Protein AF-A0AAE0Q1T5-F1 (afdb_monomer)

Sequence (448 aa):
MFKLEYLHNFKQIINDENDVDCKRGKMAAKKIMSQLEGNTLSKLKEKHLPCQGKLWHDWCSLNKELYRLEEENIETQMCAKEKQMKEIHEKQCRYGPSDLMRQFISSLNSLHGNERSYFLKWVEILLDRCTSDDLTALYHQYNETWTKVSDLKRNPDKSSRMQDEQTKLEEISRQLNAATFGLEHILREMAQIYESADSVQTHHENVADLPRLAAQLIKAGHPLELMDGDAAHVPLTWVSVVLDELVKILGDQRVFVLSILGLQSSGKSTMLNAMFGLQFALSSGRNITRHHDNELATFVVGLGNLTLINIFGENPAEMQDILQIVVQAFLRMKKVRLDPSCLFVHQNVGHITAGEKNMERRRRLEENLDKMAKLAAKEEDCEANLESEMWEFFDDLVKNMKWNLSEALWMQNTRETFNRKATQKEYDEKLLNLSKELAQELKGKETP

Organism: NCBI:txid175788

Radius of gyration: 24.41 Å; Cα contacts (8 Å, |Δi|>4): 450; chains: 1; bounding box: 64×59×67 Å

InterPro domains:
  IPR027417 P-loop containing nucleoside triphosphate hydrolase [G3DSA:3.40.50.300] (215-290)
  IPR027417 P-loop containing nucleoside triphosphate hydrolase [SSF52540] (221-379)
  IPR030383 Very large inducible GTPASE (VLIG)-type guanine nucleotide-binding (G) domain [PF25683] (64-287)
  IPR030383 Very large inducible GTPASE (VLIG)-type guanine nucleotide-binding (G) domain [PF25683] (291-384)
  IPR030383 Very large inducible GTPASE (VLIG)-type guanine nucleotide-binding (G) domain [PS51717] (252-448)

pLDDT: mean 76.89, std 16.65, range [33.56, 97.31]

Secondary structure (DSSP, 8-state):
---GGGGGG-TT----TT-HHHHHHHHHHHHHHHHHTTS-GGGHHHHH-TTSTHHHHHHHHHHHHTTS--STTHHHHHHHHHHHHHHHHHHHHHH-S-HHHHHHHHHHHH--THHHHHHHHHHHHHHHHHHHHHHHHHHHHHHHHHHHHHHHHT-TT-HHHHHHHHHHHHHHHHHHHHH---HHHHHHHHHHHHHHHHHHT---TTTTTHHHHHHHHHHTTPPPPSSBTTTTB--HHHHHHHHHHHHHHH-S-----EEEEE-TTSSHHHHHHHHH-------------HHHHHHHHHHHHHH-SEEEEEEESS-HHHHHHHHHHHHHHHHHHHHTT---EEEEEEE---TT--SHHHHHHHHHHHHHHHHHHHHHHHHTT--TT-HHHHHHHHHHHHHHEE---SS---------TT-HHHHHHHHHHHHHHHHHHHHHHHHH----

Solvent-accessible surface area (backbone atoms only — not comparable to full-atom values): 25347 Å² total; per-residue (Å²): 133,94,53,79,76,62,49,76,76,40,87,86,63,77,81,55,82,78,37,69,42,39,46,51,8,39,54,57,24,51,55,54,50,63,69,56,62,95,58,59,54,59,50,45,49,69,71,53,35,64,43,41,65,70,60,40,44,54,41,50,50,52,59,58,45,68,79,65,64,59,92,73,61,45,70,62,54,47,55,54,48,53,49,53,44,48,56,44,26,51,54,36,42,71,67,52,77,34,75,56,46,50,52,51,54,50,46,60,72,74,37,58,75,64,20,35,56,32,19,54,53,37,36,42,55,52,30,49,65,72,38,45,70,67,49,52,58,50,51,51,56,41,54,57,40,47,50,53,47,57,59,46,73,76,44,84,92,48,61,70,67,44,54,53,47,47,53,50,42,51,52,48,49,52,51,50,62,34,35,59,63,51,59,67,57,57,53,49,32,54,41,42,55,36,48,18,22,59,76,68,70,52,87,57,89,73,45,86,50,46,37,51,52,52,25,52,39,43,77,74,68,45,88,78,83,71,53,44,78,90,66,75,42,60,60,58,70,46,52,49,50,21,49,54,36,32,34,72,72,74,41,94,67,92,80,83,39,76,30,79,46,58,60,84,82,51,47,64,44,58,50,48,23,69,44,70,71,49,85,59,72,84,63,81,70,79,84,68,62,77,83,50,51,48,60,49,41,28,51,47,41,67,64,10,64,35,22,36,38,43,41,58,50,83,52,67,66,62,53,48,54,52,50,39,38,49,47,44,20,53,57,53,32,47,77,71,73,45,85,62,35,37,35,47,40,46,31,37,52,78,89,89,56,86,64,72,52,46,57,54,50,49,50,52,49,50,57,46,48,57,54,40,43,58,50,38,46,62,73,68,67,62,67,89,88,39,64,68,58,52,48,54,50,45,53,50,50,56,69,50,48,43,76,65,51,93,82,44,37,77,55,78,91,65,98,71,92,77,63,68,68,63,55,48,48,52,49,53,52,49,41,47,49,50,38,49,52,49,54,48,54,63,68,68,58,77,74,132

Nearest PDB structures (foldseek):
  7ocs-assembly2_B  TM=3.486E-01  e=3.199E+00  Acinetobacter baumannii ATCC 19606 = CIP 70.34 = JCM 6841
  6h2d-assembly1_P  TM=2.444E-01  e=3.797E+00  Aeromonas hydrophila subsp. hydrophila AL09-71

Foldseek 3Di:
DDDPVCVVVPPVDDDCCPPPLLVLLLVLLVVLVVVVPPDQLLCCCVQQQVLDDPLVLVLLVLVVVLVVDDPPPNVVSNVVSLVVSLVSLVVSLVVAHGPSLVSVLVLLVVRDDSSNVSNQVSNQVVLCVVLVPVLVVLVVVLVVLVVVLVVVVVPPPPVVVNVVSVVVNVVSLSSNVSNRDGPLSSLVSLLSSLVSCVSNVHDDPPNVCSLLSLLVCVVVQHDDDQADLVNRGGSCVSVVSNVVSNCVVVPPDDDAAEFEDADPQLCRVVLCCLLPVHDDDSDPDNDDDPVCLLVVLLVRQLRHLEYEYRAEDDDVVRLLSSLLSNLLSQVVCVVVPHDHAYEYDYAAYDDDDPDPVLVVVVVVSVVSSVVSNVVSCVVVCPDPPPPPVSVVVVVSNVVRHDYDDSPDDHDDPDPDDDDPPVNVVVRSVVSNVVSVVVVVVVVPPPPD

Structure (mmCIF, N/CA/C/O backbone):
data_AF-A0AAE0Q1T5-F1
#
_entry.id   AF-A0AAE0Q1T5-F1
#
loop_
_atom_site.group_PDB
_atom_site.id
_atom_site.type_symbol
_atom_site.label_atom_id
_atom_site.label_alt_id
_atom_site.label_comp_id
_atom_site.label_asym_id
_atom_site.label_entity_id
_atom_site.label_seq_id
_atom_site.pdbx_PDB_ins_code
_atom_site.Cartn_x
_atom_site.Cartn_y
_atom_site.Cartn_z
_atom_site.occupancy
_atom_site.B_iso_or_equiv
_atom_site.auth_seq_id
_atom_site.auth_comp_id
_atom_site.auth_asym_id
_atom_site.auth_atom_id
_atom_site.pdbx_PDB_model_num
ATOM 1 N N . MET A 1 1 ? 24.386 -8.710 24.863 1.00 44.28 1 MET A N 1
ATOM 2 C CA . MET A 1 1 ? 24.432 -7.932 23.606 1.00 44.28 1 MET A CA 1
ATOM 3 C C . MET A 1 1 ? 24.481 -8.935 22.459 1.00 44.28 1 MET A C 1
ATOM 5 O O . MET A 1 1 ? 25.383 -9.761 22.457 1.00 44.28 1 MET A O 1
ATOM 9 N N . PHE A 1 2 ? 23.476 -8.964 21.582 1.00 47.97 2 PHE A N 1
ATOM 10 C CA . PHE A 1 2 ? 23.488 -9.826 20.394 1.00 47.97 2 PHE A CA 1
ATOM 11 C C . PHE A 1 2 ? 24.476 -9.231 19.384 1.00 47.97 2 PHE A C 1
ATOM 13 O O . PHE A 1 2 ? 24.394 -8.039 19.098 1.00 47.97 2 PHE A O 1
ATOM 20 N N . LYS A 1 3 ? 25.425 -10.032 18.897 1.00 61.38 3 LYS A N 1
ATOM 21 C CA . LYS A 1 3 ? 26.329 -9.668 17.801 1.00 61.38 3 LYS A CA 1
ATOM 22 C C . LYS A 1 3 ? 26.053 -10.615 16.645 1.00 61.38 3 LYS A C 1
ATOM 24 O O . LYS A 1 3 ? 25.940 -11.816 16.877 1.00 61.38 3 LYS A O 1
ATOM 29 N N . LEU A 1 4 ? 25.977 -10.071 15.431 1.00 61.25 4 LEU A N 1
ATOM 30 C CA . LEU A 1 4 ? 25.747 -10.835 14.199 1.00 61.25 4 LEU A CA 1
ATOM 31 C C . LEU A 1 4 ? 26.779 -11.953 14.027 1.00 61.25 4 LEU A C 1
ATOM 33 O O . LEU A 1 4 ? 26.445 -13.045 13.588 1.00 61.25 4 LEU A O 1
ATOM 37 N N . GLU A 1 5 ? 28.007 -11.705 14.480 1.00 68.62 5 GLU A N 1
ATOM 38 C CA . GLU A 1 5 ? 29.071 -12.699 14.543 1.00 68.62 5 GLU A CA 1
ATOM 39 C C . GLU A 1 5 ? 28.622 -13.975 15.257 1.00 68.62 5 GLU A C 1
ATOM 41 O O . GLU A 1 5 ? 28.964 -15.041 14.793 1.00 68.62 5 GLU A O 1
ATOM 46 N N . TYR A 1 6 ? 27.792 -13.943 16.304 1.00 72.88 6 TYR A N 1
ATOM 47 C CA . TYR A 1 6 ? 27.367 -15.170 16.995 1.00 72.88 6 TYR A CA 1
ATOM 48 C C . TYR A 1 6 ? 26.423 -16.063 16.180 1.00 72.88 6 TYR A C 1
ATOM 50 O O . TYR A 1 6 ? 26.192 -17.202 16.586 1.00 72.88 6 TYR A O 1
ATOM 58 N N . LEU A 1 7 ? 25.904 -15.591 15.041 1.00 66.56 7 LEU A N 1
ATOM 59 C CA . LEU A 1 7 ? 25.029 -16.377 14.171 1.00 66.56 7 LEU A CA 1
ATOM 60 C C . LEU A 1 7 ? 25.752 -17.566 13.528 1.00 66.56 7 LEU A C 1
ATOM 62 O O . LEU A 1 7 ? 25.119 -18.598 13.332 1.00 66.56 7 LEU A O 1
ATOM 66 N N . HIS A 1 8 ? 27.075 -17.490 13.310 1.00 66.31 8 HIS A N 1
ATOM 67 C CA . HIS A 1 8 ? 27.844 -18.624 12.764 1.00 66.31 8 HIS A CA 1
ATOM 68 C C . HIS A 1 8 ? 27.834 -19.860 13.680 1.00 66.31 8 HIS A C 1
ATOM 70 O O . HIS A 1 8 ? 28.078 -20.973 13.219 1.00 66.31 8 HIS A O 1
ATOM 76 N N . ASN A 1 9 ? 27.540 -19.683 14.974 1.00 71.62 9 ASN A N 1
ATOM 77 C CA . ASN A 1 9 ? 27.440 -20.785 15.933 1.00 71.62 9 ASN A CA 1
ATOM 78 C C . ASN A 1 9 ? 26.143 -21.591 15.776 1.00 71.62 9 ASN A C 1
ATOM 80 O O . ASN A 1 9 ? 26.052 -22.720 16.261 1.00 71.62 9 ASN A O 1
ATOM 84 N N . PHE A 1 10 ? 25.135 -21.037 15.099 1.00 74.25 10 PHE A N 1
ATOM 85 C CA . PHE A 1 10 ? 23.867 -21.708 14.857 1.00 74.25 10 PHE A CA 1
ATOM 86 C C . PHE A 1 10 ? 23.919 -22.402 13.499 1.00 74.25 10 PHE A C 1
ATOM 88 O O . PHE A 1 10 ? 23.599 -21.809 12.477 1.00 74.25 10 PHE A O 1
ATOM 95 N N . LYS A 1 11 ? 24.267 -23.696 13.490 1.00 67.69 11 LYS A N 1
ATOM 96 C CA . LYS A 1 11 ? 24.357 -24.524 12.266 1.00 67.69 11 LYS A CA 1
ATOM 97 C C . LYS A 1 11 ? 23.068 -24.589 11.428 1.00 67.69 11 LYS A C 1
ATOM 99 O O . LYS A 1 11 ? 23.105 -25.068 10.303 1.00 67.69 11 LYS A O 1
ATOM 104 N N . GLN A 1 12 ? 21.937 -24.160 11.986 1.00 74.38 12 GLN A N 1
ATOM 105 C CA . GLN A 1 12 ? 20.639 -24.079 11.308 1.00 74.38 12 GLN A CA 1
ATOM 106 C C . GLN A 1 12 ? 20.479 -22.790 10.483 1.00 74.38 12 GLN A C 1
ATOM 108 O O . GLN A 1 12 ? 19.561 -22.699 9.676 1.00 74.38 12 GLN A O 1
ATOM 113 N N . ILE A 1 13 ? 21.351 -21.797 10.683 1.00 69.25 13 ILE A N 1
ATOM 114 C CA . ILE A 1 13 ? 21.342 -20.524 9.963 1.00 69.25 13 ILE A CA 1
ATOM 115 C C . ILE A 1 13 ? 22.347 -20.633 8.822 1.00 69.25 13 ILE A C 1
ATOM 117 O O . ILE A 1 13 ? 23.551 -20.757 9.042 1.00 69.25 13 ILE A O 1
ATOM 121 N N . ILE A 1 14 ? 21.834 -20.621 7.597 1.00 71.69 14 ILE A N 1
ATOM 122 C CA . ILE A 1 14 ? 22.621 -20.767 6.373 1.00 71.69 14 ILE A CA 1
ATOM 123 C C . ILE A 1 14 ? 22.798 -19.379 5.756 1.00 71.69 14 ILE A C 1
ATOM 125 O O . ILE A 1 14 ? 21.839 -18.617 5.666 1.00 71.69 14 ILE A O 1
ATOM 129 N N . ASN A 1 15 ? 24.027 -19.047 5.348 1.00 74.56 15 ASN A N 1
ATOM 130 C CA . ASN A 1 15 ? 24.291 -17.838 4.572 1.00 74.56 15 ASN A CA 1
ATOM 131 C C . ASN A 1 15 ? 23.958 -18.105 3.096 1.00 74.56 15 ASN A C 1
ATOM 133 O O . ASN A 1 15 ? 24.539 -19.003 2.483 1.00 74.56 15 ASN A O 1
ATOM 137 N N . ASP A 1 16 ? 23.051 -17.315 2.537 1.00 79.69 16 ASP A N 1
ATOM 138 C CA . ASP A 1 16 ? 22.588 -17.405 1.155 1.00 79.69 16 ASP A CA 1
ATOM 139 C C . ASP A 1 16 ? 23.379 -16.517 0.179 1.00 79.69 16 ASP A C 1
ATOM 141 O O . ASP A 1 16 ? 23.192 -16.620 -1.026 1.00 79.69 16 ASP A O 1
ATOM 145 N N . GLU A 1 17 ? 24.333 -15.696 0.630 1.00 80.00 17 GLU A N 1
ATOM 146 C CA . GLU A 1 17 ? 25.132 -14.828 -0.256 1.00 80.00 17 GLU A CA 1
ATOM 147 C C . GLU A 1 17 ? 25.917 -15.605 -1.324 1.00 80.00 17 GLU A C 1
ATOM 149 O O . GLU A 1 17 ? 26.268 -15.070 -2.382 1.00 80.00 17 GLU A O 1
ATOM 154 N N . ASN A 1 18 ? 26.224 -16.872 -1.034 1.00 83.94 18 ASN A N 1
ATOM 155 C CA . ASN A 1 18 ? 26.922 -17.759 -1.952 1.00 83.94 18 ASN A CA 1
ATOM 156 C C . ASN A 1 18 ? 26.003 -18.586 -2.847 1.00 83.94 18 ASN A C 1
ATOM 158 O O . ASN A 1 18 ? 26.516 -19.174 -3.807 1.00 83.94 18 ASN A O 1
ATOM 162 N N . ASP A 1 19 ? 24.703 -18.594 -2.562 1.00 91.12 19 ASP A N 1
ATOM 163 C CA . ASP A 1 19 ? 23.692 -19.278 -3.351 1.00 91.12 19 ASP A CA 1
ATOM 164 C C . ASP A 1 19 ? 23.656 -18.736 -4.791 1.00 91.12 19 ASP A C 1
ATOM 166 O O . ASP A 1 19 ? 23.884 -17.548 -5.052 1.00 91.12 19 ASP A O 1
ATOM 170 N N . VAL A 1 20 ? 23.444 -19.635 -5.753 1.00 93.62 20 VAL A N 1
ATOM 171 C CA . VAL A 1 20 ? 23.493 -19.291 -7.181 1.00 93.62 20 VAL A CA 1
ATOM 172 C C . VAL A 1 20 ? 22.312 -18.401 -7.558 1.00 93.62 20 VAL A C 1
ATOM 174 O O . VAL A 1 20 ? 22.506 -17.428 -8.295 1.00 93.62 20 VAL A O 1
ATOM 177 N N . ASP A 1 21 ? 21.131 -18.677 -7.010 1.00 94.56 21 ASP A N 1
ATOM 178 C CA . ASP A 1 21 ? 19.921 -17.910 -7.279 1.00 94.56 21 ASP A CA 1
ATOM 179 C C . ASP A 1 21 ? 20.034 -16.521 -6.645 1.00 94.56 21 ASP A C 1
ATOM 181 O O . ASP A 1 21 ? 19.733 -15.512 -7.291 1.00 94.56 21 ASP A O 1
ATOM 185 N N . CYS A 1 22 ? 20.579 -16.443 -5.424 1.00 94.56 22 CYS A N 1
ATOM 186 C CA . CYS A 1 22 ? 20.880 -15.173 -4.757 1.00 94.56 22 CYS A CA 1
ATOM 187 C C . CYS A 1 22 ? 21.856 -14.315 -5.571 1.00 94.56 22 CYS A C 1
ATOM 189 O O . CYS A 1 22 ? 21.616 -13.123 -5.792 1.00 94.56 22 CYS A O 1
ATOM 191 N N . LYS A 1 23 ? 22.935 -14.912 -6.095 1.00 95.06 23 LYS A N 1
ATOM 192 C CA . LYS A 1 23 ? 23.906 -14.214 -6.954 1.00 95.06 23 LYS A CA 1
ATOM 193 C C . LYS A 1 23 ? 23.275 -13.695 -8.244 1.00 95.06 23 LYS A C 1
ATOM 195 O O . LYS A 1 23 ? 23.577 -12.567 -8.644 1.00 95.06 23 LYS A O 1
ATOM 200 N N . ARG A 1 24 ? 22.405 -14.481 -8.886 1.00 95.81 24 ARG A N 1
ATOM 201 C CA . ARG A 1 24 ? 21.674 -14.069 -10.097 1.00 95.81 24 ARG A CA 1
ATOM 202 C C . ARG A 1 24 ? 20.715 -12.919 -9.804 1.00 95.81 24 ARG A C 1
ATOM 204 O O . ARG A 1 24 ? 20.791 -11.892 -10.479 1.00 95.81 24 ARG A O 1
ATOM 211 N N . GLY A 1 25 ? 19.908 -13.037 -8.749 1.00 96.19 25 GLY A N 1
ATOM 212 C CA . GLY A 1 25 ? 19.001 -11.975 -8.314 1.00 96.19 25 GLY A CA 1
ATOM 213 C C . GLY A 1 25 ? 19.744 -10.675 -7.989 1.00 96.19 25 GLY A C 1
ATOM 214 O O . GLY A 1 25 ? 19.388 -9.603 -8.478 1.00 96.19 25 GLY A O 1
ATOM 215 N N . LYS A 1 26 ? 20.864 -10.769 -7.262 1.00 96.38 26 LYS A N 1
ATOM 216 C CA . LYS A 1 26 ? 21.734 -9.626 -6.947 1.00 96.38 26 LYS A CA 1
ATOM 217 C C . LYS A 1 26 ? 22.325 -8.965 -8.189 1.00 96.38 26 LYS A C 1
ATOM 219 O O . LYS A 1 26 ? 22.447 -7.742 -8.235 1.00 96.38 26 LYS A O 1
ATOM 224 N N . MET A 1 27 ? 22.730 -9.751 -9.186 1.00 96.31 27 MET A N 1
ATOM 225 C CA . MET A 1 27 ? 23.284 -9.228 -10.436 1.00 96.31 27 MET A CA 1
ATOM 226 C C . MET A 1 27 ? 22.238 -8.426 -11.215 1.00 96.31 27 MET A C 1
ATOM 228 O O . MET A 1 27 ? 22.538 -7.322 -11.667 1.00 96.31 27 MET A O 1
ATOM 232 N N . ALA A 1 28 ? 21.010 -8.941 -11.315 1.00 97.12 28 ALA A N 1
ATOM 233 C CA . ALA A 1 28 ? 19.899 -8.221 -11.930 1.00 97.12 28 ALA A CA 1
ATOM 234 C C . ALA A 1 28 ? 19.575 -6.924 -11.167 1.00 97.12 28 ALA A C 1
ATOM 236 O O . ALA A 1 28 ? 19.445 -5.867 -11.782 1.00 97.12 28 ALA A O 1
ATOM 237 N N . ALA A 1 29 ? 19.555 -6.966 -9.830 1.00 97.12 29 ALA A N 1
ATOM 238 C CA . ALA A 1 29 ? 19.300 -5.791 -8.996 1.00 97.12 29 ALA A CA 1
ATOM 239 C C . ALA A 1 29 ? 20.373 -4.705 -9.175 1.00 97.12 29 ALA A C 1
ATOM 241 O O . ALA A 1 29 ? 20.054 -3.530 -9.321 1.00 97.12 29 ALA A O 1
ATOM 242 N N . LYS A 1 30 ? 21.655 -5.082 -9.259 1.00 96.19 30 LYS A N 1
ATOM 243 C CA . LYS A 1 30 ? 22.742 -4.135 -9.563 1.00 96.19 30 LYS A CA 1
ATOM 244 C C . LYS A 1 30 ? 22.583 -3.461 -10.924 1.00 96.19 30 LYS A C 1
ATOM 246 O O . LYS A 1 30 ? 22.972 -2.308 -11.071 1.00 96.19 30 LYS A O 1
ATOM 251 N N . LYS A 1 31 ? 22.013 -4.165 -11.903 1.00 95.62 31 LYS A N 1
ATOM 252 C CA . LYS A 1 31 ? 21.721 -3.602 -13.224 1.00 95.62 31 LYS A CA 1
ATOM 253 C C . LYS A 1 31 ? 20.685 -2.477 -13.124 1.00 95.62 31 LYS A C 1
ATOM 255 O O . LYS A 1 31 ? 20.893 -1.423 -13.713 1.00 95.62 31 LYS A O 1
ATOM 260 N N . ILE A 1 32 ? 19.651 -2.665 -12.297 1.00 95.56 32 ILE A N 1
ATOM 261 C CA . 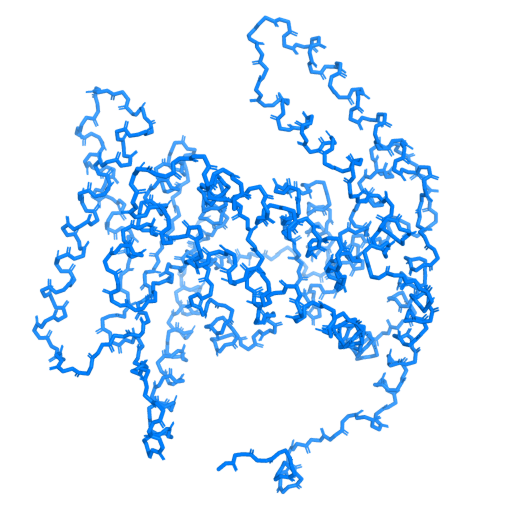ILE A 1 32 ? 18.677 -1.609 -11.977 1.00 95.56 32 ILE A CA 1
ATOM 262 C C . ILE A 1 32 ? 19.382 -0.413 -11.336 1.00 95.56 32 ILE A C 1
ATOM 264 O O . ILE A 1 32 ? 19.187 0.719 -11.772 1.00 95.56 32 ILE A O 1
ATOM 268 N N . MET A 1 33 ? 20.254 -0.657 -10.353 1.00 93.81 33 MET A N 1
ATOM 269 C CA . MET A 1 33 ? 20.980 0.424 -9.676 1.00 93.81 33 MET A CA 1
ATOM 270 C C . MET A 1 33 ? 21.869 1.233 -10.620 1.00 93.81 33 MET A C 1
ATOM 272 O O . MET A 1 33 ? 21.952 2.448 -10.462 1.00 93.81 33 MET A O 1
ATOM 276 N N . SER A 1 34 ? 22.466 0.609 -11.641 1.00 92.81 34 SER A N 1
ATOM 277 C CA . SER A 1 34 ? 23.294 1.335 -12.610 1.00 92.81 34 SER A CA 1
ATOM 278 C C . SER A 1 34 ? 22.501 2.364 -13.428 1.00 92.81 34 SER A C 1
ATOM 280 O O . SER A 1 34 ? 23.094 3.279 -13.986 1.00 92.81 34 SER A O 1
ATOM 282 N N . GLN A 1 35 ? 21.169 2.236 -13.518 1.00 90.38 35 GLN A N 1
ATOM 283 C CA . GLN A 1 35 ? 20.310 3.244 -14.158 1.00 90.38 35 GLN A CA 1
ATOM 284 C C . GLN A 1 35 ? 20.145 4.505 -13.299 1.00 90.38 35 GLN A C 1
ATOM 286 O O . GLN A 1 35 ? 19.857 5.578 -13.828 1.00 90.38 35 GLN A O 1
ATOM 291 N N . LEU A 1 36 ? 20.315 4.374 -11.981 1.00 90.12 36 LEU A N 1
ATOM 292 C CA . LEU A 1 36 ? 20.113 5.443 -11.003 1.00 90.12 36 LEU A CA 1
ATOM 293 C C . LEU A 1 36 ? 21.397 6.243 -10.740 1.00 90.12 36 LEU A C 1
ATOM 295 O O . LEU A 1 36 ? 21.324 7.379 -10.267 1.00 90.12 36 LEU A O 1
ATOM 299 N N . GLU A 1 37 ? 22.564 5.691 -11.081 1.00 85.50 37 GLU A N 1
ATOM 300 C CA . GLU A 1 37 ? 23.869 6.327 -10.885 1.00 85.50 37 GLU A CA 1
ATOM 301 C C . GLU A 1 37 ? 23.956 7.722 -11.535 1.00 85.50 37 GLU A C 1
ATOM 303 O O . GLU A 1 37 ? 23.492 7.955 -12.651 1.00 85.50 37 GLU A O 1
ATOM 308 N N . GLY A 1 38 ? 24.568 8.672 -10.820 1.00 79.44 38 GLY A N 1
ATOM 309 C CA . GLY A 1 38 ? 24.819 10.032 -11.315 1.00 79.44 38 GLY A CA 1
ATOM 310 C C . GLY A 1 38 ? 23.621 10.990 -11.275 1.00 79.44 38 GLY A C 1
ATOM 311 O O . GLY A 1 38 ? 23.752 12.134 -11.709 1.00 79.44 38 GLY A O 1
ATOM 312 N N . ASN A 1 39 ? 22.469 10.569 -10.746 1.00 80.62 39 ASN A N 1
ATOM 313 C CA . ASN A 1 39 ? 21.297 11.428 -10.578 1.00 80.62 39 ASN A CA 1
ATOM 314 C C . ASN A 1 39 ? 21.175 11.940 -9.136 1.00 80.62 39 ASN A C 1
ATOM 316 O O . ASN A 1 39 ? 21.492 11.237 -8.180 1.00 80.62 39 ASN A O 1
ATOM 320 N N . THR A 1 40 ? 20.652 13.154 -8.968 1.00 83.81 40 THR A N 1
ATOM 321 C CA . THR A 1 40 ? 20.218 13.652 -7.654 1.00 83.81 40 THR A CA 1
ATOM 322 C C . THR A 1 40 ? 18.953 12.911 -7.218 1.00 83.81 40 THR A C 1
ATOM 324 O O . THR A 1 40 ? 18.034 12.790 -8.029 1.00 83.81 40 THR A O 1
ATOM 327 N N . LEU A 1 41 ? 18.867 12.479 -5.951 1.00 81.94 41 LEU A N 1
ATOM 328 C CA . LEU A 1 41 ? 17.723 11.705 -5.438 1.00 81.94 41 LEU A CA 1
ATOM 329 C C . LEU A 1 41 ? 16.368 12.355 -5.739 1.00 81.94 41 LEU A C 1
ATOM 331 O O . LEU A 1 41 ? 15.466 11.690 -6.236 1.00 81.94 41 LEU A O 1
ATOM 335 N N . SER A 1 42 ? 16.257 13.672 -5.541 1.00 82.88 42 SER A N 1
ATOM 336 C CA . SER A 1 42 ? 15.021 14.429 -5.782 1.00 82.88 42 SER A CA 1
ATOM 337 C C . SER A 1 42 ? 14.529 14.415 -7.233 1.00 82.88 42 SER A C 1
ATOM 339 O O . SER A 1 42 ? 13.374 14.741 -7.484 1.00 82.88 42 SER A O 1
ATOM 341 N N . LYS A 1 43 ? 15.384 14.040 -8.193 1.00 88.19 43 LYS A N 1
ATOM 342 C CA . LYS A 1 43 ? 15.056 13.968 -9.625 1.00 88.19 43 LYS A CA 1
ATOM 343 C C . LYS A 1 43 ? 14.827 12.540 -10.118 1.00 88.19 43 LYS A C 1
ATOM 345 O O . LYS A 1 43 ? 14.489 12.351 -11.285 1.00 88.19 43 LYS A O 1
ATOM 350 N N . LEU A 1 44 ? 15.022 11.531 -9.264 1.00 89.88 44 LEU A N 1
ATOM 351 C CA . LEU A 1 44 ? 14.902 10.131 -9.667 1.00 89.88 44 LEU A CA 1
ATOM 352 C C . LEU A 1 44 ? 13.480 9.783 -10.106 1.00 89.88 44 LEU A C 1
ATOM 354 O O . LEU A 1 44 ? 13.320 9.209 -11.182 1.00 89.88 44 LEU A O 1
ATOM 358 N N . LYS A 1 45 ? 12.461 10.164 -9.318 1.00 90.75 45 LYS A N 1
ATOM 359 C CA . LYS A 1 45 ? 11.052 9.907 -9.663 1.00 90.75 45 LYS A CA 1
ATOM 360 C C . LYS A 1 45 ? 10.692 10.543 -11.005 1.00 90.75 45 LYS A C 1
ATOM 362 O O . LYS A 1 45 ? 10.268 9.839 -11.908 1.00 90.75 45 LYS A O 1
ATOM 367 N N . GLU A 1 46 ? 10.952 11.841 -11.169 1.00 89.06 46 GLU A N 1
ATOM 368 C CA . GLU A 1 46 ? 10.622 12.578 -12.400 1.00 89.06 46 GLU A CA 1
ATOM 369 C C . GLU A 1 46 ? 11.272 11.974 -13.653 1.00 89.06 46 GLU A C 1
ATOM 371 O O . GLU A 1 46 ? 10.663 11.943 -14.719 1.00 89.06 46 GLU A O 1
ATOM 376 N N . LYS A 1 47 ? 12.514 11.488 -13.534 1.00 91.31 47 LYS A N 1
ATOM 377 C CA . LYS A 1 47 ? 13.261 10.929 -14.664 1.00 91.31 47 LYS A CA 1
ATOM 378 C C . LYS A 1 47 ? 12.885 9.481 -14.979 1.00 91.31 47 LYS A C 1
ATOM 380 O O . LYS A 1 47 ? 12.815 9.116 -16.150 1.00 91.31 47 LYS A O 1
ATOM 385 N N . HIS A 1 48 ? 12.728 8.640 -13.958 1.00 93.44 48 HIS A N 1
ATOM 386 C CA . HIS A 1 48 ? 12.602 7.190 -14.134 1.00 93.44 48 HIS A CA 1
ATOM 387 C C . HIS A 1 48 ? 11.169 6.671 -14.005 1.00 93.44 48 HIS A C 1
ATOM 389 O O . HIS A 1 48 ? 10.904 5.572 -14.493 1.00 93.44 48 HIS A O 1
ATOM 395 N N . LEU A 1 49 ? 10.268 7.444 -13.395 1.00 94.75 49 LEU A N 1
ATOM 396 C CA . LEU A 1 49 ? 8.876 7.089 -13.117 1.00 94.75 49 LEU A CA 1
ATOM 397 C C . LEU A 1 49 ? 7.913 8.191 -13.634 1.00 94.75 49 LEU A C 1
ATOM 399 O O . LEU A 1 49 ? 7.220 8.841 -12.845 1.00 94.75 49 LEU A O 1
ATOM 403 N N . PRO A 1 50 ? 7.924 8.489 -14.950 1.00 93.56 50 PRO A N 1
ATOM 404 C CA . PRO A 1 50 ? 7.226 9.642 -15.522 1.00 93.56 50 PRO A CA 1
ATOM 405 C C . PRO A 1 50 ? 5.693 9.543 -15.511 1.00 93.56 50 PRO A C 1
ATOM 407 O O . PRO A 1 50 ? 5.031 10.565 -15.694 1.00 93.56 50 PRO A O 1
ATOM 410 N N . CYS A 1 51 ? 5.110 8.354 -15.326 1.00 93.19 51 CYS A N 1
ATOM 411 C CA . CYS A 1 51 ? 3.656 8.206 -15.246 1.00 93.19 51 CYS A CA 1
ATOM 412 C C . CYS A 1 51 ? 3.105 8.667 -13.888 1.00 93.19 51 CYS A C 1
ATOM 414 O O . CYS A 1 51 ? 1.915 8.957 -13.783 1.00 93.19 51 CYS A O 1
ATOM 416 N N . GLN A 1 52 ? 3.953 8.772 -12.864 1.00 91.44 52 GLN A N 1
ATOM 417 C CA . GLN A 1 52 ? 3.617 9.326 -11.551 1.00 91.44 52 GLN A CA 1
ATOM 418 C C . GLN A 1 52 ? 3.717 10.864 -11.512 1.00 91.44 52 GLN A C 1
ATOM 420 O O . GLN A 1 52 ? 3.812 11.556 -12.528 1.00 91.44 52 GLN A O 1
ATOM 425 N N . GLY A 1 53 ? 3.667 11.437 -10.306 1.00 89.25 53 GLY A N 1
ATOM 426 C CA . GLY A 1 53 ? 3.825 12.873 -10.098 1.00 89.25 53 GLY A CA 1
ATOM 427 C C . GLY A 1 53 ? 2.630 13.654 -10.636 1.00 89.25 53 GLY A C 1
ATOM 428 O O . GLY A 1 53 ? 1.487 13.233 -10.463 1.00 89.25 53 GLY A O 1
ATOM 429 N N . LYS A 1 54 ? 2.881 14.810 -11.260 1.00 90.50 54 LYS A N 1
ATOM 430 C CA . LYS A 1 54 ? 1.827 15.780 -11.592 1.00 90.50 54 LYS A CA 1
ATOM 431 C C . LYS A 1 54 ? 0.690 15.189 -12.430 1.00 90.50 54 LYS A C 1
ATOM 433 O O . LYS A 1 54 ? -0.463 15.433 -12.106 1.00 90.50 54 LYS A O 1
ATOM 438 N N . LEU A 1 55 ? 1.000 14.400 -13.462 1.00 93.44 55 LEU A N 1
ATOM 439 C CA . LEU A 1 55 ? -0.031 13.796 -14.315 1.00 93.44 55 LEU A CA 1
ATOM 440 C C . LEU A 1 55 ? -0.984 12.927 -13.496 1.00 93.44 55 LEU A C 1
ATOM 442 O O . LEU A 1 55 ? -2.196 13.079 -13.599 1.00 93.44 55 LEU A O 1
ATOM 446 N N . TRP A 1 56 ? -0.434 12.072 -12.637 1.00 94.00 56 TRP A N 1
ATOM 447 C CA . TRP A 1 56 ? -1.240 11.210 -11.788 1.00 94.00 56 TRP A CA 1
ATOM 448 C C . TRP A 1 56 ? -2.044 11.988 -10.739 1.00 94.00 56 TRP A C 1
ATOM 450 O O . TRP A 1 56 ? -3.216 11.693 -10.529 1.00 94.00 56 TRP A O 1
ATOM 460 N N . HIS A 1 57 ? -1.465 13.030 -10.133 1.00 92.38 57 HIS A N 1
ATOM 461 C CA . HIS A 1 57 ? -2.185 13.883 -9.177 1.00 92.38 57 HIS A CA 1
ATOM 462 C C . HIS A 1 57 ? -3.350 14.632 -9.838 1.00 92.38 57 HIS A C 1
ATOM 464 O O . HIS A 1 57 ? -4.452 14.647 -9.288 1.00 92.38 57 HIS A O 1
ATOM 470 N N . ASP A 1 58 ? -3.124 15.210 -11.022 1.00 94.25 58 ASP A N 1
ATOM 471 C CA . ASP A 1 58 ? -4.156 15.899 -11.802 1.00 94.25 58 ASP A CA 1
ATOM 472 C C . ASP A 1 58 ? -5.285 14.915 -12.168 1.00 94.25 58 ASP A C 1
ATOM 474 O O . ASP A 1 58 ? -6.465 15.230 -12.001 1.00 94.25 58 ASP A O 1
ATOM 478 N N . TRP A 1 59 ? -4.937 13.689 -12.581 1.00 95.31 59 TRP A N 1
ATOM 479 C CA . TRP A 1 59 ? -5.912 12.632 -12.864 1.00 95.31 59 TRP A CA 1
ATOM 480 C C . TRP A 1 59 ? -6.724 12.243 -11.624 1.00 95.31 59 TRP A C 1
ATOM 482 O O . TRP A 1 59 ? -7.952 12.203 -11.675 1.00 95.31 59 TRP A O 1
ATOM 492 N N . CYS A 1 60 ? -6.058 12.019 -10.487 1.00 92.31 60 CYS A N 1
ATOM 493 C CA . CYS A 1 60 ? -6.709 11.666 -9.225 1.00 92.31 60 CYS A CA 1
ATOM 494 C C . CYS A 1 60 ? -7.657 12.767 -8.744 1.00 92.31 60 CYS A C 1
ATOM 496 O O . CYS A 1 60 ? -8.721 12.463 -8.203 1.00 92.31 60 CYS A O 1
ATOM 498 N N . SER A 1 61 ? -7.286 14.037 -8.937 1.00 91.25 61 SER A N 1
ATOM 499 C CA . SER A 1 61 ? -8.149 15.178 -8.619 1.00 91.25 61 SER A CA 1
ATOM 500 C C . SER A 1 61 ? -9.415 15.156 -9.469 1.00 91.25 61 SER A C 1
ATOM 502 O O . SER A 1 61 ? -10.516 15.188 -8.922 1.00 91.25 61 SER A O 1
ATOM 504 N N . LEU A 1 62 ? -9.273 15.001 -10.790 1.00 92.00 62 LEU A N 1
ATOM 505 C CA . LEU A 1 62 ? -10.415 14.907 -11.702 1.00 92.00 62 LEU A CA 1
ATOM 506 C C . LEU A 1 62 ? -11.318 13.717 -11.365 1.00 92.00 62 LEU A C 1
ATOM 508 O O . LEU A 1 62 ? -12.538 13.871 -11.323 1.00 92.00 62 LEU A O 1
ATOM 512 N N . ASN A 1 63 ? -10.732 12.560 -11.043 1.00 91.31 63 ASN A N 1
ATOM 513 C CA . ASN A 1 63 ? -11.493 11.391 -10.623 1.00 91.31 63 ASN A CA 1
ATOM 514 C C . ASN A 1 63 ? -12.273 11.652 -9.326 1.00 91.31 63 ASN A C 1
ATOM 516 O O . ASN A 1 63 ? -13.422 11.246 -9.216 1.00 91.31 63 ASN A O 1
ATOM 520 N N . LYS A 1 64 ? -11.690 12.346 -8.338 1.00 87.31 64 LYS A N 1
ATOM 521 C CA . LYS A 1 64 ? -12.402 12.727 -7.101 1.00 87.31 64 LYS A CA 1
ATOM 522 C C . LYS A 1 64 ? -13.558 13.692 -7.385 1.00 87.31 64 LYS A C 1
ATOM 524 O O . LYS A 1 64 ? -14.614 13.580 -6.767 1.00 87.31 64 LYS A O 1
ATOM 529 N N . GLU A 1 65 ? -13.374 14.618 -8.320 1.00 87.94 65 GLU A N 1
ATOM 530 C CA . GLU A 1 65 ? -14.399 15.584 -8.725 1.00 87.94 65 GLU A CA 1
ATOM 531 C C . GLU A 1 65 ? -15.573 14.951 -9.487 1.00 87.94 65 GLU A C 1
ATOM 533 O O . GLU A 1 65 ? -16.680 15.480 -9.407 1.00 87.94 65 GLU A O 1
ATOM 538 N N . LEU A 1 66 ? -15.383 13.810 -10.166 1.00 85.75 66 LEU A N 1
ATOM 539 C CA . LEU A 1 66 ? -16.483 13.060 -10.800 1.00 85.75 66 LEU A CA 1
ATOM 540 C C . LEU A 1 66 ? -17.569 12.626 -9.804 1.00 85.75 66 LEU A C 1
ATOM 542 O O . LEU A 1 66 ? -18.718 12.446 -10.191 1.00 85.75 66 LEU A O 1
ATOM 546 N N . TYR A 1 67 ? -17.227 12.492 -8.522 1.00 79.75 67 TYR A N 1
ATOM 547 C CA . TYR A 1 67 ? -18.167 12.116 -7.462 1.00 79.75 67 TYR A CA 1
ATOM 548 C C . TYR A 1 67 ? -18.718 13.324 -6.688 1.00 79.75 67 TYR A C 1
ATOM 550 O O . TYR A 1 67 ? -19.404 13.153 -5.683 1.00 79.75 67 TYR A O 1
ATOM 558 N N . ARG A 1 68 ? -18.402 14.552 -7.124 1.00 82.00 68 ARG A N 1
ATOM 559 C CA . ARG A 1 68 ? -18.833 15.821 -6.508 1.00 82.00 68 ARG A CA 1
ATOM 560 C C . ARG A 1 68 ? -19.456 16.766 -7.540 1.00 82.00 68 ARG A C 1
ATOM 562 O O . ARG A 1 68 ? -19.225 17.971 -7.496 1.00 82.00 68 ARG A O 1
ATOM 569 N N . LEU A 1 69 ? -20.179 16.206 -8.505 1.00 80.50 69 LEU A N 1
ATOM 570 C CA . LEU A 1 69 ? -20.804 16.972 -9.580 1.00 80.50 69 LEU A CA 1
ATOM 571 C C . LEU A 1 69 ? -21.994 17.777 -9.064 1.00 80.50 69 LEU A C 1
ATOM 573 O O . LEU A 1 69 ? -22.722 17.331 -8.178 1.00 80.50 69 LEU A O 1
ATOM 577 N N . GLU A 1 70 ? -22.189 18.957 -9.644 1.00 76.00 70 GLU A N 1
ATOM 578 C CA . GLU A 1 70 ? -23.370 19.777 -9.381 1.00 76.00 70 GLU A CA 1
ATOM 579 C C . GLU A 1 70 ? -24.612 19.131 -10.018 1.00 76.00 70 GLU A C 1
ATOM 581 O O . GLU A 1 70 ? -24.514 18.486 -11.063 1.00 76.00 70 GLU A O 1
ATOM 586 N N . GLU A 1 71 ? -25.786 19.309 -9.402 1.00 70.56 71 GLU A N 1
ATOM 587 C CA . GLU A 1 71 ? -27.038 18.674 -9.851 1.00 70.56 71 GLU A CA 1
ATOM 588 C C . GLU A 1 71 ? -27.449 19.085 -11.278 1.00 70.56 71 GLU A C 1
ATOM 590 O O . GLU A 1 71 ? -28.118 18.331 -11.987 1.00 70.56 71 GLU A O 1
ATOM 595 N N . GLU A 1 72 ? -27.017 20.261 -11.740 1.00 72.94 72 GLU A N 1
ATOM 596 C CA . GLU A 1 72 ? -27.280 20.744 -13.093 1.00 72.94 72 GLU A CA 1
ATOM 597 C C . GLU A 1 72 ? -26.223 20.245 -14.095 1.00 72.94 72 GLU A C 1
ATOM 599 O O . GLU A 1 72 ? -25.019 20.391 -13.903 1.00 72.94 72 GLU A O 1
ATOM 604 N N . ASN A 1 73 ? -26.665 19.722 -15.244 1.00 78.94 73 ASN A N 1
ATOM 605 C CA . ASN A 1 73 ? -25.797 19.303 -16.358 1.00 78.94 73 ASN A CA 1
ATOM 606 C C . ASN A 1 73 ? -24.798 18.170 -16.040 1.00 78.94 73 ASN A C 1
ATOM 608 O O . ASN A 1 73 ? -23.753 18.089 -16.692 1.00 78.94 73 ASN A O 1
ATOM 612 N N . ILE A 1 74 ? -25.133 17.274 -15.102 1.00 83.25 74 ILE A N 1
ATOM 613 C CA . ILE A 1 74 ? -24.301 16.132 -14.669 1.00 83.25 74 ILE A CA 1
ATOM 614 C C . ILE A 1 74 ? -23.644 15.411 -15.857 1.00 83.25 74 ILE A C 1
ATOM 616 O O . ILE A 1 74 ? -22.426 15.280 -15.896 1.00 83.25 74 ILE A O 1
ATOM 620 N N . GLU A 1 75 ? -24.421 15.015 -16.869 1.00 84.50 75 GLU A N 1
ATOM 621 C CA . GLU A 1 75 ? -23.916 14.260 -18.028 1.00 84.50 75 GLU A CA 1
ATOM 622 C C . GLU A 1 75 ? -22.855 15.034 -18.833 1.00 84.50 75 GLU A C 1
ATOM 624 O O . GLU A 1 75 ? -21.827 14.478 -19.226 1.00 84.50 75 GLU A O 1
ATOM 629 N N . THR A 1 76 ? -23.053 16.342 -19.031 1.00 86.00 76 THR A N 1
ATOM 630 C CA . THR A 1 76 ? -22.084 17.183 -19.756 1.00 86.00 76 THR A CA 1
ATOM 631 C C . THR A 1 76 ? -20.800 17.351 -18.946 1.00 86.00 76 THR A C 1
ATOM 633 O O . THR A 1 76 ? -19.701 17.286 -19.501 1.00 86.00 76 THR A O 1
ATOM 636 N N . GLN A 1 77 ? -20.927 17.541 -17.629 1.00 85.50 77 GLN A N 1
ATOM 637 C CA . GLN A 1 77 ? -19.781 17.657 -16.730 1.00 85.50 77 GLN A CA 1
ATOM 638 C C . GLN A 1 77 ? -18.981 16.349 -16.659 1.00 85.50 77 GLN A C 1
ATOM 640 O O . GLN A 1 77 ? -17.752 16.389 -16.755 1.00 85.50 77 GLN A O 1
ATOM 645 N N . MET A 1 78 ? -19.665 15.203 -16.556 1.00 86.88 78 MET A N 1
ATOM 646 C CA . MET A 1 78 ? -19.051 13.871 -16.595 1.00 86.88 78 MET A CA 1
ATOM 647 C C . MET A 1 78 ? -18.248 13.686 -17.876 1.00 86.88 78 MET A C 1
ATOM 649 O O . MET A 1 78 ? -17.042 13.465 -17.811 1.00 86.88 78 MET A O 1
ATOM 653 N N . CYS A 1 79 ? -18.882 13.881 -19.036 1.00 89.00 79 CYS A N 1
ATOM 654 C CA . CYS A 1 79 ? -18.225 13.694 -20.326 1.00 89.00 79 CYS A CA 1
ATOM 655 C C . CYS A 1 79 ? -16.986 14.595 -20.487 1.00 89.00 79 CYS A C 1
ATOM 657 O O . CYS A 1 79 ? -15.955 14.159 -21.007 1.00 89.00 79 CYS A O 1
ATOM 659 N N . ALA A 1 80 ? -17.051 15.848 -20.020 1.00 90.50 80 ALA A N 1
ATOM 660 C CA . ALA A 1 80 ? -15.917 16.767 -20.069 1.00 90.50 80 ALA A CA 1
ATOM 661 C C . ALA A 1 80 ? -14.750 16.307 -19.176 1.00 90.50 80 ALA A C 1
ATOM 663 O O . ALA A 1 80 ? -13.598 16.330 -19.619 1.00 90.50 80 ALA A O 1
ATOM 664 N N . LYS A 1 81 ? -15.034 15.867 -17.943 1.00 91.38 81 LYS A N 1
ATOM 665 C CA . LYS A 1 81 ? -14.013 15.369 -17.007 1.00 91.38 81 LYS A CA 1
ATOM 666 C C . LYS A 1 81 ? -13.404 14.048 -17.476 1.00 91.38 81 LYS A C 1
ATOM 668 O O . LYS A 1 81 ? -12.182 13.927 -17.488 1.00 91.38 81 LYS A O 1
ATOM 673 N N . GLU A 1 82 ? -14.214 13.108 -17.957 1.00 91.50 82 GLU A N 1
ATOM 674 C CA . GLU A 1 82 ? -13.742 11.846 -18.545 1.00 91.50 82 GLU A CA 1
ATOM 675 C C . GLU A 1 82 ? -12.802 12.091 -19.730 1.00 91.50 82 GLU A C 1
ATOM 677 O O . GLU A 1 82 ? -11.748 11.461 -19.844 1.00 91.50 82 GLU A O 1
ATOM 682 N N . LYS A 1 83 ? -13.129 13.066 -20.588 1.00 93.62 83 LYS A N 1
ATOM 683 C CA . LYS A 1 83 ? -12.251 13.467 -21.690 1.00 93.62 83 LYS A CA 1
A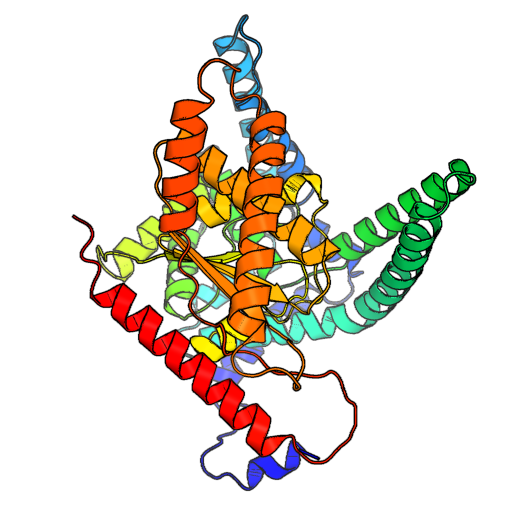TOM 684 C C . LYS 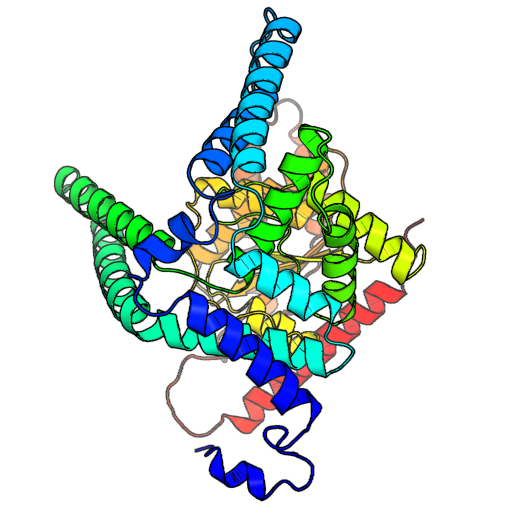A 1 83 ? -10.910 14.009 -21.186 1.00 93.62 83 LYS A C 1
ATOM 686 O O . LYS A 1 83 ? -9.871 13.608 -21.703 1.00 93.62 83 LYS A O 1
ATOM 691 N N . GLN A 1 84 ? -10.910 14.879 -20.175 1.00 95.38 84 GLN A N 1
ATOM 692 C CA . GLN A 1 84 ? -9.672 15.406 -19.583 1.00 95.38 84 GLN A CA 1
ATOM 693 C C . GLN A 1 84 ? -8.824 14.301 -18.942 1.00 95.38 84 GLN A C 1
ATOM 695 O O . GLN A 1 84 ? -7.608 14.267 -19.127 1.00 95.38 84 GLN A O 1
ATOM 700 N N . MET A 1 85 ? -9.458 13.364 -18.235 1.00 94.69 85 MET A N 1
ATOM 701 C CA . MET A 1 85 ? -8.788 12.196 -17.660 1.00 94.69 85 MET A CA 1
ATOM 702 C C . MET A 1 85 ? -8.144 11.332 -18.748 1.00 94.69 85 MET A C 1
ATOM 704 O O . MET A 1 85 ? -6.981 10.943 -18.623 1.00 94.69 85 MET A O 1
ATOM 708 N N . LYS A 1 86 ? -8.849 11.111 -19.863 1.00 94.44 86 LYS A N 1
ATOM 709 C CA . LYS A 1 86 ? -8.304 10.405 -21.025 1.00 94.44 86 LYS A CA 1
ATOM 710 C C . LYS A 1 86 ? -7.114 11.140 -21.648 1.00 94.44 86 LYS A C 1
ATOM 712 O O . LYS A 1 86 ? -6.103 10.511 -21.936 1.00 94.44 86 LYS A O 1
ATOM 717 N N . GLU A 1 87 ? -7.176 12.464 -21.791 1.00 95.88 87 GLU A N 1
ATOM 718 C CA . GLU A 1 87 ? -6.049 13.276 -22.281 1.00 95.88 87 GLU A CA 1
ATOM 719 C C . GLU A 1 87 ? -4.809 13.177 -21.371 1.00 95.88 87 GLU A C 1
ATOM 721 O O . GLU A 1 87 ? -3.672 13.253 -21.848 1.00 95.88 87 GLU A O 1
ATOM 726 N N . ILE A 1 88 ? -4.997 13.011 -20.058 1.00 96.00 88 ILE A N 1
ATOM 727 C CA . ILE A 1 88 ? -3.892 12.764 -19.124 1.00 96.00 88 ILE A CA 1
ATOM 728 C C . ILE A 1 88 ? -3.302 11.366 -19.336 1.00 96.00 88 ILE A C 1
ATOM 730 O O . ILE A 1 88 ? -2.080 11.252 -19.459 1.00 96.00 88 ILE A O 1
ATOM 734 N N . HIS A 1 89 ? -4.130 10.327 -19.456 1.00 94.88 89 HIS A N 1
ATOM 735 C CA . HIS A 1 89 ? -3.643 8.982 -19.772 1.00 94.88 89 HIS A CA 1
ATOM 736 C C . HIS A 1 89 ? -2.942 8.916 -21.132 1.00 94.88 89 HIS A C 1
ATOM 738 O O . HIS A 1 89 ? -1.920 8.249 -21.254 1.00 94.88 89 HIS A O 1
ATOM 744 N N . GLU A 1 90 ? -3.397 9.664 -22.139 1.00 94.50 90 GLU A N 1
ATOM 745 C CA . GLU A 1 90 ? -2.681 9.795 -23.412 1.00 94.50 90 GLU A CA 1
ATOM 746 C C . GLU A 1 90 ? -1.279 10.384 -23.218 1.00 94.50 90 GLU A C 1
ATOM 748 O O . GLU A 1 90 ? -0.329 9.942 -23.865 1.00 94.50 90 GLU A O 1
ATOM 753 N N . LYS A 1 91 ? -1.115 11.365 -22.322 1.00 94.44 91 LYS A N 1
ATOM 754 C CA . LYS A 1 91 ? 0.207 11.916 -21.981 1.00 94.44 91 LYS A CA 1
ATOM 755 C C . LYS A 1 91 ? 1.068 10.891 -21.242 1.00 94.44 91 LYS A C 1
ATOM 757 O O . LYS A 1 91 ? 2.229 10.749 -21.610 1.00 94.44 91 LYS A O 1
ATOM 762 N N . GLN A 1 92 ? 0.520 10.170 -20.259 1.00 93.12 92 GLN A N 1
ATOM 763 C CA . GLN A 1 92 ? 1.235 9.096 -19.550 1.00 93.12 92 GLN A CA 1
ATOM 764 C C . GLN A 1 92 ? 1.683 7.994 -20.526 1.00 93.12 92 GLN A C 1
ATOM 766 O O . GLN A 1 92 ? 2.863 7.654 -20.589 1.00 93.12 92 GLN A O 1
ATOM 771 N N . CYS A 1 93 ? 0.773 7.514 -21.374 1.00 90.81 93 CYS A N 1
ATOM 772 C CA . CYS A 1 93 ? 1.030 6.462 -22.354 1.00 90.81 93 CYS A CA 1
ATOM 773 C C . CYS A 1 93 ? 2.113 6.862 -23.375 1.00 90.81 93 CYS A C 1
ATOM 775 O O . CYS A 1 93 ? 2.934 6.029 -23.757 1.00 90.81 93 CYS A O 1
ATOM 777 N N . ARG A 1 94 ? 2.199 8.147 -23.758 1.00 90.62 94 ARG A N 1
ATOM 778 C CA . ARG A 1 94 ? 3.273 8.654 -24.638 1.00 90.62 94 ARG A CA 1
ATOM 779 C C . ARG A 1 94 ? 4.674 8.537 -24.037 1.00 90.62 94 ARG A C 1
ATOM 781 O O . ARG A 1 94 ? 5.623 8.428 -24.810 1.00 90.62 94 ARG A O 1
ATOM 788 N N . TYR A 1 95 ? 4.826 8.571 -22.711 1.00 88.00 95 TYR A N 1
ATOM 789 C CA . TYR A 1 95 ? 6.127 8.305 -22.087 1.00 88.00 95 TYR A CA 1
ATOM 790 C C . TYR A 1 95 ? 6.516 6.834 -22.233 1.00 88.00 95 TYR A C 1
ATOM 792 O O . TYR A 1 95 ? 7.667 6.521 -22.546 1.00 88.00 95 TYR A O 1
ATOM 800 N N . GLY A 1 96 ? 5.545 5.939 -22.036 1.00 83.31 96 GLY A N 1
ATOM 801 C CA . GLY A 1 96 ? 5.768 4.501 -21.990 1.00 83.31 96 GLY A CA 1
ATOM 802 C C . GLY A 1 96 ? 6.756 4.081 -20.887 1.00 83.31 96 GLY A C 1
ATOM 803 O O . GLY A 1 96 ? 7.180 4.890 -20.059 1.00 83.31 96 GLY A O 1
ATOM 804 N N . PRO A 1 97 ? 7.159 2.798 -20.859 1.00 89.50 97 PRO A N 1
ATOM 805 C CA . PRO A 1 97 ? 8.113 2.315 -19.869 1.00 89.50 97 PRO A CA 1
ATOM 806 C C . PRO A 1 97 ? 9.499 2.948 -20.071 1.00 89.50 97 PRO A C 1
ATOM 808 O O . PRO A 1 97 ? 10.098 2.811 -21.147 1.00 89.50 97 PRO A O 1
ATOM 811 N N . SER A 1 98 ? 10.030 3.580 -19.020 1.00 92.75 98 SER A N 1
ATOM 812 C CA . SER A 1 98 ? 11.417 4.064 -18.962 1.00 92.75 98 SER A CA 1
ATOM 813 C C . SER A 1 98 ? 12.428 2.912 -19.060 1.00 92.75 98 SER A C 1
ATOM 815 O O . SER A 1 98 ? 12.073 1.747 -18.871 1.00 92.75 98 SER A O 1
ATOM 817 N N . ASP A 1 99 ? 13.709 3.206 -19.303 1.00 92.88 99 ASP A N 1
ATOM 818 C CA . ASP A 1 99 ? 14.762 2.174 -19.353 1.00 92.88 99 ASP A CA 1
ATOM 819 C C . ASP A 1 99 ? 14.851 1.361 -18.053 1.00 92.88 99 ASP A C 1
ATOM 821 O O . ASP A 1 99 ? 15.021 0.138 -18.083 1.00 92.88 99 ASP A O 1
ATOM 825 N N . LEU A 1 100 ? 14.651 2.029 -16.911 1.00 95.00 100 LEU A N 1
ATOM 826 C CA . LEU A 1 100 ? 14.569 1.381 -15.604 1.00 95.00 100 LEU A CA 1
ATOM 827 C C . LEU A 1 100 ? 13.390 0.405 -15.553 1.00 95.00 100 LEU A C 1
ATOM 829 O O . LEU A 1 100 ? 13.577 -0.753 -15.181 1.00 95.00 100 LEU A O 1
ATOM 833 N N . MET A 1 101 ? 12.199 0.839 -15.977 1.00 95.06 101 MET A N 1
ATOM 834 C CA . MET A 1 101 ? 11.005 -0.009 -15.978 1.00 95.06 101 MET A CA 1
ATOM 835 C C . MET A 1 101 ? 11.131 -1.184 -16.945 1.00 95.06 101 MET A C 1
ATOM 837 O O . MET A 1 101 ? 10.815 -2.312 -16.574 1.00 95.06 101 MET A O 1
ATOM 841 N N . ARG A 1 102 ? 11.663 -0.970 -18.155 1.00 93.69 102 ARG A N 1
ATOM 842 C CA . ARG A 1 102 ? 11.916 -2.048 -19.128 1.00 93.69 102 ARG A CA 1
ATOM 843 C C . ARG A 1 102 ? 12.841 -3.106 -18.546 1.00 93.69 102 ARG A C 1
ATOM 845 O O . ARG A 1 102 ? 12.571 -4.300 -18.668 1.00 93.69 102 ARG A O 1
ATOM 852 N N . GLN A 1 103 ? 13.914 -2.683 -17.884 1.00 94.62 103 GLN A N 1
ATOM 853 C CA . GLN A 1 103 ? 14.858 -3.602 -17.263 1.00 94.62 103 GLN A CA 1
ATOM 854 C C . GLN A 1 103 ? 14.264 -4.323 -16.050 1.00 94.62 103 GLN A C 1
ATOM 856 O O . GLN A 1 103 ? 14.512 -5.518 -15.875 1.00 94.62 103 GLN A O 1
ATOM 861 N N . PHE A 1 104 ? 13.460 -3.630 -15.243 1.00 95.81 104 PHE A N 1
ATOM 862 C CA . PHE A 1 104 ? 12.755 -4.223 -14.112 1.00 95.81 104 PHE A CA 1
ATOM 863 C C . PHE A 1 104 ? 11.768 -5.302 -14.579 1.00 95.81 104 PHE A C 1
ATOM 865 O O . PHE A 1 104 ? 11.875 -6.453 -14.157 1.00 95.81 104 PHE A O 1
ATOM 872 N N . ILE A 1 105 ? 10.892 -4.974 -15.535 1.00 94.12 105 ILE A N 1
ATOM 873 C CA . ILE A 1 105 ? 9.911 -5.899 -16.127 1.00 94.12 105 ILE A CA 1
ATOM 874 C C . ILE A 1 105 ? 10.615 -7.085 -16.801 1.00 94.12 105 ILE A C 1
ATOM 876 O O . ILE A 1 105 ? 10.228 -8.237 -16.605 1.00 94.12 105 ILE A O 1
ATOM 880 N N . SER A 1 106 ? 11.691 -6.831 -17.553 1.00 93.88 106 SER A N 1
ATOM 881 C CA . SER A 1 106 ? 12.491 -7.893 -18.169 1.00 93.88 106 SER A CA 1
ATOM 882 C C . SER A 1 106 ? 13.088 -8.837 -17.124 1.00 93.88 106 SER A C 1
ATOM 884 O O . SER A 1 106 ? 13.060 -10.046 -17.339 1.00 93.88 106 SER A O 1
ATOM 886 N N . SER A 1 107 ? 13.587 -8.308 -16.001 1.00 95.38 107 SER A N 1
ATOM 887 C CA . SER A 1 107 ? 14.160 -9.115 -14.918 1.00 95.38 107 SER A CA 1
ATOM 888 C C . SER A 1 107 ? 13.089 -9.963 -14.227 1.00 95.38 107 SER A C 1
ATOM 890 O O . SER A 1 107 ? 13.322 -11.137 -13.952 1.00 95.38 107 SER A O 1
ATOM 892 N N . LEU A 1 108 ? 11.891 -9.412 -14.000 1.00 93.94 108 LEU A N 1
ATOM 893 C CA . LEU A 1 108 ? 10.764 -10.165 -13.439 1.00 93.94 108 LEU A CA 1
ATOM 894 C C . LEU A 1 108 ? 10.320 -11.324 -14.338 1.00 93.94 108 LEU A C 1
ATOM 896 O O . LEU A 1 108 ? 10.030 -12.412 -13.835 1.00 93.94 108 LEU A O 1
ATOM 900 N N . ASN A 1 109 ? 10.293 -11.102 -15.653 1.00 92.38 109 ASN A N 1
ATOM 901 C CA . ASN A 1 109 ? 9.937 -12.130 -16.627 1.00 92.38 109 ASN A CA 1
ATOM 902 C C . ASN A 1 109 ? 11.004 -13.228 -16.739 1.00 92.38 109 ASN A C 1
ATOM 904 O O . ASN A 1 109 ? 10.651 -14.401 -16.845 1.00 92.38 109 ASN A O 1
ATOM 908 N N . SER A 1 110 ? 12.292 -12.865 -16.709 1.00 93.31 110 SER A N 1
ATOM 909 C CA . SER A 1 110 ? 13.393 -13.812 -16.926 1.00 93.31 110 SER A CA 1
ATOM 910 C C . SER A 1 110 ? 13.779 -14.627 -15.692 1.00 93.31 110 SER A C 1
ATOM 912 O O . SER A 1 110 ? 14.300 -15.727 -15.833 1.00 93.31 110 SER A O 1
ATOM 914 N N . LEU A 1 111 ? 13.606 -14.067 -14.492 1.00 93.94 111 LEU A N 1
ATOM 915 C CA . LEU A 1 111 ? 13.979 -14.724 -13.239 1.00 93.94 111 LEU A CA 1
ATOM 916 C C . LEU A 1 111 ? 12.814 -15.556 -12.710 1.00 93.94 111 LEU A C 1
ATOM 918 O O . LEU A 1 111 ? 11.657 -15.128 -12.777 1.00 93.94 111 LEU A O 1
ATOM 922 N N . HIS A 1 112 ? 13.114 -16.714 -12.123 1.00 90.31 112 HIS A N 1
ATOM 923 C CA . HIS A 1 112 ? 12.103 -17.654 -11.634 1.00 90.31 112 HIS A CA 1
ATOM 924 C C . HIS A 1 112 ? 12.383 -18.109 -10.197 1.00 90.31 112 HIS A C 1
ATOM 926 O O . HIS A 1 112 ? 13.522 -18.104 -9.740 1.00 90.31 112 HIS A O 1
ATOM 932 N N . GLY A 1 113 ? 11.329 -18.511 -9.479 1.00 89.62 113 GLY A N 1
ATOM 933 C CA . GLY A 1 113 ? 11.442 -19.027 -8.111 1.00 89.62 113 GLY A CA 1
ATOM 934 C C . GLY A 1 113 ? 12.234 -18.094 -7.188 1.00 89.62 113 GLY A C 1
ATOM 935 O O . GLY A 1 113 ? 11.969 -16.890 -7.137 1.00 89.62 113 GLY A O 1
ATOM 936 N N . ASN A 1 114 ? 13.231 -18.654 -6.501 1.00 90.44 114 ASN A N 1
ATOM 937 C CA . ASN A 1 114 ? 14.063 -17.932 -5.539 1.00 90.44 114 ASN A CA 1
ATOM 938 C C . ASN A 1 114 ? 14.874 -16.797 -6.177 1.00 90.44 114 ASN A C 1
ATOM 940 O O . ASN A 1 114 ? 15.066 -15.768 -5.535 1.00 90.44 114 ASN A O 1
ATOM 944 N N . GLU A 1 115 ? 15.303 -16.921 -7.440 1.00 94.38 115 GLU A N 1
ATOM 945 C CA . GLU A 1 115 ? 16.071 -15.870 -8.126 1.00 94.38 115 GLU A CA 1
ATOM 946 C C . GLU A 1 115 ? 15.305 -14.543 -8.155 1.00 94.38 115 GLU A C 1
ATOM 948 O O . GLU A 1 115 ? 15.880 -13.471 -7.952 1.00 94.38 115 GLU A O 1
ATOM 953 N N . ARG A 1 116 ? 13.988 -14.620 -8.387 1.00 94.00 116 ARG A N 1
ATOM 954 C CA . ARG A 1 116 ? 13.095 -13.460 -8.442 1.00 94.00 116 ARG A CA 1
ATOM 955 C C . ARG A 1 116 ? 12.880 -12.851 -7.060 1.00 94.00 116 ARG A C 1
ATOM 957 O O . ARG A 1 116 ? 12.941 -11.630 -6.925 1.00 94.00 116 ARG A O 1
ATOM 964 N N . SER A 1 117 ? 12.671 -13.684 -6.042 1.00 90.69 117 SER A N 1
ATOM 965 C CA . SER A 1 117 ? 12.556 -13.228 -4.652 1.00 90.69 117 SER A CA 1
ATOM 966 C C . SER A 1 117 ? 13.840 -12.533 -4.193 1.00 90.69 117 SER A C 1
ATOM 968 O O . SER A 1 117 ? 13.785 -11.436 -3.637 1.00 90.69 117 SER A O 1
ATOM 970 N N . TYR A 1 118 ? 15.005 -13.108 -4.510 1.00 93.56 118 TYR A N 1
ATOM 971 C CA . TYR A 1 118 ? 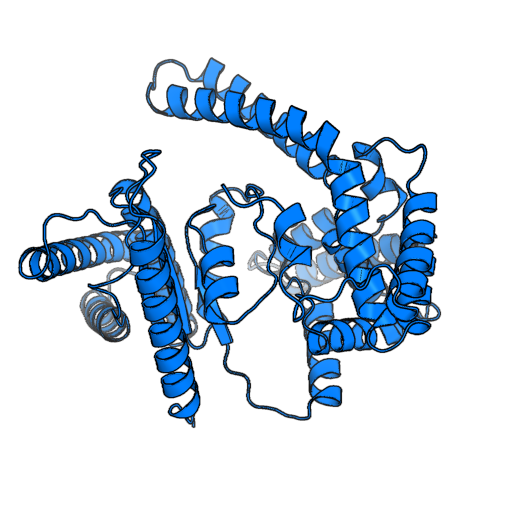16.298 -12.484 -4.245 1.00 93.56 118 TYR A CA 1
ATOM 972 C C . TYR A 1 118 ? 16.488 -11.185 -5.021 1.00 93.56 118 TYR A C 1
ATOM 974 O O . TYR A 1 118 ? 16.978 -10.215 -4.451 1.00 93.56 118 TYR A O 1
ATOM 982 N N . PHE A 1 119 ? 16.095 -11.131 -6.294 1.00 95.94 119 PHE A N 1
ATOM 983 C CA . PHE A 1 119 ? 16.145 -9.903 -7.085 1.00 95.94 119 PHE A CA 1
ATOM 984 C C . PHE A 1 119 ? 15.367 -8.768 -6.423 1.00 95.94 119 PHE A C 1
ATOM 986 O O . PHE A 1 119 ? 15.942 -7.709 -6.179 1.00 95.94 119 PHE A O 1
ATOM 993 N N . LEU A 1 120 ? 14.101 -9.000 -6.072 1.00 93.81 120 LEU A N 1
ATOM 994 C CA . LEU A 1 120 ? 13.266 -7.994 -5.417 1.00 93.81 120 LEU A CA 1
ATOM 995 C C . LEU A 1 120 ? 13.847 -7.571 -4.071 1.00 93.81 120 LEU A C 1
ATOM 997 O O . LEU A 1 120 ? 13.913 -6.374 -3.788 1.00 93.81 120 LEU A O 1
ATOM 1001 N N . LYS A 1 121 ? 14.350 -8.529 -3.282 1.00 91.19 121 LYS A N 1
ATOM 1002 C CA . LYS A 1 121 ? 14.953 -8.210 -1.989 1.00 91.19 121 LYS A CA 1
ATOM 1003 C C . LYS A 1 121 ? 16.233 -7.391 -2.127 1.00 91.19 121 LYS A C 1
ATOM 1005 O O . LYS A 1 121 ? 16.457 -6.458 -1.361 1.00 91.19 121 LYS A O 1
ATOM 1010 N N . TRP A 1 122 ? 17.069 -7.700 -3.116 1.00 94.69 122 TRP A N 1
ATOM 1011 C CA . TRP A 1 122 ? 18.264 -6.912 -3.401 1.00 94.69 122 TRP A CA 1
ATOM 1012 C C . TRP A 1 122 ? 17.929 -5.527 -3.952 1.00 94.69 122 TRP A C 1
ATOM 1014 O O . TRP A 1 122 ? 18.631 -4.586 -3.599 1.00 94.69 122 TRP A O 1
ATOM 1024 N N . VAL A 1 123 ? 16.882 -5.373 -4.772 1.00 94.44 123 VAL A N 1
ATOM 1025 C CA . VAL A 1 123 ? 16.413 -4.048 -5.215 1.00 94.44 123 VAL A CA 1
ATOM 1026 C C . VAL A 1 123 ? 16.007 -3.206 -4.007 1.00 94.44 123 VAL A C 1
ATOM 1028 O O . VAL A 1 123 ? 16.520 -2.104 -3.861 1.00 94.44 123 VAL A O 1
ATOM 1031 N N . GLU A 1 124 ? 15.181 -3.741 -3.105 1.00 90.69 124 GLU A N 1
ATOM 1032 C CA . GLU A 1 124 ? 14.778 -3.068 -1.858 1.00 90.69 124 GLU A CA 1
ATOM 1033 C C . GLU A 1 124 ? 16.002 -2.626 -1.032 1.00 90.69 124 GLU A C 1
ATOM 1035 O O . GLU A 1 124 ? 16.186 -1.439 -0.779 1.00 90.69 124 GLU A O 1
ATOM 1040 N N . ILE A 1 125 ? 16.914 -3.557 -0.717 1.00 89.69 125 ILE A N 1
ATOM 1041 C CA . ILE A 1 125 ? 18.124 -3.275 0.079 1.00 89.69 125 ILE A CA 1
ATOM 1042 C C . ILE A 1 125 ? 19.011 -2.205 -0.576 1.00 89.69 125 ILE A C 1
ATOM 1044 O O . ILE A 1 125 ? 19.583 -1.355 0.110 1.00 89.69 125 ILE A O 1
ATOM 1048 N N . LEU A 1 126 ? 19.202 -2.275 -1.896 1.00 92.19 126 LEU A N 1
ATOM 1049 C CA . LEU A 1 126 ? 20.085 -1.354 -2.609 1.00 92.19 126 LEU A CA 1
ATOM 1050 C C . LEU A 1 126 ? 19.466 0.042 -2.748 1.00 92.19 126 LEU A C 1
ATOM 1052 O O . LEU A 1 126 ? 20.201 1.023 -2.634 1.00 92.19 126 LEU A O 1
ATOM 1056 N N . LEU A 1 127 ? 18.149 0.137 -2.946 1.00 90.50 127 LEU A N 1
ATOM 1057 C CA . LEU A 1 127 ? 17.418 1.405 -2.967 1.00 90.50 127 LEU A CA 1
ATOM 1058 C C . LEU A 1 127 ? 17.436 2.089 -1.596 1.00 90.50 127 LEU A C 1
ATOM 1060 O O . LEU A 1 127 ? 17.769 3.274 -1.507 1.00 90.50 127 LEU A O 1
ATOM 1064 N N . ASP A 1 128 ? 17.183 1.337 -0.523 1.00 85.56 128 ASP A N 1
ATOM 1065 C CA . ASP A 1 128 ? 17.249 1.857 0.846 1.00 85.56 128 ASP A CA 1
ATOM 1066 C C . ASP A 1 128 ? 18.649 2.388 1.159 1.00 85.56 128 ASP A C 1
ATOM 1068 O O . ASP A 1 128 ? 18.814 3.502 1.656 1.00 85.56 128 ASP A O 1
ATOM 1072 N N . ARG A 1 129 ? 19.692 1.634 0.790 1.00 86.50 129 ARG A N 1
ATOM 1073 C CA . ARG A 1 129 ? 21.080 2.079 0.962 1.00 86.50 129 ARG A CA 1
ATOM 1074 C C . ARG A 1 129 ? 21.399 3.335 0.151 1.00 86.50 129 ARG A C 1
ATOM 1076 O O . ARG A 1 129 ? 22.161 4.170 0.623 1.00 86.50 129 ARG A O 1
ATOM 1083 N N . CYS A 1 130 ? 20.851 3.453 -1.056 1.00 83.00 130 CYS A N 1
ATOM 1084 C CA . CYS A 1 130 ? 21.070 4.601 -1.933 1.00 83.00 130 CYS A CA 1
ATOM 1085 C C . CYS A 1 130 ? 20.406 5.882 -1.407 1.00 83.00 130 CYS A C 1
ATOM 1087 O O . CYS A 1 130 ? 20.904 6.971 -1.672 1.00 83.00 130 CYS A O 1
ATOM 1089 N N . THR A 1 131 ? 19.293 5.760 -0.682 1.00 80.88 131 THR A N 1
ATOM 1090 C CA . THR A 1 131 ? 18.492 6.905 -0.218 1.00 80.88 131 THR A CA 1
ATOM 1091 C C . THR A 1 131 ? 18.706 7.255 1.261 1.00 80.88 131 THR A C 1
ATOM 1093 O O . THR A 1 131 ? 18.398 8.371 1.674 1.00 80.88 131 THR A O 1
ATOM 1096 N N . SER A 1 132 ? 19.269 6.343 2.064 1.00 77.94 132 SER A N 1
ATOM 1097 C CA . SER A 1 132 ? 19.386 6.468 3.527 1.00 77.94 132 SER A CA 1
ATOM 1098 C C . SER A 1 132 ? 20.103 7.731 4.019 1.00 77.94 132 SER A C 1
ATOM 1100 O O . SER A 1 132 ? 19.611 8.380 4.947 1.00 77.94 132 SER A O 1
ATOM 1102 N N . ASP A 1 133 ? 21.261 8.081 3.453 1.00 73.50 133 ASP A N 1
ATOM 1103 C CA . ASP A 1 133 ? 22.098 9.164 3.997 1.00 73.50 133 ASP A CA 1
ATOM 1104 C C . ASP A 1 133 ? 21.406 10.532 3.860 1.00 73.50 133 ASP A C 1
ATOM 1106 O O . ASP A 1 133 ? 21.265 11.268 4.842 1.00 73.50 133 ASP A O 1
ATOM 1110 N N . ASP A 1 134 ? 20.872 10.827 2.674 1.00 73.25 134 ASP A N 1
ATOM 1111 C CA . ASP A 1 134 ? 20.159 12.076 2.388 1.00 73.25 134 ASP A CA 1
ATOM 1112 C C . ASP A 1 134 ? 18.813 12.157 3.129 1.00 73.25 134 ASP A C 1
ATOM 1114 O O . ASP A 1 134 ? 18.453 13.205 3.676 1.00 73.25 134 ASP A O 1
ATOM 1118 N N . LEU A 1 135 ? 18.077 11.040 3.213 1.00 80.25 135 LEU A N 1
ATOM 1119 C CA . LEU A 1 135 ? 16.810 10.987 3.944 1.00 80.25 135 LEU A CA 1
ATOM 1120 C C . LEU A 1 135 ? 17.007 11.210 5.444 1.00 80.25 135 LEU A C 1
ATOM 1122 O O . LEU A 1 135 ? 16.183 11.872 6.071 1.00 80.25 135 LEU A O 1
ATOM 1126 N N . THR A 1 136 ? 18.098 10.713 6.032 1.00 81.12 136 THR A N 1
ATOM 1127 C CA . THR A 1 136 ? 18.369 10.876 7.470 1.00 81.12 136 THR A CA 1
ATOM 1128 C C . THR A 1 136 ? 18.484 12.352 7.856 1.00 81.12 136 THR A C 1
ATOM 1130 O O . THR A 1 136 ? 17.891 12.783 8.850 1.00 81.12 136 THR A O 1
ATOM 1133 N N . ALA A 1 137 ? 19.194 13.149 7.051 1.00 82.62 137 ALA A N 1
ATOM 1134 C CA . ALA A 1 137 ? 19.327 14.585 7.279 1.00 82.62 137 ALA A CA 1
ATOM 1135 C C . ALA A 1 137 ? 17.978 15.315 7.158 1.00 82.62 137 ALA A C 1
ATOM 1137 O O . ALA A 1 137 ? 17.644 16.147 8.006 1.00 82.62 137 ALA A O 1
ATOM 1138 N N . LEU A 1 138 ? 17.176 14.972 6.144 1.00 80.88 138 LEU A N 1
ATOM 1139 C CA . LEU A 1 138 ? 15.849 15.556 5.939 1.00 80.88 138 LEU A CA 1
ATOM 1140 C C . LEU A 1 138 ? 14.865 15.178 7.058 1.00 80.88 138 LEU A C 1
ATOM 1142 O O . LEU A 1 138 ? 14.150 16.045 7.558 1.00 80.88 138 LEU A O 1
ATOM 1146 N N . TYR A 1 139 ? 14.863 13.922 7.518 1.00 79.75 139 TYR A N 1
ATOM 1147 C CA . TYR A 1 139 ? 14.028 13.487 8.643 1.00 79.75 139 TYR A CA 1
ATOM 1148 C C . TYR A 1 139 ? 14.379 14.212 9.942 1.00 79.75 139 TYR A C 1
ATOM 1150 O O . TYR A 1 139 ? 13.484 14.556 10.714 1.00 79.75 139 TYR A O 1
ATOM 1158 N N . HIS A 1 140 ? 15.665 14.476 10.188 1.00 82.75 140 HIS A N 1
ATOM 1159 C CA . HIS A 1 140 ? 16.079 15.258 11.349 1.00 82.75 140 HIS A CA 1
ATOM 1160 C C . HIS A 1 140 ? 15.491 16.674 11.299 1.00 82.75 140 HIS A C 1
ATOM 1162 O O . HIS A 1 140 ? 14.848 17.111 12.253 1.00 82.75 140 HIS A O 1
ATOM 1168 N N . GLN A 1 141 ? 15.630 17.360 10.159 1.00 83.88 141 GLN A N 1
ATOM 1169 C CA . GLN A 1 141 ? 15.064 18.699 9.961 1.00 83.88 141 GLN A CA 1
ATOM 1170 C C . GLN A 1 141 ? 13.536 18.708 10.078 1.00 83.88 141 GLN A C 1
ATOM 1172 O O . GLN A 1 141 ? 12.959 19.633 10.660 1.00 83.88 141 GLN A O 1
ATOM 1177 N N . TYR A 1 142 ? 12.879 17.671 9.554 1.00 82.69 142 TYR A N 1
ATOM 1178 C CA . TYR A 1 142 ? 11.437 17.497 9.662 1.00 82.69 142 TYR A CA 1
ATOM 1179 C C . TYR A 1 142 ? 11.000 17.380 11.124 1.00 82.69 142 TYR A C 1
ATOM 1181 O O . TYR A 1 142 ? 10.155 18.150 11.572 1.00 82.69 142 TYR A O 1
ATOM 1189 N N . ASN A 1 143 ? 11.610 16.472 11.890 1.00 79.25 143 ASN A N 1
ATOM 1190 C CA . ASN A 1 143 ? 11.249 16.221 13.286 1.00 79.25 143 ASN A CA 1
ATOM 1191 C C . ASN A 1 143 ? 11.479 17.450 14.177 1.00 79.25 143 ASN A C 1
ATOM 1193 O O . ASN A 1 143 ? 10.645 17.766 15.031 1.00 79.25 143 ASN A O 1
ATOM 1197 N N . GLU A 1 144 ? 12.574 18.183 13.962 1.00 84.12 144 GLU A N 1
ATOM 1198 C CA . GLU A 1 144 ? 12.828 19.445 14.664 1.00 84.12 144 GLU A CA 1
ATOM 1199 C C . GLU A 1 144 ? 11.759 20.497 14.353 1.00 84.12 144 GLU A C 1
ATOM 1201 O O . GLU A 1 144 ? 11.263 21.172 15.258 1.00 84.12 144 GLU A O 1
ATOM 1206 N N . THR A 1 145 ? 11.388 20.639 13.078 1.00 82.38 145 THR A N 1
ATOM 1207 C CA . THR A 1 145 ? 10.380 21.615 12.639 1.00 82.38 145 THR A CA 1
ATOM 1208 C C . THR A 1 145 ? 8.987 21.224 13.137 1.00 82.38 145 THR A C 1
ATOM 1210 O O . THR A 1 145 ? 8.261 22.065 13.663 1.00 82.38 145 THR A O 1
ATOM 1213 N N . TRP A 1 146 ? 8.639 19.936 13.090 1.00 81.06 146 TRP A N 1
ATOM 1214 C CA . TRP A 1 146 ? 7.394 19.400 13.640 1.00 81.06 146 TRP A CA 1
ATOM 1215 C C . TRP A 1 146 ? 7.257 19.683 15.136 1.00 81.06 146 TRP A C 1
ATOM 1217 O O . TRP A 1 146 ? 6.202 20.125 15.592 1.00 81.06 146 TRP A O 1
ATOM 1227 N N . THR A 1 147 ? 8.337 19.485 15.898 1.00 79.62 147 THR A N 1
ATOM 1228 C CA . THR A 1 147 ? 8.356 19.768 17.341 1.00 79.62 147 THR A CA 1
ATOM 1229 C C . THR A 1 147 ? 8.033 21.241 17.605 1.00 79.62 147 THR A C 1
ATOM 1231 O O . THR A 1 147 ? 7.156 21.543 18.412 1.00 79.62 147 THR A O 1
ATOM 1234 N N . LYS A 1 148 ? 8.637 22.160 16.837 1.00 83.56 148 LYS A N 1
ATOM 1235 C CA . LYS A 1 148 ? 8.341 23.601 16.923 1.00 83.56 148 LYS A CA 1
ATOM 1236 C C . LYS A 1 148 ? 6.880 23.915 16.602 1.00 83.56 148 LYS A C 1
ATOM 1238 O O . LYS A 1 148 ? 6.253 24.671 17.340 1.00 83.56 148 LYS A O 1
ATOM 1243 N N . VAL A 1 149 ? 6.323 23.332 15.538 1.00 80.81 149 VAL A N 1
ATOM 1244 C CA . VAL A 1 149 ? 4.908 23.514 15.166 1.00 80.81 149 VAL A CA 1
ATOM 1245 C C . VAL A 1 149 ? 3.982 23.000 16.273 1.00 80.81 149 VAL A C 1
ATOM 1247 O O . VAL A 1 149 ? 3.025 23.680 16.643 1.00 80.81 149 VAL A O 1
ATOM 1250 N N . SER A 1 150 ? 4.274 21.830 16.843 1.00 73.94 150 SER A N 1
ATOM 1251 C CA . SER A 1 150 ? 3.500 21.249 17.944 1.00 73.94 150 SER A CA 1
ATOM 1252 C C . SER A 1 150 ? 3.538 22.120 19.207 1.00 73.94 150 SER A C 1
ATOM 1254 O O . SER A 1 150 ? 2.503 22.327 19.842 1.00 73.94 150 SER A O 1
ATOM 1256 N N . ASP A 1 151 ? 4.700 22.677 19.555 1.00 79.19 151 ASP A N 1
ATOM 1257 C CA . ASP A 1 151 ? 4.849 23.578 20.704 1.00 79.19 151 ASP A CA 1
ATOM 1258 C C . ASP A 1 151 ? 4.118 24.911 20.494 1.00 79.19 151 ASP A C 1
ATOM 1260 O O . ASP A 1 151 ? 3.502 25.446 21.420 1.00 79.19 151 ASP A O 1
ATOM 1264 N N . LEU A 1 152 ? 4.130 25.438 19.266 1.00 77.38 152 LEU A N 1
ATOM 1265 C CA . LEU A 1 152 ? 3.412 26.662 18.905 1.00 77.38 152 LEU A CA 1
ATOM 1266 C C . LEU A 1 152 ? 1.889 26.467 18.903 1.00 77.38 152 LEU A C 1
ATOM 1268 O O . LEU A 1 152 ? 1.176 27.374 19.323 1.00 77.38 152 LEU A O 1
ATOM 1272 N N . LYS A 1 153 ? 1.375 25.283 18.533 1.00 70.81 153 LYS A N 1
ATOM 1273 C CA . LYS A 1 153 ? -0.066 24.956 18.623 1.00 70.81 153 LYS A CA 1
ATOM 1274 C C . LYS A 1 153 ? -0.618 25.025 20.050 1.00 70.81 153 LYS A C 1
ATOM 1276 O O . LYS A 1 153 ? -1.820 25.192 20.227 1.00 70.81 153 LYS A O 1
ATOM 1281 N N . ARG A 1 154 ? 0.243 24.928 21.067 1.00 70.12 154 ARG A N 1
ATOM 1282 C CA . ARG A 1 154 ? -0.139 25.054 22.482 1.00 70.12 154 ARG A CA 1
ATOM 1283 C C . ARG A 1 154 ? -0.218 26.511 22.968 1.00 70.12 154 ARG A C 1
ATOM 1285 O O . ARG A 1 154 ? -0.659 26.723 24.091 1.00 70.12 154 ARG A O 1
ATOM 1292 N N . ASN A 1 155 ? 0.182 27.502 22.158 1.00 66.62 155 ASN A N 1
ATOM 1293 C CA . ASN A 1 155 ? 0.200 28.928 22.517 1.00 66.62 155 ASN A CA 1
ATOM 1294 C C . ASN A 1 155 ? -0.476 29.812 21.438 1.00 66.62 155 ASN A C 1
ATOM 1296 O O . ASN A 1 155 ? 0.150 30.104 20.416 1.00 66.62 155 ASN A O 1
ATOM 1300 N N . PRO A 1 156 ? -1.712 30.304 21.667 1.00 58.56 156 PRO A N 1
ATOM 1301 C CA . PRO A 1 156 ? -2.504 31.038 20.666 1.00 58.56 156 PRO A CA 1
ATOM 1302 C C . PRO A 1 156 ? -1.927 32.385 20.181 1.00 58.56 156 PRO A C 1
ATOM 1304 O O . PRO A 1 156 ? -2.257 32.824 19.083 1.00 58.56 156 PRO A O 1
ATOM 1307 N N . ASP A 1 157 ? -1.040 33.034 20.944 1.00 62.06 157 ASP A N 1
ATOM 1308 C CA . ASP A 1 157 ? -0.587 34.419 20.691 1.00 62.06 157 ASP A CA 1
ATOM 1309 C C . ASP A 1 157 ? 0.452 34.595 19.555 1.00 62.06 157 ASP A C 1
ATOM 1311 O O . ASP A 1 157 ? 0.968 35.693 19.343 1.00 62.06 157 ASP A O 1
ATOM 1315 N N . LYS A 1 158 ? 0.813 33.540 18.806 1.00 63.97 158 LYS A N 1
ATOM 1316 C CA . LYS A 1 158 ? 1.899 33.579 17.793 1.00 63.97 158 LYS A CA 1
ATOM 1317 C C . LYS A 1 158 ? 1.486 33.042 16.416 1.00 63.97 158 LYS A C 1
ATOM 1319 O O . LYS A 1 158 ? 2.199 32.238 15.819 1.00 63.97 158 LYS A O 1
ATOM 1324 N N . SER A 1 159 ? 0.346 33.507 15.903 1.00 63.78 159 SER A N 1
ATOM 1325 C CA . SER A 1 159 ? -0.256 33.034 14.642 1.00 63.78 159 SER A CA 1
ATOM 1326 C C . SER A 1 159 ? 0.640 33.192 13.394 1.00 63.78 159 SER A C 1
ATOM 1328 O O . SER A 1 159 ? 0.753 32.245 12.620 1.00 63.78 159 SER A O 1
ATOM 1330 N N . SER A 1 160 ? 1.353 34.313 13.217 1.00 69.06 160 SER A N 1
ATOM 1331 C CA . SER A 1 160 ? 2.216 34.525 12.033 1.00 69.06 160 SER A CA 1
ATOM 1332 C C . SER A 1 160 ? 3.430 33.589 12.001 1.00 69.06 160 SER A C 1
ATOM 1334 O O . SER A 1 160 ? 3.673 32.905 11.014 1.00 69.06 160 SER A O 1
ATOM 1336 N N . ARG A 1 161 ? 4.140 33.459 13.128 1.00 74.62 161 ARG A N 1
ATOM 1337 C CA . ARG A 1 161 ? 5.284 32.540 13.267 1.00 74.62 161 ARG A CA 1
ATOM 1338 C C . ARG A 1 161 ? 4.880 31.066 13.121 1.00 74.62 161 ARG A C 1
ATOM 1340 O O . ARG A 1 161 ? 5.706 30.243 12.742 1.00 74.62 161 ARG A O 1
ATOM 1347 N N . MET A 1 162 ? 3.628 30.727 13.434 1.00 76.44 162 MET A N 1
ATOM 1348 C CA . MET A 1 162 ? 3.075 29.389 13.216 1.00 76.44 162 MET A CA 1
ATOM 1349 C C . MET A 1 162 ? 2.906 29.089 11.723 1.00 76.44 162 MET A C 1
ATOM 1351 O O . MET A 1 162 ? 3.276 28.000 11.294 1.00 76.44 162 MET A O 1
ATOM 1355 N N . GLN A 1 163 ? 2.388 30.039 10.937 1.00 79.62 163 GLN A N 1
ATOM 1356 C CA . GLN A 1 163 ? 2.237 29.877 9.485 1.00 79.62 163 GLN A CA 1
ATOM 1357 C C . GLN A 1 163 ? 3.593 29.718 8.784 1.00 79.62 163 GLN A C 1
ATOM 1359 O O . GLN A 1 163 ? 3.724 28.863 7.908 1.00 79.62 163 GLN A O 1
ATOM 1364 N N . ASP A 1 164 ? 4.618 30.460 9.214 1.00 83.25 164 ASP A N 1
ATOM 1365 C CA . ASP A 1 164 ? 5.975 30.341 8.662 1.00 83.25 164 ASP A CA 1
ATOM 1366 C C . ASP A 1 164 ? 6.582 28.947 8.906 1.00 83.25 164 ASP A C 1
ATOM 1368 O O . ASP A 1 164 ? 7.089 28.304 7.984 1.00 83.25 164 ASP A O 1
ATOM 1372 N N . GLU A 1 165 ? 6.513 28.443 10.145 1.00 81.62 165 GLU A N 1
ATOM 1373 C CA . GLU A 1 165 ? 7.035 27.109 10.489 1.00 81.62 165 GLU A CA 1
ATOM 1374 C C . GLU A 1 165 ? 6.205 25.987 9.842 1.00 81.62 165 GLU A C 1
ATOM 1376 O O . GLU A 1 165 ? 6.762 24.962 9.452 1.00 81.62 165 GLU A O 1
ATOM 1381 N N . GLN A 1 166 ? 4.894 26.186 9.667 1.00 81.56 166 GLN A N 1
ATOM 1382 C CA . GLN A 1 166 ? 4.018 25.260 8.942 1.00 81.56 166 GLN A CA 1
ATOM 1383 C C . GLN A 1 166 ? 4.387 25.192 7.450 1.00 81.56 166 GLN A C 1
ATOM 1385 O O . GLN A 1 166 ? 4.561 24.100 6.915 1.00 81.56 166 GLN A O 1
ATOM 1390 N N . THR A 1 167 ? 4.611 26.339 6.803 1.00 85.88 167 THR A N 1
ATOM 1391 C CA . THR A 1 167 ? 5.063 26.404 5.401 1.00 85.88 167 THR A CA 1
ATOM 1392 C C . THR A 1 167 ? 6.429 25.736 5.234 1.00 85.88 167 THR A C 1
ATOM 1394 O O . THR A 1 167 ? 6.667 24.982 4.291 1.00 85.88 167 THR A O 1
ATOM 1397 N N . LYS A 1 168 ? 7.346 25.964 6.183 1.00 87.56 168 LYS A N 1
ATOM 1398 C CA . LYS A 1 168 ? 8.660 25.314 6.187 1.00 87.56 168 LYS A CA 1
ATOM 1399 C C . LYS A 1 168 ? 8.551 23.796 6.336 1.00 87.56 168 LYS A C 1
ATOM 1401 O O . LYS A 1 168 ? 9.268 23.060 5.662 1.00 87.56 168 LYS A O 1
ATOM 1406 N N . LEU A 1 169 ? 7.670 23.329 7.216 1.00 82.69 169 LEU A N 1
ATOM 1407 C CA . LEU A 1 169 ? 7.402 21.908 7.404 1.00 82.69 169 LEU A CA 1
ATOM 1408 C C . LEU A 1 169 ? 6.856 21.264 6.120 1.00 82.69 169 LEU A C 1
ATOM 1410 O O . LEU A 1 169 ? 7.288 20.171 5.757 1.00 82.69 169 LEU A O 1
ATOM 1414 N N . GLU A 1 170 ? 5.943 21.944 5.425 1.00 82.94 170 GLU A N 1
ATOM 1415 C CA . GLU A 1 170 ? 5.391 21.507 4.136 1.00 82.94 170 GLU A CA 1
ATOM 1416 C C . GLU A 1 170 ? 6.468 21.429 3.048 1.00 82.94 170 GLU A C 1
ATOM 1418 O O . GLU A 1 170 ? 6.520 20.449 2.305 1.00 82.94 170 GLU A O 1
ATOM 1423 N N . GLU A 1 171 ? 7.391 22.391 3.006 1.00 85.69 171 GLU A N 1
ATOM 1424 C CA . GLU A 1 171 ? 8.521 22.359 2.075 1.00 85.69 171 GLU A CA 1
ATOM 1425 C C . GLU A 1 171 ? 9.478 21.191 2.357 1.00 85.69 171 GLU A C 1
ATOM 1427 O O . GLU A 1 171 ? 9.864 20.476 1.431 1.00 85.69 171 GLU A O 1
ATOM 1432 N N . ILE A 1 172 ? 9.821 20.935 3.625 1.00 82.12 172 ILE A N 1
ATOM 1433 C CA . ILE A 1 172 ? 10.640 19.768 3.999 1.00 82.12 172 ILE A CA 1
ATOM 1434 C C . ILE A 1 172 ? 9.906 18.470 3.638 1.00 82.12 172 ILE A C 1
ATOM 1436 O O . ILE A 1 172 ? 10.521 17.539 3.121 1.00 82.12 172 ILE A O 1
ATOM 1440 N N . SER A 1 173 ? 8.589 18.410 3.860 1.00 81.75 173 SER A N 1
ATOM 1441 C CA . SER A 1 173 ? 7.752 17.270 3.468 1.00 81.75 173 SER A CA 1
ATOM 1442 C C . SER A 1 173 ? 7.804 17.025 1.955 1.00 81.75 173 SER A C 1
ATOM 1444 O O . SER A 1 173 ? 8.003 15.896 1.508 1.00 81.75 173 SER A O 1
ATOM 1446 N N . ARG A 1 174 ? 7.725 18.090 1.147 1.00 82.38 174 ARG A N 1
ATOM 1447 C CA . ARG A 1 174 ? 7.848 18.016 -0.316 1.00 82.38 174 ARG A CA 1
ATOM 1448 C C . ARG A 1 174 ? 9.222 17.506 -0.752 1.00 82.38 174 ARG A C 1
ATOM 1450 O O . ARG A 1 174 ? 9.307 16.670 -1.649 1.00 82.38 174 ARG A O 1
ATOM 1457 N N . GLN A 1 175 ? 10.288 17.968 -0.101 1.00 83.88 175 GLN A N 1
ATOM 1458 C CA . GLN A 1 175 ? 11.653 17.505 -0.367 1.00 83.88 175 GLN A CA 1
ATOM 1459 C C . GLN A 1 175 ? 11.853 16.035 0.017 1.00 83.88 175 GLN A C 1
ATOM 1461 O O . GLN A 1 175 ? 12.444 15.288 -0.760 1.00 83.88 175 GLN A O 1
ATOM 1466 N N . LEU A 1 176 ? 11.319 15.604 1.165 1.00 82.56 176 LEU A N 1
ATOM 1467 C CA . LEU A 1 176 ? 11.295 14.196 1.569 1.00 82.56 176 LEU A CA 1
ATOM 1468 C C . LEU A 1 176 ? 10.580 13.346 0.517 1.00 82.56 176 LEU A C 1
ATOM 1470 O O . LEU A 1 176 ? 11.162 12.391 0.007 1.00 82.56 176 LEU A O 1
ATOM 1474 N N . ASN A 1 177 ? 9.365 13.727 0.122 1.00 82.06 177 ASN A N 1
ATOM 1475 C CA . ASN A 1 177 ? 8.592 12.990 -0.877 1.00 82.06 177 ASN A CA 1
ATOM 1476 C C . ASN A 1 177 ? 9.324 12.897 -2.223 1.00 82.06 177 ASN A C 1
ATOM 1478 O O . ASN A 1 177 ? 9.321 11.832 -2.839 1.00 82.06 177 ASN A O 1
ATOM 1482 N N . ALA A 1 178 ? 9.999 13.964 -2.657 1.00 83.38 178 ALA A N 1
ATOM 1483 C CA . ALA A 1 178 ? 10.805 13.952 -3.876 1.00 83.38 178 ALA A CA 1
ATOM 1484 C C . ALA A 1 178 ? 12.053 13.055 -3.763 1.00 83.38 178 ALA A C 1
ATOM 1486 O O . ALA A 1 178 ? 12.423 12.404 -4.736 1.00 83.38 178 ALA A O 1
ATOM 1487 N N . ALA A 1 179 ? 12.702 13.019 -2.595 1.00 84.38 179 ALA A N 1
ATOM 1488 C CA . ALA A 1 179 ? 13.926 12.249 -2.363 1.00 84.38 179 ALA A CA 1
ATOM 1489 C C . ALA A 1 179 ? 13.679 10.760 -2.062 1.00 84.38 179 ALA A C 1
ATOM 1491 O O . ALA A 1 179 ? 14.575 9.940 -2.259 1.00 84.38 179 ALA A O 1
ATOM 1492 N N . THR A 1 180 ? 12.489 10.394 -1.577 1.00 84.44 180 THR A N 1
ATOM 1493 C CA . THR A 1 180 ? 12.134 8.985 -1.349 1.00 84.44 180 THR A CA 1
ATOM 1494 C C . THR A 1 180 ? 12.086 8.220 -2.667 1.00 84.44 180 THR A C 1
ATOM 1496 O O . THR A 1 180 ? 11.451 8.649 -3.620 1.00 84.44 180 THR A O 1
ATOM 1499 N N . PHE A 1 181 ? 12.746 7.068 -2.747 1.00 88.12 181 PHE A N 1
ATOM 1500 C CA . PHE A 1 181 ? 12.704 6.228 -3.942 1.00 88.12 181 PHE A CA 1
ATOM 1501 C C . PHE A 1 181 ? 12.891 4.766 -3.536 1.00 88.12 181 PHE A C 1
ATOM 1503 O O . PHE A 1 181 ? 14.005 4.302 -3.314 1.00 88.12 181 PHE A O 1
ATOM 1510 N N . GLY A 1 182 ? 11.771 4.067 -3.396 1.00 89.81 182 GLY A N 1
ATOM 1511 C CA . GLY A 1 182 ? 11.693 2.663 -2.987 1.00 89.81 182 GLY A CA 1
ATOM 1512 C C . GLY A 1 182 ? 11.017 1.771 -4.030 1.00 89.81 182 GLY A C 1
ATOM 1513 O O . GLY A 1 182 ? 10.480 2.258 -5.031 1.00 89.81 182 GLY A O 1
ATOM 1514 N N . LEU A 1 183 ? 11.030 0.460 -3.781 1.00 90.56 183 LEU A N 1
ATOM 1515 C CA . LEU A 1 183 ? 10.422 -0.551 -4.652 1.00 90.56 183 LEU A CA 1
ATOM 1516 C C . LEU A 1 183 ? 8.927 -0.286 -4.893 1.00 90.56 183 LEU A C 1
ATOM 1518 O O . LEU A 1 183 ? 8.436 -0.506 -5.996 1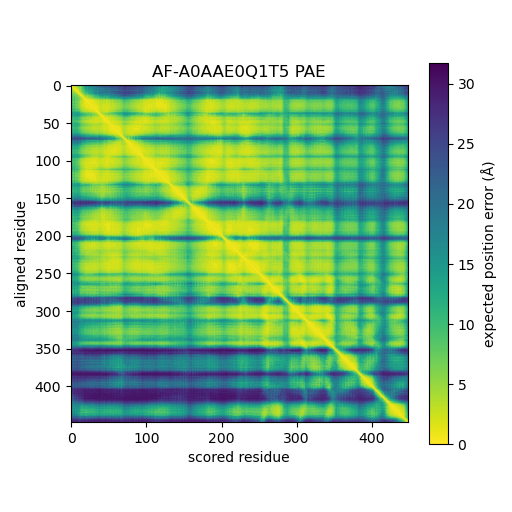.00 90.56 183 LEU A O 1
ATOM 1522 N N . GLU A 1 184 ? 8.217 0.247 -3.901 1.00 89.00 184 GLU A N 1
ATOM 1523 C CA . GLU A 1 184 ? 6.813 0.636 -4.011 1.00 89.00 184 GLU A CA 1
ATOM 1524 C C . GLU A 1 184 ? 6.577 1.655 -5.131 1.00 89.00 184 GLU A C 1
ATOM 1526 O O . GLU A 1 184 ? 5.617 1.521 -5.879 1.00 89.00 184 GLU A O 1
ATOM 1531 N N . HIS A 1 185 ? 7.494 2.602 -5.351 1.00 92.19 185 HIS A N 1
ATOM 1532 C CA . HIS A 1 185 ? 7.349 3.592 -6.419 1.00 92.19 185 HIS A CA 1
ATOM 1533 C C . HIS A 1 185 ? 7.557 2.961 -7.802 1.00 92.19 185 HIS A C 1
ATOM 1535 O O . HIS A 1 185 ? 6.899 3.347 -8.763 1.00 92.19 185 HIS A O 1
ATOM 1541 N N . ILE A 1 186 ? 8.433 1.957 -7.912 1.00 94.81 186 ILE A N 1
ATOM 1542 C CA . ILE A 1 186 ? 8.603 1.173 -9.147 1.00 94.81 186 ILE A CA 1
ATOM 1543 C C . ILE A 1 186 ? 7.322 0.376 -9.441 1.00 94.81 186 ILE A C 1
ATOM 1545 O O . ILE A 1 186 ? 6.865 0.327 -10.582 1.00 94.81 186 ILE A O 1
ATOM 1549 N N . LEU A 1 187 ? 6.707 -0.217 -8.414 1.00 94.31 187 LEU A N 1
ATOM 1550 C CA . LEU A 1 187 ? 5.449 -0.953 -8.554 1.00 94.31 187 LEU A CA 1
ATOM 1551 C C . LEU A 1 187 ? 4.258 -0.028 -8.865 1.00 94.31 187 LEU A C 1
ATOM 1553 O O . LEU A 1 187 ? 3.414 -0.400 -9.677 1.00 94.31 187 LEU A O 1
ATOM 1557 N N . ARG A 1 188 ? 4.215 1.191 -8.308 1.00 94.81 188 ARG A N 1
ATOM 1558 C CA . ARG A 1 188 ? 3.240 2.229 -8.695 1.00 94.81 188 ARG A CA 1
ATOM 1559 C C . ARG A 1 188 ? 3.387 2.611 -10.164 1.00 94.81 188 ARG A C 1
ATOM 1561 O O . ARG A 1 188 ? 2.390 2.680 -10.870 1.00 94.81 188 ARG A O 1
ATOM 1568 N N . GLU A 1 189 ? 4.612 2.796 -10.655 1.00 95.62 189 GLU A N 1
ATOM 1569 C CA . GLU A 1 189 ? 4.845 3.105 -12.074 1.00 95.62 189 GLU A CA 1
ATOM 1570 C C . GLU A 1 189 ? 4.335 1.987 -12.980 1.00 95.62 189 GLU A C 1
ATOM 1572 O O . GLU A 1 189 ? 3.708 2.247 -14.001 1.00 95.62 189 GLU A O 1
ATOM 1577 N N . MET A 1 190 ? 4.566 0.735 -12.582 1.00 94.75 190 MET A N 1
ATOM 1578 C CA . MET A 1 190 ? 4.051 -0.434 -13.289 1.00 94.75 190 MET A CA 1
ATOM 1579 C C . MET A 1 190 ? 2.518 -0.401 -13.403 1.00 94.75 190 MET A C 1
ATOM 1581 O O . MET A 1 190 ? 1.994 -0.667 -14.484 1.00 94.75 190 MET A O 1
ATOM 1585 N N . ALA A 1 191 ? 1.819 -0.028 -12.326 1.00 95.00 191 ALA A N 1
ATOM 1586 C CA . ALA A 1 191 ? 0.367 0.145 -12.325 1.00 95.00 191 ALA A CA 1
ATOM 1587 C C . ALA A 1 191 ? -0.081 1.263 -13.279 1.00 95.00 191 ALA A C 1
ATOM 1589 O O . ALA A 1 191 ? -0.961 1.056 -14.108 1.00 95.00 191 ALA A O 1
ATOM 1590 N N . GLN A 1 192 ? 0.572 2.426 -13.221 1.00 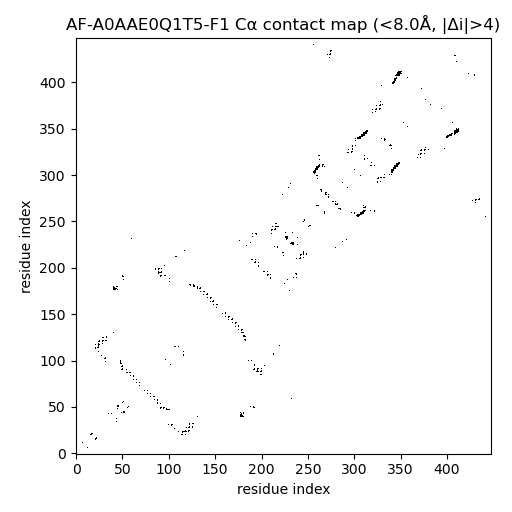94.62 192 GLN A N 1
ATOM 1591 C CA . GLN A 1 192 ? 0.226 3.588 -14.048 1.00 94.62 192 GLN A CA 1
ATOM 1592 C C . GLN A 1 192 ? 0.490 3.368 -15.544 1.00 94.62 192 GLN A C 1
ATOM 1594 O O . GLN A 1 192 ? -0.289 3.808 -16.394 1.00 94.62 192 GLN A O 1
ATOM 1599 N N . ILE A 1 193 ? 1.559 2.644 -15.886 1.00 94.50 193 ILE A N 1
ATOM 1600 C CA . ILE A 1 193 ? 1.824 2.204 -17.263 1.00 94.50 193 ILE A CA 1
ATOM 1601 C C . ILE A 1 193 ? 0.674 1.326 -17.766 1.00 94.50 193 ILE A C 1
ATOM 1603 O O . ILE A 1 193 ? 0.240 1.489 -18.904 1.00 94.50 193 ILE A O 1
ATOM 1607 N N . TYR A 1 194 ? 0.181 0.408 -16.931 1.00 94.56 194 TYR A N 1
ATOM 1608 C CA . TYR A 1 194 ? -0.938 -0.451 -17.296 1.00 94.56 194 TYR A CA 1
ATOM 1609 C C . TYR A 1 194 ? -2.240 0.342 -17.458 1.00 94.56 194 TYR A C 1
ATOM 1611 O O . TYR A 1 194 ? -2.845 0.273 -18.523 1.00 94.56 194 TYR A O 1
ATOM 1619 N N . GLU A 1 195 ? -2.651 1.126 -16.454 1.00 94.00 195 GLU A N 1
ATOM 1620 C CA . GLU A 1 195 ? -3.933 1.849 -16.498 1.00 94.00 195 GLU A CA 1
ATOM 1621 C C . GLU A 1 195 ? -3.997 2.849 -17.655 1.00 94.00 195 GLU A C 1
ATOM 1623 O O . GLU A 1 195 ? -5.015 2.945 -18.340 1.00 94.00 195 GLU A O 1
ATOM 1628 N N . SER A 1 196 ? -2.898 3.558 -17.927 1.00 94.12 196 SER A N 1
ATOM 1629 C CA . SER A 1 196 ? -2.853 4.486 -19.059 1.00 94.12 196 SER A CA 1
ATOM 1630 C C . SER A 1 196 ? -2.922 3.777 -20.412 1.00 94.12 196 SER A C 1
ATOM 1632 O O . SER A 1 196 ? -3.588 4.273 -21.322 1.00 94.12 196 SER A O 1
ATOM 1634 N N . ALA A 1 197 ? -2.285 2.613 -20.556 1.00 92.62 197 ALA A N 1
ATOM 1635 C CA . ALA A 1 197 ? -2.369 1.823 -21.780 1.00 92.62 197 ALA A CA 1
ATOM 1636 C C . ALA A 1 197 ? -3.768 1.221 -21.984 1.00 92.62 197 ALA A C 1
ATOM 1638 O O . ALA A 1 197 ? -4.286 1.252 -23.100 1.00 92.62 197 ALA A O 1
ATOM 1639 N N . ASP A 1 198 ? -4.393 0.727 -20.914 1.00 91.81 198 ASP A N 1
ATOM 1640 C CA . ASP A 1 198 ? -5.749 0.175 -20.942 1.00 91.81 198 ASP A CA 1
ATOM 1641 C C . ASP A 1 198 ? -6.786 1.253 -21.304 1.00 91.81 198 ASP A C 1
ATOM 1643 O O . ASP A 1 198 ? -7.558 1.090 -22.250 1.00 91.81 198 ASP A O 1
ATOM 1647 N N . SER A 1 199 ? -6.714 2.422 -20.656 1.00 90.50 199 SER A N 1
ATOM 1648 C CA . SER A 1 199 ? -7.613 3.557 -20.910 1.00 90.50 199 SER A CA 1
ATOM 1649 C C . SER A 1 199 ? -7.558 4.064 -22.360 1.00 90.50 199 SER A C 1
ATOM 1651 O O . SER A 1 199 ? -8.584 4.396 -22.964 1.00 90.50 199 SER A O 1
ATOM 1653 N N . VAL A 1 200 ? -6.357 4.119 -22.946 1.00 89.12 200 VAL A N 1
ATOM 1654 C CA . VAL A 1 200 ? -6.145 4.587 -24.329 1.00 89.12 200 VAL A CA 1
ATOM 1655 C C . VAL A 1 200 ? -6.253 3.434 -25.342 1.00 89.12 200 VAL A C 1
ATOM 1657 O O . VAL A 1 200 ? -6.227 3.675 -26.547 1.00 89.12 200 VAL A O 1
ATOM 1660 N N . GLN A 1 201 ? -6.439 2.193 -24.876 1.00 84.81 201 GLN A N 1
ATOM 1661 C CA . GLN A 1 201 ? -6.493 0.974 -25.691 1.00 84.81 201 GLN A CA 1
ATOM 1662 C C . GLN A 1 201 ? -5.244 0.790 -26.568 1.00 84.81 201 GLN A C 1
ATOM 1664 O O . GLN A 1 201 ? -5.324 0.420 -27.741 1.00 84.81 201 GLN A O 1
ATOM 1669 N N . THR A 1 202 ? -4.065 1.074 -26.011 1.00 77.81 202 THR A N 1
ATOM 1670 C CA . THR A 1 202 ? -2.785 0.910 -26.706 1.00 77.81 202 THR A CA 1
ATOM 1671 C C . THR A 1 202 ? -2.131 -0.423 -26.365 1.00 77.81 202 THR A C 1
ATOM 1673 O O . THR A 1 202 ? -2.171 -0.919 -25.241 1.00 77.81 202 THR A O 1
ATOM 1676 N N . HIS A 1 203 ? -1.474 -1.019 -27.360 1.00 66.25 203 HIS A N 1
ATOM 1677 C CA . HIS A 1 203 ? -0.747 -2.275 -27.198 1.00 66.25 203 HIS A CA 1
ATOM 1678 C C . HIS A 1 203 ? 0.757 -2.011 -27.210 1.00 66.25 203 HIS A C 1
ATOM 1680 O O . HIS A 1 203 ? 1.424 -2.137 -28.236 1.00 66.25 203 HIS A O 1
ATOM 1686 N N . HIS A 1 204 ? 1.302 -1.625 -26.058 1.00 67.25 204 HIS A N 1
ATOM 1687 C CA . HIS A 1 204 ? 2.745 -1.684 -25.848 1.00 67.25 204 HIS A CA 1
ATOM 1688 C C . HIS A 1 204 ? 3.164 -3.125 -25.533 1.00 67.25 204 HIS A C 1
ATOM 1690 O O . HIS A 1 204 ? 2.518 -3.809 -24.734 1.00 67.25 204 HIS A O 1
ATOM 1696 N N . GLU A 1 205 ? 4.262 -3.586 -26.138 1.00 66.38 205 GLU A N 1
ATOM 1697 C CA . GLU A 1 205 ? 4.827 -4.906 -25.843 1.00 66.38 205 GLU A CA 1
ATOM 1698 C C . GLU A 1 205 ? 5.058 -5.072 -24.331 1.00 66.38 205 GLU A C 1
ATOM 1700 O O . GLU A 1 205 ? 5.654 -4.211 -23.680 1.00 66.38 205 GLU A O 1
ATOM 1705 N N . ASN A 1 206 ? 4.612 -6.209 -23.789 1.00 69.56 206 ASN A N 1
ATOM 1706 C CA . ASN A 1 206 ? 4.743 -6.623 -22.385 1.00 69.56 206 ASN A CA 1
ATOM 1707 C C . ASN A 1 206 ? 3.897 -5.856 -21.346 1.00 69.56 206 ASN A C 1
ATOM 1709 O O . ASN A 1 206 ? 3.984 -6.188 -20.165 1.00 69.56 206 ASN A O 1
ATOM 1713 N N . VAL A 1 207 ? 3.057 -4.883 -21.734 1.00 84.25 207 VAL A N 1
ATOM 1714 C CA . VAL A 1 207 ? 2.167 -4.193 -20.771 1.00 84.25 207 VAL A CA 1
ATOM 1715 C C . VAL A 1 207 ? 0.992 -5.079 -20.339 1.00 84.25 207 VAL A C 1
ATOM 1717 O O . VAL A 1 207 ? 0.636 -5.100 -19.164 1.00 84.25 207 VAL A O 1
ATOM 1720 N N . ALA A 1 208 ? 0.450 -5.891 -21.251 1.00 85.62 208 ALA A N 1
ATOM 1721 C CA . ALA A 1 208 ? -0.650 -6.814 -20.950 1.00 85.62 208 ALA A CA 1
ATOM 1722 C C . ALA A 1 208 ? -0.290 -7.884 -19.896 1.00 85.62 208 ALA A C 1
ATOM 1724 O O . ALA A 1 208 ? -1.169 -8.408 -19.221 1.00 85.62 208 ALA A O 1
ATOM 1725 N N . ASP A 1 209 ? 1.000 -8.191 -19.730 1.00 90.25 209 ASP A N 1
ATOM 1726 C CA . ASP A 1 209 ? 1.499 -9.174 -18.762 1.00 90.25 209 ASP A CA 1
ATOM 1727 C C . ASP A 1 209 ? 1.728 -8.599 -17.352 1.00 90.25 209 ASP A C 1
ATOM 1729 O O . ASP A 1 209 ? 1.979 -9.362 -16.413 1.00 90.25 209 ASP A O 1
ATOM 1733 N N . LEU A 1 210 ? 1.665 -7.274 -17.169 1.00 94.56 210 LEU A N 1
ATOM 1734 C CA . LEU A 1 210 ? 1.971 -6.635 -15.883 1.00 94.56 210 LEU A CA 1
ATOM 1735 C C . LEU A 1 210 ? 1.041 -7.080 -14.744 1.00 94.56 210 LEU A C 1
ATOM 1737 O O . LEU A 1 210 ? 1.571 -7.394 -13.671 1.00 94.56 210 LEU A O 1
ATOM 1741 N N . PRO A 1 211 ? -0.290 -7.197 -14.938 1.00 96.12 211 PRO A N 1
ATOM 1742 C CA . PRO A 1 211 ? -1.170 -7.692 -13.882 1.00 96.12 211 PRO A CA 1
ATOM 1743 C C . PRO A 1 211 ? -0.801 -9.112 -13.436 1.00 96.12 211 PRO A C 1
ATOM 1745 O O . PRO A 1 211 ? -0.711 -9.395 -12.240 1.00 96.12 211 PRO A O 1
ATOM 1748 N N . ARG A 1 212 ? -0.469 -9.989 -14.396 1.00 95.56 212 ARG A N 1
ATOM 1749 C CA . ARG A 1 212 ? -0.035 -11.367 -14.127 1.00 95.56 212 ARG A CA 1
ATOM 1750 C C . ARG A 1 212 ? 1.263 -11.394 -13.325 1.00 95.56 212 ARG A C 1
ATOM 1752 O O . ARG A 1 212 ? 1.406 -12.207 -12.412 1.00 95.56 212 ARG A O 1
ATOM 1759 N N . LEU A 1 213 ? 2.222 -10.526 -13.652 1.00 94.44 213 LEU A N 1
ATOM 1760 C CA . LEU A 1 213 ? 3.465 -10.402 -12.888 1.00 94.44 213 LEU A CA 1
ATOM 1761 C C . LEU A 1 213 ? 3.193 -9.953 -11.452 1.00 94.44 213 LEU A C 1
ATOM 1763 O O . LEU A 1 213 ? 3.684 -10.600 -10.530 1.00 94.44 213 LEU A O 1
ATOM 1767 N N . ALA A 1 214 ? 2.379 -8.916 -11.249 1.00 95.75 214 ALA A N 1
ATOM 1768 C CA . ALA A 1 214 ? 2.008 -8.445 -9.916 1.00 95.75 214 ALA A CA 1
ATOM 1769 C C . ALA A 1 214 ? 1.308 -9.539 -9.091 1.00 95.75 214 ALA A C 1
ATOM 1771 O O . ALA A 1 214 ? 1.686 -9.774 -7.944 1.00 95.75 214 ALA A O 1
ATOM 1772 N N . ALA A 1 215 ? 0.380 -10.292 -9.688 1.00 95.75 215 ALA A N 1
ATOM 1773 C CA . ALA A 1 215 ? -0.273 -11.423 -9.030 1.00 95.75 215 ALA A CA 1
ATOM 1774 C C . ALA A 1 215 ? 0.724 -12.531 -8.629 1.00 95.75 215 ALA A C 1
ATOM 1776 O O . ALA A 1 215 ? 0.625 -13.112 -7.545 1.00 95.75 215 ALA A O 1
ATOM 1777 N N . GLN A 1 216 ? 1.747 -12.794 -9.453 1.00 93.06 216 GLN A N 1
ATOM 1778 C CA . GLN A 1 216 ? 2.838 -13.705 -9.084 1.00 93.06 216 GLN A CA 1
ATOM 1779 C C . GLN A 1 216 ? 3.675 -13.181 -7.909 1.00 93.06 216 GLN A C 1
ATOM 1781 O O . GLN A 1 216 ? 4.133 -13.989 -7.100 1.00 93.06 216 GLN A O 1
ATOM 1786 N N . LEU A 1 217 ? 3.872 -11.863 -7.798 1.00 92.25 217 LEU A N 1
ATOM 1787 C CA . LEU A 1 217 ? 4.564 -11.262 -6.655 1.00 92.25 217 LEU A CA 1
ATOM 1788 C C . LEU A 1 217 ? 3.761 -11.441 -5.365 1.00 92.25 217 LEU A C 1
ATOM 1790 O O . LEU A 1 217 ? 4.332 -11.860 -4.358 1.00 92.25 217 LEU A O 1
ATOM 1794 N N . ILE A 1 218 ? 2.443 -11.229 -5.417 1.00 92.31 218 ILE A N 1
ATOM 1795 C CA . ILE A 1 218 ? 1.540 -11.462 -4.278 1.00 92.31 218 ILE A CA 1
ATOM 1796 C C . ILE A 1 218 ? 1.606 -12.922 -3.834 1.00 92.31 218 ILE A C 1
ATOM 1798 O O . ILE A 1 218 ? 1.807 -13.202 -2.654 1.00 92.31 218 ILE A O 1
ATOM 1802 N N . LYS A 1 219 ? 1.526 -13.872 -4.777 1.00 90.25 219 LYS A N 1
ATOM 1803 C CA . LYS A 1 219 ? 1.671 -15.306 -4.475 1.00 90.25 219 LYS A CA 1
ATOM 1804 C C . LYS A 1 219 ? 3.019 -15.643 -3.830 1.00 90.25 219 LYS A C 1
ATOM 1806 O O . LYS A 1 219 ? 3.089 -16.556 -3.013 1.00 90.25 219 LYS A O 1
ATOM 1811 N N . ALA A 1 220 ? 4.082 -14.930 -4.196 1.00 87.06 220 ALA A N 1
ATOM 1812 C CA . ALA A 1 220 ? 5.408 -15.086 -3.604 1.00 87.06 220 ALA A CA 1
ATOM 1813 C C . ALA A 1 220 ? 5.566 -14.371 -2.244 1.00 87.06 220 ALA A C 1
ATOM 1815 O O . ALA A 1 220 ? 6.638 -14.444 -1.647 1.00 87.06 220 ALA A O 1
ATOM 1816 N N . GLY A 1 221 ? 4.518 -13.711 -1.739 1.00 85.94 221 GLY A N 1
ATOM 1817 C CA . GLY A 1 221 ? 4.505 -13.044 -0.437 1.00 85.94 221 GLY A CA 1
ATOM 1818 C C . GLY A 1 221 ? 4.959 -11.583 -0.463 1.00 85.94 221 GLY A C 1
ATOM 1819 O O . GLY A 1 221 ? 5.184 -11.005 0.599 1.00 85.94 221 GLY A O 1
ATOM 1820 N N . HIS A 1 222 ? 5.097 -10.970 -1.642 1.00 85.94 222 HIS A N 1
ATOM 1821 C CA . HIS A 1 222 ? 5.399 -9.544 -1.742 1.00 85.94 222 HIS A CA 1
ATOM 1822 C C . HIS A 1 222 ? 4.122 -8.706 -1.557 1.00 85.94 222 HIS A C 1
ATOM 1824 O O . HIS A 1 222 ? 3.111 -8.998 -2.202 1.00 85.94 222 HIS A O 1
ATOM 1830 N N . PRO A 1 223 ? 4.148 -7.654 -0.717 1.00 87.44 223 PRO A N 1
ATOM 1831 C CA . PRO A 1 223 ? 2.997 -6.776 -0.537 1.00 87.44 223 PRO A CA 1
ATOM 1832 C C . PRO A 1 223 ? 2.595 -6.066 -1.838 1.00 87.44 223 PRO A C 1
ATOM 1834 O O . PRO A 1 223 ? 3.453 -5.538 -2.545 1.00 87.44 223 PRO A O 1
ATOM 1837 N N . LEU A 1 224 ? 1.289 -6.005 -2.110 1.00 90.12 224 LEU A N 1
ATOM 1838 C CA . LEU A 1 224 ? 0.703 -5.094 -3.094 1.00 90.12 224 LEU A CA 1
ATOM 1839 C C . LEU A 1 224 ? 0.147 -3.875 -2.357 1.00 90.12 224 LEU A C 1
ATOM 1841 O O . LEU A 1 224 ? -0.651 -4.010 -1.430 1.00 90.12 224 LEU A O 1
ATOM 1845 N N . GLU A 1 225 ? 0.553 -2.686 -2.780 1.00 89.75 225 GLU A N 1
ATOM 1846 C CA . GLU A 1 225 ? -0.032 -1.446 -2.289 1.00 89.75 225 GLU A CA 1
ATOM 1847 C C . GLU A 1 225 ? -1.397 -1.211 -2.953 1.00 89.75 225 GLU A C 1
ATOM 1849 O O . GLU A 1 225 ? -1.488 -1.119 -4.175 1.00 89.75 225 GLU A O 1
ATOM 1854 N N . LEU A 1 226 ? -2.459 -1.136 -2.145 1.00 91.31 226 LEU A N 1
ATOM 1855 C CA . LEU A 1 226 ? -3.828 -0.931 -2.638 1.00 91.31 226 LEU A CA 1
ATOM 1856 C C . LEU A 1 226 ? -4.177 0.545 -2.855 1.00 91.31 226 LEU A C 1
ATOM 1858 O O . LEU A 1 226 ? -5.061 0.848 -3.645 1.00 91.31 226 LEU A O 1
ATOM 1862 N N . MET A 1 227 ? -3.510 1.463 -2.155 1.00 88.12 227 MET A N 1
ATOM 1863 C CA . MET A 1 227 ? -3.727 2.902 -2.292 1.00 88.12 227 MET A CA 1
ATOM 1864 C C . MET A 1 227 ? -2.388 3.606 -2.448 1.00 88.12 227 MET A C 1
ATOM 1866 O O . MET A 1 227 ? -1.501 3.419 -1.620 1.00 88.12 227 MET A O 1
ATOM 1870 N N . ASP A 1 228 ? -2.271 4.462 -3.457 1.00 87.12 228 ASP A N 1
ATOM 1871 C CA . ASP A 1 228 ? -1.119 5.337 -3.615 1.00 87.12 228 ASP A CA 1
ATOM 1872 C C . ASP A 1 228 ? -1.086 6.366 -2.478 1.00 87.12 228 ASP A C 1
ATOM 1874 O O . ASP A 1 228 ? -1.919 7.276 -2.413 1.00 87.12 228 ASP A O 1
ATOM 1878 N N . GLY A 1 229 ? -0.115 6.215 -1.576 1.00 77.75 229 GLY A N 1
ATOM 1879 C CA . GLY A 1 229 ? 0.089 7.128 -0.454 1.00 77.75 229 GLY A CA 1
ATOM 1880 C C . GLY A 1 229 ? 0.499 8.553 -0.847 1.00 77.75 229 GLY A C 1
ATOM 1881 O O . GLY A 1 229 ? 0.295 9.458 -0.042 1.00 77.75 229 GLY A O 1
ATOM 1882 N N . ASP A 1 230 ? 1.037 8.777 -2.052 1.00 78.44 230 ASP A N 1
ATOM 1883 C CA . ASP A 1 230 ? 1.439 10.116 -2.514 1.00 78.44 230 ASP A CA 1
ATOM 1884 C C . ASP A 1 230 ? 0.217 10.883 -3.057 1.00 78.44 230 ASP A C 1
ATOM 1886 O O . ASP A 1 230 ? 0.077 12.078 -2.805 1.00 78.44 230 ASP A O 1
ATOM 1890 N N . ALA A 1 231 ? -0.699 10.190 -3.747 1.00 82.69 231 ALA A N 1
ATOM 1891 C CA . ALA A 1 231 ? -1.893 10.785 -4.365 1.00 82.69 231 ALA A CA 1
ATOM 1892 C C . ALA A 1 231 ? -3.188 10.643 -3.532 1.00 82.69 231 ALA A C 1
ATOM 1894 O O . ALA A 1 231 ? -4.223 11.235 -3.870 1.00 82.69 231 ALA A O 1
ATOM 1895 N N . ALA A 1 232 ? -3.156 9.847 -2.455 1.00 81.75 232 ALA A N 1
ATOM 1896 C CA . ALA A 1 232 ? -4.327 9.445 -1.672 1.00 81.75 232 ALA A CA 1
ATOM 1897 C C . ALA A 1 232 ? -5.461 8.925 -2.576 1.00 81.75 232 ALA A C 1
ATOM 1899 O O . ALA A 1 232 ? -6.579 9.457 -2.569 1.00 81.75 232 ALA A O 1
ATOM 1900 N N . HIS A 1 233 ? -5.134 7.952 -3.432 1.00 86.94 233 HIS A N 1
ATOM 1901 C CA . HIS A 1 233 ? -6.042 7.408 -4.439 1.00 86.94 233 HIS A CA 1
ATOM 1902 C C . HIS A 1 233 ? -5.844 5.898 -4.644 1.00 86.94 233 HIS A C 1
ATOM 1904 O O . HIS A 1 233 ? -4.723 5.396 -4.571 1.00 86.94 233 HIS A O 1
ATOM 1910 N N . VAL A 1 234 ? -6.939 5.175 -4.894 1.00 89.56 234 VAL A N 1
ATOM 1911 C CA . VAL A 1 234 ? -6.954 3.724 -5.133 1.00 89.56 234 VAL A CA 1
ATOM 1912 C C . VAL A 1 234 ? -7.070 3.480 -6.641 1.00 89.56 234 VAL A C 1
ATOM 1914 O O . VAL A 1 234 ? -8.137 3.756 -7.190 1.00 89.56 234 VAL A O 1
ATOM 1917 N N . PRO A 1 235 ? -6.027 2.957 -7.313 1.00 92.25 235 PRO A N 1
ATOM 1918 C CA . PRO A 1 235 ? -6.076 2.625 -8.737 1.00 92.25 235 PRO A CA 1
ATOM 1919 C C . PRO A 1 235 ? -6.934 1.364 -8.948 1.00 92.25 235 PRO A C 1
ATOM 1921 O O . PRO A 1 235 ? -6.438 0.235 -8.965 1.00 92.25 235 PRO A O 1
ATOM 1924 N N . LEU A 1 236 ? -8.260 1.543 -8.988 1.00 91.94 236 LEU A N 1
ATOM 1925 C CA . LEU A 1 236 ? -9.230 0.440 -8.985 1.00 91.94 236 LEU A CA 1
ATOM 1926 C C . LEU A 1 236 ? -9.100 -0.457 -10.214 1.00 91.94 236 LEU A C 1
ATOM 1928 O O . LEU A 1 236 ? -9.258 -1.670 -10.075 1.00 91.94 236 LEU A O 1
ATOM 1932 N N . THR A 1 237 ? -8.792 0.105 -11.386 1.00 93.44 237 THR A N 1
ATOM 1933 C CA . THR A 1 237 ? -8.590 -0.675 -12.613 1.00 93.44 237 THR A CA 1
ATOM 1934 C C . THR A 1 237 ? -7.431 -1.644 -12.418 1.00 93.44 237 THR A C 1
ATOM 1936 O O . THR A 1 237 ? -7.611 -2.850 -12.572 1.00 93.44 237 THR A O 1
ATOM 1939 N N . TRP A 1 238 ? -6.275 -1.145 -11.976 1.00 96.19 238 TRP A N 1
ATOM 1940 C CA . TRP A 1 238 ? -5.092 -1.945 -11.676 1.00 96.19 238 TRP A CA 1
ATOM 1941 C C . TRP A 1 238 ? -5.349 -3.004 -10.604 1.00 96.19 238 TRP A C 1
ATOM 1943 O O . TRP A 1 238 ? -5.046 -4.179 -10.808 1.00 96.19 238 TRP A O 1
ATOM 1953 N N . VAL A 1 239 ? -5.915 -2.611 -9.459 1.00 95.88 239 VAL A N 1
ATOM 1954 C CA . VAL A 1 239 ? -6.174 -3.544 -8.353 1.00 95.88 239 VAL A CA 1
ATOM 1955 C C . VAL A 1 239 ? -7.112 -4.662 -8.807 1.00 95.88 239 VAL A C 1
ATOM 1957 O O . VAL A 1 239 ? -6.831 -5.828 -8.532 1.00 95.88 239 VAL A O 1
ATOM 1960 N N . SER A 1 240 ? -8.172 -4.332 -9.549 1.00 95.75 240 SER A N 1
ATOM 1961 C CA . SER A 1 240 ? -9.147 -5.317 -10.032 1.00 95.75 240 SER A CA 1
ATOM 1962 C C . SER A 1 240 ? -8.495 -6.343 -10.955 1.00 95.75 240 SER A C 1
ATOM 1964 O O . SER A 1 240 ? -8.593 -7.540 -10.698 1.00 95.75 240 SER A O 1
ATOM 1966 N N . VAL A 1 241 ? -7.732 -5.902 -11.962 1.00 96.81 241 VAL A N 1
ATOM 1967 C CA . VAL A 1 241 ? -7.107 -6.840 -12.911 1.00 96.81 241 VAL A CA 1
ATOM 1968 C C . VAL A 1 241 ? -6.013 -7.697 -12.271 1.00 96.81 241 VAL A C 1
ATOM 1970 O O . VAL A 1 241 ? -5.804 -8.840 -12.676 1.00 96.81 241 VAL A O 1
ATOM 1973 N N . VAL A 1 242 ? -5.312 -7.185 -11.253 1.00 97.31 242 VAL A N 1
ATOM 1974 C CA . VAL A 1 242 ? -4.328 -7.974 -10.498 1.00 97.31 242 VAL A CA 1
ATOM 1975 C C . VAL A 1 242 ? -5.023 -9.042 -9.658 1.00 97.31 242 VAL A C 1
ATOM 1977 O O . VAL A 1 242 ? -4.539 -10.174 -9.595 1.00 97.31 242 VAL A O 1
ATOM 1980 N N . LEU A 1 243 ? -6.153 -8.710 -9.027 1.00 95.38 243 LEU A N 1
ATOM 1981 C CA . LEU A 1 243 ? -6.954 -9.681 -8.284 1.00 95.38 243 LEU A CA 1
ATOM 1982 C C . LEU A 1 243 ? -7.571 -10.732 -9.216 1.00 95.38 243 LEU A C 1
ATOM 1984 O O . LEU A 1 243 ? -7.522 -11.913 -8.880 1.00 95.38 243 LEU A O 1
ATOM 1988 N N . ASP A 1 244 ? -8.033 -10.352 -10.407 1.00 95.75 244 ASP A N 1
ATOM 1989 C CA . ASP A 1 244 ? -8.517 -11.299 -11.421 1.00 95.75 244 ASP A CA 1
ATOM 1990 C C . ASP A 1 244 ? -7.420 -12.287 -11.848 1.00 95.75 244 ASP A C 1
ATOM 1992 O O . ASP A 1 244 ? -7.650 -13.495 -11.949 1.00 95.75 244 ASP A O 1
ATOM 1996 N N . GLU A 1 245 ? -6.192 -11.807 -12.065 1.00 96.81 245 GLU A N 1
ATOM 1997 C CA . GLU A 1 245 ? -5.040 -12.677 -12.330 1.00 96.81 245 GLU A CA 1
ATOM 1998 C C . GLU A 1 245 ? -4.698 -13.566 -11.129 1.00 96.81 245 GLU A C 1
ATOM 2000 O O . GLU A 1 245 ? -4.347 -14.738 -11.294 1.00 96.81 245 GLU A O 1
ATOM 2005 N N . LEU A 1 246 ? -4.836 -13.055 -9.906 1.00 95.06 246 LEU A N 1
ATOM 2006 C CA . LEU A 1 246 ? -4.613 -13.842 -8.699 1.00 95.06 246 LEU A CA 1
ATOM 2007 C C . LEU A 1 246 ? -5.648 -14.967 -8.555 1.00 95.06 246 LEU A C 1
ATOM 2009 O O . LEU A 1 246 ? -5.263 -16.091 -8.227 1.00 95.06 246 LEU A O 1
ATOM 2013 N N . VAL A 1 247 ? -6.920 -14.704 -8.874 1.00 95.56 247 VAL A N 1
ATOM 2014 C CA . VAL A 1 247 ? -7.990 -15.714 -8.934 1.00 95.56 247 VAL A CA 1
ATOM 2015 C C . VAL A 1 247 ? -7.650 -16.795 -9.961 1.00 95.56 247 VAL A C 1
ATOM 2017 O O . VAL A 1 247 ? -7.757 -17.984 -9.662 1.00 95.56 247 VAL A O 1
ATOM 2020 N N . LYS A 1 248 ? -7.133 -16.431 -11.142 1.00 95.88 248 LYS A N 1
ATOM 2021 C CA . LYS A 1 248 ? -6.668 -17.422 -12.135 1.00 95.88 248 LYS A CA 1
ATOM 2022 C C . LYS A 1 248 ? -5.520 -18.290 -11.604 1.00 95.88 248 LYS A C 1
ATOM 2024 O O . LYS A 1 248 ? -5.439 -19.471 -11.938 1.00 95.88 248 LYS A O 1
ATOM 2029 N N . ILE A 1 249 ? -4.625 -17.725 -10.789 1.00 94.38 249 ILE A N 1
ATOM 2030 C CA . ILE A 1 249 ? -3.437 -18.414 -10.258 1.00 94.38 249 ILE A CA 1
ATOM 2031 C C . ILE A 1 249 ? -3.754 -19.310 -9.048 1.00 94.38 249 ILE A C 1
ATOM 2033 O O . ILE A 1 249 ? -3.145 -20.376 -8.909 1.00 94.38 249 ILE A O 1
ATOM 2037 N N . LEU A 1 250 ? -4.622 -18.864 -8.138 1.00 93.06 250 LEU A N 1
ATOM 2038 C CA . LEU A 1 250 ? -4.960 -19.565 -6.889 1.00 93.06 250 LEU A CA 1
ATOM 2039 C C . LEU A 1 250 ? -6.228 -20.429 -7.010 1.00 93.06 250 LEU A C 1
ATOM 2041 O O . LEU A 1 250 ? -6.490 -21.270 -6.145 1.00 93.06 250 LEU A O 1
ATOM 2045 N N . GLY A 1 251 ? -6.994 -20.240 -8.083 1.00 91.50 251 GLY A N 1
ATOM 2046 C CA . GLY A 1 251 ? -8.378 -20.685 -8.182 1.00 91.50 251 GLY A CA 1
ATOM 2047 C C . GLY A 1 251 ? -9.323 -19.713 -7.475 1.00 91.50 251 GLY A C 1
ATOM 2048 O O . GLY A 1 251 ? -8.891 -18.827 -6.736 1.00 91.50 251 GLY A O 1
ATOM 2049 N N . ASP A 1 252 ? -10.620 -19.898 -7.696 1.00 87.75 252 ASP A N 1
ATOM 2050 C CA . ASP A 1 252 ? -11.671 -19.139 -7.020 1.00 87.75 252 ASP A CA 1
ATOM 2051 C C . ASP A 1 252 ? -11.728 -19.530 -5.533 1.00 87.75 252 ASP A C 1
ATOM 2053 O O . ASP A 1 252 ? -12.352 -20.518 -5.139 1.00 87.75 252 ASP A O 1
ATOM 2057 N N . GLN A 1 253 ? -10.950 -18.814 -4.719 1.00 87.19 253 GLN A N 1
ATOM 2058 C CA . GLN A 1 253 ? -10.806 -19.048 -3.287 1.00 87.19 253 GLN A CA 1
ATOM 2059 C C . GLN A 1 253 ? -11.597 -18.008 -2.501 1.00 87.19 253 GLN A C 1
ATOM 2061 O O . GLN A 1 253 ? -11.535 -16.812 -2.780 1.00 87.19 253 GLN A O 1
ATOM 2066 N N . ARG A 1 254 ? -12.247 -18.449 -1.421 1.00 84.62 254 ARG A N 1
ATOM 2067 C CA . ARG A 1 254 ? -12.795 -17.522 -0.427 1.00 84.62 254 ARG A CA 1
ATOM 2068 C C . ARG A 1 254 ? -11.652 -16.893 0.364 1.00 84.62 254 ARG A C 1
ATOM 2070 O O . ARG A 1 254 ? -10.831 -17.603 0.945 1.00 84.62 254 ARG A O 1
ATOM 2077 N N . VAL A 1 255 ? -11.622 -15.565 0.404 1.00 85.31 255 VAL A N 1
ATOM 2078 C CA . VAL A 1 255 ? -10.617 -14.788 1.134 1.00 85.31 255 VAL A CA 1
ATOM 2079 C C . VAL A 1 255 ? -11.244 -14.213 2.397 1.00 85.31 255 VAL A C 1
ATOM 2081 O O . VAL A 1 255 ? -12.349 -13.681 2.360 1.00 85.31 255 VAL A O 1
ATOM 2084 N N . PHE A 1 256 ? -10.515 -14.299 3.508 1.00 85.19 256 PHE A N 1
ATOM 2085 C CA . PHE A 1 256 ? -10.812 -13.536 4.712 1.00 85.19 256 PHE A CA 1
ATOM 2086 C C . PHE A 1 256 ? -9.855 -12.346 4.797 1.00 85.19 256 PHE A C 1
ATOM 2088 O O . PHE A 1 256 ? -8.636 -12.527 4.823 1.00 85.19 256 PHE A O 1
ATOM 2095 N N . VAL A 1 257 ? -10.396 -11.135 4.880 1.00 88.19 257 VAL A N 1
ATOM 2096 C CA . VAL A 1 257 ? -9.633 -9.892 4.982 1.00 88.19 257 VAL A CA 1
ATOM 2097 C C . VAL A 1 257 ? -9.503 -9.490 6.449 1.00 88.19 257 VAL A C 1
ATOM 2099 O O . VAL A 1 257 ? -10.457 -9.040 7.084 1.00 88.19 257 VAL A O 1
ATOM 2102 N N . LEU A 1 258 ? -8.293 -9.643 6.984 1.00 88.00 258 LEU A N 1
ATOM 2103 C CA . LEU A 1 258 ? -7.893 -9.082 8.272 1.00 88.00 258 LEU A CA 1
ATOM 2104 C C . LEU A 1 258 ? -7.200 -7.739 8.030 1.00 88.00 258 LEU A C 1
ATOM 2106 O O . LEU A 1 258 ? -6.136 -7.697 7.412 1.00 88.00 258 LEU A O 1
ATOM 2110 N N . SER A 1 259 ? -7.775 -6.655 8.535 1.00 90.50 259 SER A N 1
ATOM 2111 C CA . SER A 1 259 ? -7.194 -5.317 8.432 1.00 90.50 259 SER A CA 1
ATOM 2112 C C . SER A 1 259 ? -6.675 -4.830 9.787 1.00 90.50 259 SER A C 1
ATOM 2114 O O . SER A 1 259 ? -7.028 -5.362 10.839 1.00 90.50 259 SER A O 1
ATOM 2116 N N . ILE A 1 260 ? -5.785 -3.834 9.778 1.00 88.81 260 ILE A N 1
ATOM 2117 C CA . ILE A 1 260 ? -5.267 -3.197 10.992 1.00 88.81 260 ILE A CA 1
ATOM 2118 C C . ILE A 1 260 ? -5.344 -1.679 10.855 1.00 88.81 260 ILE A C 1
ATOM 2120 O O . ILE A 1 260 ? -4.880 -1.104 9.872 1.00 88.81 260 ILE A O 1
ATOM 2124 N N . LEU A 1 261 ? -5.881 -1.027 11.876 1.00 88.12 261 LEU A N 1
ATOM 2125 C CA . LEU A 1 261 ? -5.954 0.420 12.000 1.00 88.12 261 LEU A CA 1
ATOM 2126 C C . LEU A 1 261 ? -5.250 0.845 13.288 1.00 88.12 261 LEU A C 1
ATOM 2128 O O . LEU A 1 261 ? -5.253 0.126 14.278 1.00 88.12 261 LEU A O 1
ATOM 2132 N N . GLY A 1 262 ? -4.596 1.998 13.282 1.00 86.12 262 GLY A N 1
ATOM 2133 C CA . GLY A 1 262 ? -3.827 2.463 14.431 1.00 86.12 262 GLY A CA 1
ATOM 2134 C C . GLY A 1 262 ? -3.083 3.741 14.115 1.00 86.12 262 GLY A C 1
ATOM 2135 O O . GLY A 1 262 ? -2.673 3.937 12.966 1.00 86.12 262 GLY A O 1
ATOM 2136 N N . LEU A 1 263 ? -2.824 4.560 15.134 1.00 79.31 263 LEU A N 1
ATOM 2137 C CA . LEU A 1 263 ? -2.029 5.778 14.975 1.00 79.31 263 LEU A CA 1
ATOM 2138 C C . LEU A 1 263 ? -0.661 5.478 14.349 1.00 79.31 263 LEU A C 1
ATOM 2140 O O . LEU A 1 263 ? -0.149 4.347 14.382 1.00 79.31 263 LEU A O 1
ATOM 2144 N N . GLN A 1 264 ? -0.066 6.484 13.722 1.00 73.44 264 GLN A N 1
ATOM 2145 C CA . GLN A 1 264 ? 1.253 6.362 13.116 1.00 73.44 264 GLN A CA 1
ATOM 2146 C C . GLN A 1 264 ? 2.288 5.900 14.148 1.00 73.44 264 GLN A C 1
ATOM 2148 O O . GLN A 1 264 ? 2.250 6.293 15.309 1.00 73.44 264 GLN A O 1
ATOM 2153 N N . SER A 1 265 ? 3.191 5.013 13.726 1.00 69.06 265 SER A N 1
ATOM 2154 C CA . SER A 1 265 ? 4.253 4.463 14.583 1.00 69.06 265 SER A CA 1
ATOM 2155 C C . SER A 1 265 ? 3.780 3.703 15.838 1.00 69.06 265 SER A C 1
ATOM 2157 O O . SER A 1 265 ? 4.590 3.408 16.707 1.00 69.06 265 SER A O 1
ATOM 2159 N N . SER A 1 266 ? 2.509 3.289 15.910 1.00 71.88 266 SER A N 1
ATOM 2160 C CA . SER A 1 266 ? 1.960 2.487 17.023 1.00 71.88 266 SER A CA 1
ATOM 2161 C C . SER A 1 266 ? 2.373 1.003 17.026 1.00 71.88 266 SER A C 1
ATOM 2163 O O . SER A 1 266 ? 1.860 0.229 17.824 1.00 71.88 266 SER A O 1
ATOM 2165 N N . GLY A 1 267 ? 3.273 0.572 16.132 1.00 75.25 267 GLY A N 1
ATOM 2166 C CA . GLY A 1 267 ? 3.744 -0.821 16.076 1.00 75.25 267 GLY A CA 1
ATOM 2167 C C . GLY A 1 267 ? 2.886 -1.783 15.240 1.00 75.25 267 GLY A C 1
ATOM 2168 O O . GLY A 1 267 ? 3.054 -2.993 15.356 1.00 75.25 267 GLY A O 1
ATOM 2169 N N . LYS A 1 268 ? 2.007 -1.275 14.363 1.00 83.69 268 LYS A N 1
ATOM 2170 C CA . LYS A 1 268 ? 1.140 -2.082 13.475 1.00 83.69 268 LYS A CA 1
ATOM 2171 C C . LYS A 1 268 ? 1.899 -3.153 12.678 1.00 83.69 268 LYS A C 1
ATOM 2173 O O . LYS A 1 268 ? 1.604 -4.338 12.805 1.00 83.69 268 LYS A O 1
ATOM 2178 N N . SER A 1 269 ? 2.903 -2.743 11.896 1.00 79.69 269 SER A N 1
ATOM 2179 C CA . SER A 1 269 ? 3.724 -3.659 11.090 1.00 79.69 269 SER A CA 1
ATOM 2180 C C . SER A 1 269 ? 4.483 -4.653 11.967 1.00 79.69 269 SER A C 1
ATOM 2182 O O . SER A 1 269 ? 4.553 -5.829 11.634 1.00 79.69 269 SER A O 1
ATOM 2184 N N . THR A 1 270 ? 4.991 -4.210 13.123 1.00 79.94 270 THR A N 1
ATOM 2185 C CA . THR A 1 270 ? 5.656 -5.086 14.100 1.00 79.94 270 THR A CA 1
ATOM 2186 C C . THR A 1 270 ? 4.719 -6.190 14.582 1.00 79.94 270 THR A C 1
ATOM 2188 O O . THR A 1 270 ? 5.113 -7.353 14.605 1.00 79.94 270 THR A O 1
ATOM 2191 N N . MET A 1 271 ? 3.473 -5.841 14.914 1.00 79.19 271 MET A N 1
ATOM 2192 C CA . MET A 1 271 ? 2.469 -6.802 15.361 1.00 79.19 271 MET A CA 1
ATOM 2193 C C . MET A 1 271 ? 2.116 -7.802 14.256 1.00 79.19 271 MET A C 1
ATOM 2195 O O . MET A 1 271 ? 2.161 -9.004 14.496 1.00 79.19 271 MET A O 1
ATOM 2199 N N . LEU A 1 272 ? 1.839 -7.336 13.035 1.00 83.12 272 LEU A N 1
ATOM 2200 C CA . LEU A 1 272 ? 1.519 -8.225 11.913 1.00 83.12 272 LEU A CA 1
ATOM 2201 C C . LEU A 1 272 ? 2.689 -9.143 11.529 1.00 83.12 272 LEU A C 1
ATOM 2203 O O . LEU A 1 272 ? 2.484 -10.337 11.302 1.00 83.12 272 LEU A O 1
ATOM 2207 N N . ASN A 1 273 ? 3.916 -8.617 11.509 1.00 81.31 273 ASN A N 1
ATOM 2208 C CA . ASN A 1 273 ? 5.115 -9.406 11.234 1.00 81.31 273 ASN A CA 1
ATOM 2209 C C . ASN A 1 273 ? 5.313 -10.499 12.295 1.00 81.31 273 ASN A C 1
ATOM 2211 O O . ASN A 1 273 ? 5.634 -11.632 11.950 1.00 81.31 273 ASN A O 1
ATOM 2215 N N . ALA A 1 274 ? 5.072 -10.193 13.573 1.00 78.06 274 ALA A N 1
ATOM 2216 C CA . ALA A 1 274 ? 5.179 -11.166 14.658 1.00 78.06 274 ALA A CA 1
ATOM 2217 C C . ALA A 1 274 ? 4.045 -12.209 14.647 1.00 78.06 274 ALA A C 1
ATOM 2219 O O . ALA A 1 274 ? 4.301 -13.391 14.864 1.00 78.06 274 ALA A O 1
ATOM 2220 N N . MET A 1 275 ? 2.802 -11.798 14.374 1.00 75.88 275 MET A N 1
ATOM 2221 C CA . MET A 1 275 ? 1.636 -12.692 14.393 1.00 75.88 275 MET A CA 1
ATOM 2222 C C . MET A 1 275 ? 1.596 -13.662 13.213 1.00 75.88 275 MET A C 1
ATOM 2224 O O . MET A 1 275 ? 1.144 -14.796 13.373 1.00 75.88 275 MET A O 1
ATOM 2228 N N . PHE A 1 276 ? 2.042 -13.213 12.038 1.00 81.44 276 PHE A N 1
ATOM 2229 C CA . PHE A 1 276 ? 1.848 -13.932 10.777 1.00 81.44 276 PHE A CA 1
ATOM 2230 C C . PHE A 1 276 ? 3.149 -14.201 10.007 1.00 81.44 276 PHE A C 1
ATOM 2232 O O . PHE A 1 276 ? 3.101 -14.774 8.923 1.00 81.44 276 PHE A O 1
ATOM 2239 N N . GLY A 1 277 ? 4.314 -13.810 10.537 1.00 78.38 277 GLY A N 1
ATOM 2240 C CA . GLY A 1 277 ? 5.603 -14.007 9.860 1.00 78.38 277 GLY A CA 1
ATOM 2241 C C . GLY A 1 277 ? 5.772 -13.154 8.599 1.00 78.38 277 GLY A C 1
ATOM 2242 O O . GLY A 1 277 ? 6.506 -13.533 7.688 1.00 78.38 277 GLY A O 1
ATOM 2243 N N . LEU A 1 278 ? 5.062 -12.027 8.528 1.00 80.31 278 LEU A N 1
ATOM 2244 C CA . LEU A 1 278 ? 5.082 -11.116 7.385 1.00 80.31 278 LEU A CA 1
ATOM 2245 C C . LEU A 1 278 ? 6.365 -10.273 7.366 1.00 80.31 278 LEU A C 1
ATOM 2247 O O . LEU A 1 278 ? 7.112 -10.204 8.345 1.00 80.31 278 LEU A O 1
ATOM 2251 N N . GLN A 1 279 ? 6.620 -9.628 6.228 1.00 73.06 279 GLN A N 1
ATOM 2252 C CA . GLN A 1 279 ? 7.797 -8.785 6.001 1.00 73.06 279 GLN A CA 1
ATOM 2253 C C . GLN A 1 279 ? 7.401 -7.344 5.664 1.00 73.06 279 GLN A C 1
ATOM 2255 O O . GLN A 1 279 ? 7.983 -6.721 4.779 1.00 73.06 279 GLN A O 1
ATOM 2260 N N . PHE A 1 280 ? 6.396 -6.796 6.353 1.00 76.06 280 PHE A N 1
ATOM 2261 C CA . PHE A 1 280 ? 6.062 -5.386 6.183 1.00 76.06 280 PHE A CA 1
ATOM 2262 C C . PHE A 1 280 ? 7.222 -4.509 6.642 1.00 76.06 280 PHE A C 1
ATOM 2264 O O . PHE A 1 280 ? 7.807 -4.742 7.706 1.00 76.06 280 PHE A O 1
ATOM 2271 N N . ALA A 1 281 ? 7.511 -3.467 5.864 1.00 66.31 281 ALA A N 1
ATOM 2272 C CA . ALA A 1 281 ? 8.494 -2.469 6.241 1.00 66.31 281 ALA A CA 1
ATOM 2273 C C . ALA A 1 281 ? 8.120 -1.840 7.594 1.00 66.31 281 ALA A C 1
ATOM 2275 O O . ALA A 1 281 ? 6.978 -1.431 7.837 1.00 66.31 281 ALA A O 1
ATOM 2276 N N . LEU A 1 282 ? 9.108 -1.746 8.485 1.00 55.06 282 LEU A N 1
ATOM 2277 C CA . LEU A 1 282 ? 9.016 -0.974 9.722 1.00 55.06 282 LEU A CA 1
ATOM 2278 C C . LEU A 1 282 ? 9.267 0.496 9.368 1.00 55.06 282 LEU A C 1
ATOM 2280 O O . LEU A 1 282 ? 10.325 1.047 9.651 1.00 55.06 282 LEU A O 1
ATOM 2284 N N . SER A 1 283 ? 8.337 1.110 8.642 1.00 47.88 283 SER A N 1
ATOM 2285 C CA . SER A 1 283 ? 8.514 2.476 8.157 1.00 47.88 283 SER A CA 1
ATOM 2286 C C . SER A 1 283 ? 8.512 3.483 9.310 1.00 47.88 283 SER A C 1
ATOM 2288 O O . SER A 1 283 ? 7.554 3.538 10.088 1.00 47.88 283 SER A O 1
ATOM 2290 N N . SER A 1 284 ? 9.525 4.348 9.342 1.00 41.38 284 SER A N 1
ATOM 2291 C CA . SER A 1 284 ? 9.430 5.708 9.881 1.00 41.38 284 SER A CA 1
ATOM 2292 C C . SER A 1 284 ? 8.316 6.417 9.109 1.00 41.38 284 SER A C 1
ATOM 2294 O O . SER A 1 284 ? 8.420 6.567 7.893 1.00 41.38 284 SER A O 1
ATOM 2296 N N . GLY A 1 285 ? 7.196 6.712 9.770 1.00 41.41 285 GLY A N 1
ATOM 2297 C CA . GLY A 1 285 ? 5.949 7.027 9.076 1.00 41.41 285 GLY A CA 1
ATOM 2298 C C . GLY A 1 285 ? 6.058 8.198 8.093 1.00 41.41 285 GLY A C 1
ATOM 2299 O O . GLY A 1 285 ? 6.604 9.253 8.416 1.00 41.41 285 GLY A O 1
ATOM 2300 N N . ARG A 1 286 ? 5.519 7.987 6.892 1.00 47.16 286 ARG A N 1
ATOM 2301 C CA . ARG A 1 286 ? 5.258 9.041 5.913 1.00 47.16 286 ARG A CA 1
ATOM 2302 C C . ARG A 1 286 ? 3.952 9.710 6.325 1.00 47.16 286 ARG A C 1
ATOM 2304 O O . ARG A 1 286 ? 2.962 9.018 6.557 1.00 47.16 286 ARG A O 1
ATOM 2311 N N . ASN A 1 287 ? 3.973 11.029 6.488 1.00 46.94 287 ASN A N 1
ATOM 2312 C CA . ASN A 1 287 ? 2.807 11.766 6.960 1.00 46.94 287 ASN A CA 1
ATOM 2313 C C . ASN A 1 287 ? 1.824 11.958 5.812 1.00 46.94 287 ASN A C 1
ATOM 2315 O O . ASN A 1 287 ? 2.048 12.778 4.924 1.00 46.94 287 ASN A O 1
ATOM 2319 N N . ILE A 1 288 ? 0.722 11.222 5.872 1.00 43.69 288 ILE A N 1
ATOM 2320 C CA . ILE A 1 288 ? -0.508 11.596 5.191 1.00 43.69 288 ILE A CA 1
ATOM 2321 C C . ILE A 1 288 ? -1.198 12.613 6.115 1.00 43.69 288 ILE A C 1
ATOM 2323 O O . ILE A 1 288 ? -1.188 12.477 7.338 1.00 43.69 288 ILE A O 1
ATOM 2327 N N . THR A 1 289 ? -1.689 13.717 5.560 1.00 44.62 289 THR A N 1
ATOM 2328 C CA . THR A 1 289 ? -2.346 14.779 6.329 1.00 44.62 289 THR A CA 1
ATOM 2329 C C . THR A 1 289 ? -3.611 14.253 7.019 1.00 44.62 289 THR A C 1
ATOM 2331 O O . THR A 1 289 ? -4.351 13.457 6.445 1.00 44.62 289 THR A O 1
ATOM 2334 N N . ARG A 1 290 ? -3.907 14.762 8.228 1.00 44.34 290 ARG A N 1
ATOM 2335 C CA . ARG A 1 290 ? -5.055 14.355 9.075 1.00 44.34 290 ARG A CA 1
ATOM 2336 C C . ARG A 1 290 ? -6.411 14.299 8.360 1.00 44.34 290 ARG A C 1
ATOM 2338 O O . ARG A 1 290 ? -7.302 13.585 8.801 1.00 44.34 290 ARG A O 1
ATOM 2345 N N . HIS A 1 291 ? -6.589 15.050 7.272 1.00 44.31 291 HIS A N 1
ATOM 2346 C CA . HIS A 1 291 ? -7.832 15.044 6.500 1.00 44.31 291 HIS A CA 1
ATOM 2347 C C . HIS A 1 291 ? -8.105 13.714 5.781 1.00 44.31 291 HIS A C 1
ATOM 2349 O O . HIS A 1 291 ? -9.271 13.380 5.589 1.00 44.31 291 HIS A O 1
ATOM 2355 N N . HIS A 1 292 ? -7.077 12.933 5.439 1.00 61.31 292 HIS A N 1
ATOM 2356 C CA . HIS A 1 292 ? -7.262 11.630 4.795 1.00 61.31 292 HIS A CA 1
ATOM 2357 C C . HIS A 1 292 ? -7.389 10.470 5.787 1.00 61.31 292 HIS A C 1
ATOM 2359 O O . HIS A 1 292 ? -7.831 9.397 5.387 1.00 61.31 292 HIS A O 1
ATOM 2365 N N . ASP A 1 293 ? -7.059 10.658 7.070 1.00 70.75 293 ASP A N 1
ATOM 2366 C CA . ASP A 1 293 ? -7.081 9.572 8.061 1.00 70.75 293 ASP A CA 1
ATOM 2367 C C . ASP A 1 293 ? -8.487 8.972 8.228 1.00 70.75 293 ASP A C 1
ATOM 2369 O O . ASP A 1 293 ? -8.632 7.755 8.333 1.00 70.75 293 ASP A O 1
ATOM 2373 N N . ASN A 1 294 ? -9.535 9.801 8.163 1.00 74.38 294 ASN A N 1
ATOM 2374 C CA . ASN A 1 294 ? -10.924 9.338 8.258 1.00 74.38 294 ASN A CA 1
ATOM 2375 C C . ASN A 1 294 ? -11.374 8.568 7.010 1.00 74.38 294 ASN A C 1
ATOM 2377 O O . ASN A 1 294 ? -12.065 7.556 7.125 1.00 74.38 294 ASN A O 1
ATOM 2381 N N . GLU A 1 295 ? -10.997 9.032 5.815 1.00 78.25 295 GLU A N 1
ATOM 2382 C CA . GLU A 1 295 ? -11.286 8.339 4.549 1.00 78.25 295 GLU A CA 1
ATOM 2383 C C . GLU A 1 295 ? -10.562 6.988 4.506 1.00 78.25 295 GLU A C 1
ATOM 2385 O O . GLU A 1 295 ? -11.170 5.962 4.207 1.00 78.25 295 GLU A O 1
ATOM 2390 N N . LEU A 1 296 ? -9.290 6.975 4.909 1.00 83.06 296 LEU A N 1
ATOM 2391 C CA . LEU A 1 296 ? -8.466 5.778 5.028 1.00 83.06 296 LEU A CA 1
ATOM 2392 C C . LEU A 1 296 ? -9.021 4.787 6.044 1.00 83.06 296 LEU A C 1
ATOM 2394 O O . LEU A 1 296 ? -9.119 3.601 5.746 1.00 83.06 296 LEU A O 1
ATOM 2398 N N . ALA A 1 297 ? -9.413 5.248 7.229 1.00 87.44 297 ALA A N 1
ATOM 2399 C CA . ALA A 1 297 ? -10.025 4.388 8.231 1.00 87.44 297 ALA A CA 1
ATOM 2400 C C . ALA A 1 297 ? -11.340 3.791 7.728 1.00 87.44 297 ALA A C 1
ATOM 2402 O O . ALA A 1 297 ? -11.560 2.594 7.881 1.00 87.44 297 ALA A O 1
ATOM 2403 N N . THR A 1 298 ? -12.170 4.602 7.066 1.00 86.94 298 THR A N 1
ATOM 2404 C CA . THR A 1 298 ? -13.409 4.149 6.418 1.00 86.94 298 THR A CA 1
ATOM 2405 C C . THR A 1 298 ? -13.101 3.049 5.395 1.00 86.94 298 THR A C 1
ATOM 2407 O O . THR A 1 298 ? -13.700 1.980 5.442 1.00 86.94 298 THR A O 1
ATOM 2410 N N . PHE A 1 299 ? -12.108 3.256 4.529 1.00 87.44 299 PHE A N 1
ATOM 2411 C CA . PHE A 1 299 ? -11.676 2.272 3.535 1.00 87.44 299 PHE A CA 1
ATOM 2412 C C . PHE A 1 299 ? -11.154 0.968 4.168 1.00 87.44 299 PHE A C 1
ATOM 2414 O O . PHE A 1 299 ? -11.595 -0.120 3.807 1.00 87.44 299 PHE A O 1
ATOM 2421 N N . VAL A 1 300 ? -10.257 1.063 5.153 1.00 89.75 300 VAL A N 1
ATOM 2422 C CA . VAL A 1 300 ? -9.634 -0.091 5.829 1.00 89.75 300 VAL A CA 1
ATOM 2423 C C . VAL A 1 300 ? -10.652 -0.906 6.632 1.00 89.75 300 VAL A C 1
ATOM 2425 O O . VAL A 1 300 ? -10.587 -2.137 6.631 1.00 89.75 300 VAL A O 1
ATOM 2428 N N . VAL A 1 301 ? -11.590 -0.233 7.305 1.00 87.88 301 VAL A N 1
ATOM 2429 C CA . VAL A 1 301 ? -12.691 -0.884 8.028 1.00 87.88 301 VAL A CA 1
ATOM 2430 C C . VAL A 1 301 ? -13.652 -1.551 7.045 1.00 87.88 301 VAL A C 1
ATOM 2432 O O . VAL A 1 301 ? -14.052 -2.686 7.275 1.00 87.88 301 VAL A O 1
ATOM 2435 N N . GLY A 1 302 ? -13.984 -0.888 5.934 1.00 87.12 302 GLY A N 1
ATOM 2436 C CA . GLY A 1 302 ? -14.911 -1.425 4.937 1.00 87.12 302 GLY A CA 1
ATOM 2437 C C . GLY A 1 302 ? -14.396 -2.631 4.162 1.00 87.12 302 GLY A C 1
ATOM 2438 O O . GLY A 1 302 ? -15.184 -3.498 3.795 1.00 87.12 302 GLY A O 1
ATOM 2439 N N . LEU A 1 303 ? -13.083 -2.722 3.944 1.00 87.38 303 LEU A N 1
ATOM 2440 C CA . LEU A 1 303 ? -12.467 -3.900 3.330 1.00 87.38 303 LEU A CA 1
ATOM 2441 C C . LEU A 1 303 ? -12.351 -5.090 4.292 1.00 87.38 303 LEU A C 1
ATOM 2443 O O . LEU A 1 303 ? -12.282 -6.231 3.841 1.00 87.38 303 LEU A O 1
ATOM 2447 N N . GLY A 1 304 ? -12.261 -4.841 5.600 1.00 86.62 304 GLY A N 1
ATOM 2448 C CA . GLY A 1 304 ? -11.969 -5.868 6.593 1.00 86.62 304 GLY A CA 1
ATOM 2449 C C . GLY A 1 304 ? -13.194 -6.690 6.984 1.00 86.62 304 GLY A C 1
ATOM 2450 O O . GLY A 1 304 ? -14.166 -6.156 7.510 1.00 86.62 304 GLY A O 1
ATOM 2451 N N . ASN A 1 305 ? -13.106 -8.018 6.874 1.00 83.75 305 ASN A N 1
ATOM 2452 C CA . ASN A 1 305 ? -14.028 -8.900 7.596 1.00 83.75 305 ASN A CA 1
ATOM 2453 C C . ASN A 1 305 ? -13.834 -8.765 9.117 1.00 83.75 305 ASN A C 1
ATOM 2455 O O . ASN A 1 305 ? -14.785 -8.889 9.889 1.00 83.75 305 ASN A O 1
ATOM 2459 N N . LEU A 1 306 ? -12.593 -8.510 9.545 1.00 84.00 306 LEU A N 1
ATOM 2460 C CA . LEU A 1 306 ? -12.237 -8.119 10.904 1.00 84.00 306 LEU A CA 1
ATOM 2461 C C . LEU A 1 306 ? -11.142 -7.049 10.862 1.00 84.00 306 LEU A C 1
ATOM 2463 O O . LEU A 1 306 ? -10.106 -7.248 10.230 1.00 84.00 306 LEU A O 1
ATOM 2467 N N . THR A 1 307 ? -11.347 -5.952 11.589 1.00 86.50 307 THR A N 1
ATOM 2468 C CA . THR A 1 307 ? -10.369 -4.866 11.736 1.00 86.50 307 THR A CA 1
ATOM 2469 C C . THR A 1 307 ? -9.743 -4.884 13.129 1.00 86.50 307 THR A C 1
ATOM 2471 O O . THR A 1 307 ? -10.437 -4.755 14.135 1.00 86.50 307 THR A O 1
ATOM 2474 N N . LEU A 1 308 ? -8.422 -4.998 13.218 1.00 85.88 308 LEU A N 1
ATOM 2475 C CA . LEU A 1 308 ? -7.672 -4.839 14.463 1.00 85.88 308 LEU A CA 1
ATOM 2476 C C . LEU A 1 308 ? -7.445 -3.350 14.745 1.00 85.88 308 LEU A C 1
ATOM 2478 O O . LEU A 1 308 ? -6.776 -2.677 13.963 1.00 85.88 308 LEU A O 1
ATOM 2482 N N . ILE A 1 309 ? -7.951 -2.832 15.863 1.00 83.38 309 ILE A N 1
ATOM 2483 C CA . ILE A 1 309 ? -7.717 -1.449 16.291 1.00 83.38 309 ILE A CA 1
ATOM 2484 C C . ILE A 1 309 ? -6.549 -1.419 17.271 1.00 83.38 309 ILE A C 1
ATOM 2486 O O . ILE A 1 309 ? -6.684 -1.772 18.439 1.00 83.38 309 ILE A O 1
ATOM 2490 N N . ASN A 1 310 ? -5.386 -1.005 16.783 1.00 82.38 310 ASN A N 1
ATOM 2491 C CA . ASN A 1 310 ? -4.146 -0.950 17.535 1.00 82.38 310 ASN A CA 1
ATOM 2492 C C . ASN A 1 310 ? -3.993 0.383 18.278 1.00 82.38 310 ASN A C 1
ATOM 2494 O O . ASN A 1 310 ? -3.712 1.422 17.673 1.00 82.38 310 ASN A O 1
ATOM 2498 N N . ILE A 1 311 ? -4.118 0.326 19.600 1.00 76.62 311 ILE A N 1
ATOM 2499 C CA . ILE A 1 311 ? -3.930 1.443 20.526 1.00 76.62 311 ILE A CA 1
ATOM 2500 C C . ILE A 1 311 ? -2.588 1.254 21.230 1.00 76.62 311 ILE A C 1
ATOM 2502 O O . ILE A 1 311 ? -2.354 0.199 21.809 1.00 76.62 311 ILE A O 1
ATOM 2506 N N . PHE A 1 312 ? -1.709 2.256 21.217 1.00 73.88 312 PHE A N 1
ATOM 2507 C CA . PHE A 1 312 ? -0.400 2.176 21.871 1.00 73.88 312 PHE A CA 1
ATOM 2508 C C . PHE A 1 312 ? -0.311 3.131 23.065 1.00 73.88 312 PHE A C 1
ATOM 2510 O O . PHE A 1 312 ? -0.591 4.318 22.942 1.00 73.88 312 PHE A O 1
ATOM 2517 N N . GLY A 1 313 ? 0.139 2.625 24.211 1.00 69.25 313 GLY A N 1
ATOM 2518 C CA . GLY A 1 313 ? 0.331 3.401 25.433 1.00 69.25 313 GLY A CA 1
ATOM 2519 C C . GLY A 1 313 ? -0.970 3.744 26.160 1.00 69.25 313 GLY A C 1
ATOM 2520 O O . GLY A 1 313 ? -2.057 3.323 25.784 1.00 69.25 313 GLY A O 1
ATOM 2521 N N . GLU A 1 314 ? -0.866 4.532 27.232 1.00 65.00 314 GLU A N 1
ATOM 2522 C CA . GLU A 1 314 ? -2.011 4.963 28.056 1.00 65.00 314 GLU A CA 1
ATOM 2523 C C . GLU A 1 314 ? -2.384 6.444 27.828 1.00 65.00 314 GLU A C 1
ATOM 2525 O O . GLU A 1 314 ? -3.040 7.045 28.676 1.00 65.00 314 GLU A O 1
ATOM 2530 N N . ASN A 1 315 ? -1.968 7.061 26.713 1.00 68.44 315 ASN A N 1
ATOM 2531 C CA . ASN A 1 315 ? -2.242 8.476 26.440 1.00 68.44 315 ASN A CA 1
ATOM 2532 C C . ASN A 1 315 ? -3.734 8.697 26.099 1.00 68.44 315 ASN A C 1
ATOM 2534 O O . ASN A 1 315 ? -4.180 8.253 25.038 1.00 68.44 315 ASN A O 1
ATOM 2538 N N . PRO A 1 316 ? -4.514 9.407 26.942 1.00 66.50 316 PRO A N 1
ATOM 2539 C CA . PRO A 1 316 ? -5.945 9.596 26.709 1.00 66.50 316 PRO A CA 1
ATOM 2540 C C . PRO A 1 316 ? -6.269 10.354 25.422 1.00 66.50 316 PRO A C 1
ATOM 2542 O O . PRO A 1 316 ? -7.290 10.066 24.812 1.00 66.50 316 PRO A O 1
ATOM 2545 N N . ALA A 1 317 ? -5.410 11.286 24.998 1.00 70.00 317 ALA A N 1
ATOM 2546 C CA . ALA A 1 317 ? -5.630 12.052 23.773 1.00 70.00 317 ALA A CA 1
ATOM 2547 C C . ALA A 1 317 ? -5.487 11.167 22.525 1.00 70.00 317 ALA A C 1
ATOM 2549 O O . ALA A 1 317 ? -6.339 11.191 21.649 1.00 70.00 317 ALA A O 1
ATOM 2550 N N . GLU A 1 318 ? -4.460 10.317 22.483 1.00 72.25 318 GLU A N 1
ATOM 2551 C CA . GLU A 1 318 ? -4.248 9.372 21.378 1.00 72.25 318 GLU A CA 1
ATOM 2552 C C . GLU A 1 318 ? -5.348 8.309 21.310 1.00 72.25 318 GLU A C 1
ATOM 2554 O O . GLU A 1 318 ? -5.824 7.975 20.226 1.00 72.25 318 GLU A O 1
ATOM 2559 N N . MET A 1 319 ? -5.778 7.804 22.472 1.00 69.94 319 MET A N 1
ATOM 2560 C CA . MET A 1 319 ? -6.940 6.921 22.565 1.00 69.94 319 MET A CA 1
ATOM 2561 C C . MET A 1 319 ? -8.199 7.621 22.056 1.00 69.94 319 MET A C 1
ATOM 2563 O O . MET A 1 319 ? -8.960 7.031 21.305 1.00 69.94 319 MET A O 1
ATOM 2567 N N . GLN A 1 320 ? -8.415 8.882 22.417 1.00 71.44 320 GLN A N 1
ATOM 2568 C CA . GLN A 1 320 ? -9.566 9.631 21.934 1.00 71.44 320 GLN A CA 1
ATOM 2569 C C . GLN A 1 320 ? -9.549 9.818 20.414 1.00 71.44 320 GLN A C 1
ATOM 2571 O O . GLN A 1 320 ? -10.558 9.549 19.763 1.00 71.44 320 GLN A O 1
ATOM 2576 N N . ASP A 1 321 ? -8.404 10.203 19.853 1.00 77.00 321 ASP A N 1
ATOM 2577 C CA . ASP A 1 321 ? -8.250 10.428 18.416 1.00 77.00 321 ASP A CA 1
ATOM 2578 C C . ASP A 1 321 ? -8.569 9.152 17.614 1.00 77.00 321 ASP A C 1
ATOM 2580 O O . ASP A 1 321 ? -9.386 9.179 16.695 1.00 77.00 321 ASP A O 1
ATOM 2584 N N . ILE A 1 322 ? -7.983 8.004 17.981 1.00 78.56 322 ILE A N 1
ATOM 2585 C CA . ILE A 1 322 ? -8.232 6.746 17.257 1.00 78.56 322 ILE A CA 1
ATOM 2586 C C . ILE A 1 322 ? -9.675 6.262 17.407 1.00 78.56 322 ILE A C 1
ATOM 2588 O O . ILE A 1 322 ? -10.254 5.755 16.447 1.00 78.56 322 ILE A O 1
ATOM 2592 N N . LEU A 1 323 ? -10.271 6.425 18.589 1.00 74.19 323 LEU A N 1
ATOM 2593 C CA . LEU A 1 323 ? -11.652 6.025 18.823 1.00 74.19 323 LEU A CA 1
ATOM 2594 C C . LEU A 1 323 ? -12.629 6.849 17.982 1.00 74.19 323 LEU A C 1
ATOM 2596 O O . LEU A 1 323 ? -13.542 6.273 17.395 1.00 74.19 323 LEU A O 1
ATOM 2600 N N . GLN A 1 324 ? -12.419 8.164 17.868 1.00 76.06 324 GLN A N 1
ATOM 2601 C CA . GLN A 1 324 ? -13.248 9.023 17.018 1.00 76.06 324 GLN A CA 1
ATOM 2602 C C . GLN A 1 324 ? -13.174 8.589 15.547 1.00 76.06 324 GLN A C 1
ATOM 2604 O O . GLN A 1 324 ? -14.213 8.415 14.910 1.00 76.06 324 GLN A O 1
ATOM 2609 N N . ILE A 1 325 ? -11.962 8.326 15.044 1.00 81.94 325 ILE A N 1
ATOM 2610 C CA . ILE A 1 325 ? -11.726 7.836 13.677 1.00 81.94 325 ILE A CA 1
ATOM 2611 C C . ILE A 1 325 ? -12.469 6.512 13.430 1.00 81.94 325 ILE A C 1
ATOM 2613 O O . ILE A 1 325 ? -13.139 6.347 12.409 1.00 81.94 325 ILE A O 1
ATOM 2617 N N . VAL A 1 326 ? -12.372 5.563 14.369 1.00 78.75 326 VAL A N 1
ATOM 2618 C CA . VAL A 1 326 ? -13.027 4.251 14.262 1.00 78.75 326 VAL A CA 1
ATOM 2619 C C . VAL A 1 326 ? -14.540 4.398 14.254 1.00 78.75 326 VAL A C 1
ATOM 2621 O O . VAL A 1 326 ? -15.190 3.882 13.350 1.00 78.75 326 VAL A O 1
ATOM 2624 N N . VAL A 1 327 ? -15.117 5.123 15.214 1.00 75.88 327 VAL A N 1
ATOM 2625 C CA . VAL A 1 327 ? -16.577 5.257 15.283 1.00 75.88 327 VAL A CA 1
ATOM 2626 C C . VAL A 1 327 ? -17.126 5.919 14.019 1.00 75.88 327 VAL A C 1
ATOM 2628 O O . VAL A 1 327 ? -18.121 5.450 13.467 1.00 75.88 327 VAL A O 1
ATOM 2631 N N . GLN A 1 328 ? -16.448 6.946 13.506 1.00 78.69 328 GLN A N 1
ATOM 2632 C CA . GLN A 1 328 ? -16.832 7.593 12.256 1.00 78.69 328 GLN A CA 1
ATOM 2633 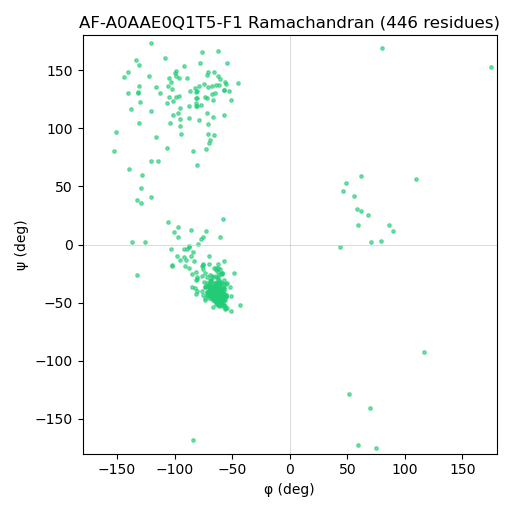C C . GLN A 1 328 ? -16.784 6.630 11.059 1.00 78.69 328 GLN A C 1
ATOM 2635 O O . GLN A 1 328 ? -17.728 6.583 10.268 1.00 78.69 328 GLN A O 1
ATOM 2640 N N . ALA A 1 329 ? -15.726 5.822 10.939 1.00 84.25 329 ALA A N 1
ATOM 2641 C CA . ALA A 1 329 ? -15.613 4.810 9.889 1.00 84.25 329 ALA A CA 1
ATOM 2642 C C . ALA A 1 329 ? -16.766 3.791 9.948 1.00 84.25 329 ALA A C 1
ATOM 2644 O O . ALA A 1 329 ? -17.380 3.489 8.927 1.00 84.25 329 ALA A O 1
ATOM 2645 N N . PHE A 1 330 ? -17.109 3.305 11.141 1.00 78.19 330 PHE A N 1
ATOM 2646 C CA . PHE A 1 330 ? -18.190 2.336 11.335 1.00 78.19 330 PHE A CA 1
ATOM 2647 C C . PHE A 1 330 ? -19.585 2.912 11.062 1.00 78.19 330 PHE A C 1
ATOM 2649 O O . PHE A 1 330 ? -20.403 2.257 10.413 1.00 78.19 330 PHE A O 1
ATOM 2656 N N . LEU A 1 331 ? -19.848 4.152 11.491 1.00 76.00 331 LEU A N 1
ATOM 2657 C CA . LEU A 1 331 ? -21.080 4.874 11.154 1.00 76.00 331 LEU A CA 1
ATOM 2658 C C . LEU A 1 331 ? -21.268 4.947 9.631 1.00 76.00 331 LEU A C 1
ATOM 2660 O O . LEU A 1 331 ? -22.342 4.643 9.110 1.00 76.00 331 LEU A O 1
ATOM 2664 N N . ARG A 1 332 ? -20.198 5.279 8.900 1.00 81.44 332 ARG A N 1
ATOM 2665 C CA . ARG A 1 332 ? -20.205 5.325 7.431 1.00 81.44 332 ARG A CA 1
ATOM 2666 C C . ARG A 1 332 ? -20.425 3.953 6.795 1.00 81.44 332 ARG A C 1
ATOM 2668 O O . ARG A 1 332 ? -21.182 3.864 5.832 1.00 81.44 332 ARG A O 1
ATOM 2675 N N . MET A 1 333 ? -19.831 2.887 7.336 1.00 82.25 333 MET A N 1
ATOM 2676 C CA . MET A 1 333 ? -20.034 1.523 6.821 1.00 82.25 333 MET A CA 1
ATOM 2677 C C . MET A 1 333 ? -21.489 1.080 6.877 1.00 82.25 333 MET A C 1
ATOM 2679 O O . MET A 1 333 ? -21.998 0.451 5.951 1.00 82.25 333 MET A O 1
ATOM 2683 N N . LYS A 1 334 ? -22.204 1.477 7.921 1.00 73.19 334 LYS A N 1
ATOM 2684 C CA . LYS A 1 334 ? -23.605 1.102 8.055 1.00 73.19 334 LYS A CA 1
ATOM 2685 C C . LYS A 1 334 ? -24.543 1.969 7.217 1.00 73.19 334 LYS A C 1
ATOM 2687 O O . LYS A 1 334 ? -25.534 1.434 6.722 1.00 73.19 334 LYS A O 1
ATOM 2692 N N . LYS A 1 335 ? -24.194 3.236 6.927 1.00 76.06 335 LYS A N 1
ATOM 2693 C CA . LYS A 1 335 ? -24.868 4.029 5.869 1.00 76.06 335 LYS A CA 1
ATOM 2694 C C . LYS A 1 335 ? -24.854 3.279 4.522 1.00 76.06 335 LYS A C 1
ATOM 2696 O O . LYS A 1 335 ? -25.830 3.345 3.780 1.00 76.06 335 LYS A O 1
ATOM 2701 N N . VAL A 1 336 ? -23.798 2.504 4.242 1.00 81.38 336 VAL A N 1
ATOM 2702 C CA . VAL A 1 336 ? -23.679 1.644 3.045 1.00 81.38 336 VAL A CA 1
ATOM 2703 C C . VAL A 1 336 ? -24.060 0.172 3.282 1.00 81.38 336 VAL A C 1
ATOM 2705 O O . VAL A 1 336 ? -23.795 -0.675 2.434 1.00 81.38 336 VAL A O 1
ATOM 2708 N N . ARG A 1 337 ? -24.738 -0.136 4.399 1.00 80.62 337 ARG A N 1
ATOM 2709 C CA . ARG A 1 337 ? -25.259 -1.471 4.764 1.00 80.62 337 ARG A CA 1
ATOM 2710 C C . ARG A 1 337 ? -24.196 -2.575 4.864 1.00 80.62 337 ARG A C 1
ATOM 2712 O O . ARG A 1 337 ? -24.499 -3.743 4.629 1.00 80.62 337 ARG A O 1
ATOM 2719 N N . LEU A 1 338 ? -22.972 -2.215 5.242 1.00 80.00 338 LEU A N 1
ATOM 2720 C CA . LEU A 1 338 ? -21.918 -3.160 5.608 1.00 80.00 338 LEU A CA 1
ATOM 2721 C C . LEU A 1 338 ? -21.822 -3.284 7.129 1.00 80.00 338 LEU A C 1
ATOM 2723 O O . LEU A 1 338 ? -22.000 -2.303 7.852 1.00 80.00 338 LEU A O 1
ATOM 2727 N N . ASP A 1 339 ? -21.514 -4.491 7.602 1.00 73.81 339 ASP A N 1
ATOM 2728 C CA . ASP A 1 339 ? -21.379 -4.807 9.026 1.00 73.81 339 ASP A CA 1
ATOM 2729 C C . ASP A 1 339 ? -19.970 -5.336 9.349 1.00 73.81 339 ASP A C 1
ATOM 2731 O O . ASP A 1 339 ? -19.765 -6.540 9.527 1.00 73.81 339 ASP A O 1
ATOM 2735 N N . PRO A 1 340 ? -18.951 -4.459 9.334 1.00 74.81 340 PRO A N 1
ATOM 2736 C CA . PRO A 1 340 ? -17.589 -4.852 9.670 1.00 74.81 340 PRO A CA 1
ATOM 2737 C C . PRO A 1 340 ? -17.496 -5.255 11.147 1.00 74.81 340 PRO A C 1
ATOM 2739 O O . PRO A 1 340 ? -18.173 -4.703 12.009 1.00 74.81 340 PRO A O 1
ATOM 2742 N N . SER A 1 341 ? -16.608 -6.194 11.467 1.00 78.12 341 SER A N 1
ATOM 2743 C CA . SER A 1 341 ? -16.233 -6.488 12.856 1.00 78.12 341 SER A CA 1
ATOM 2744 C C . SER A 1 341 ? -14.923 -5.783 13.206 1.00 78.12 341 SER A C 1
ATOM 2746 O O . SER A 1 341 ? -14.039 -5.664 12.356 1.00 78.12 341 SER A O 1
ATOM 2748 N N . CYS A 1 342 ? -14.721 -5.394 14.467 1.00 77.62 342 CYS A N 1
ATOM 2749 C CA . CYS A 1 342 ? -13.389 -5.020 14.949 1.00 77.62 342 CYS A CA 1
ATOM 2750 C C . CYS A 1 342 ? -13.022 -5.640 16.291 1.00 77.62 342 CYS A C 1
ATOM 2752 O O . CYS A 1 342 ? -13.875 -6.026 17.090 1.00 77.62 342 CYS A O 1
ATOM 2754 N N . LEU A 1 343 ? -11.714 -5.690 16.522 1.00 76.62 343 LEU A N 1
ATOM 2755 C CA . LEU A 1 343 ? -11.090 -6.149 17.747 1.00 76.62 343 LEU A CA 1
ATOM 2756 C C . LEU A 1 343 ? -10.060 -5.116 18.212 1.00 76.62 343 LEU A C 1
ATOM 2758 O O . LEU A 1 343 ? -9.123 -4.796 17.483 1.00 76.62 343 LEU A O 1
ATOM 2762 N N . PHE A 1 344 ? -10.216 -4.610 19.432 1.00 75.12 344 PHE A N 1
ATOM 2763 C CA . PHE A 1 344 ? -9.271 -3.662 20.023 1.00 75.12 344 PHE A CA 1
ATOM 2764 C C . PHE A 1 344 ? -8.059 -4.374 20.619 1.00 75.12 344 PHE A C 1
ATOM 2766 O O . PHE A 1 344 ? -8.203 -5.304 21.409 1.00 75.12 344 PHE A O 1
ATOM 2773 N N . VAL A 1 345 ? -6.865 -3.891 20.280 1.00 74.62 345 VAL A N 1
ATOM 2774 C CA . VAL A 1 345 ? -5.585 -4.364 20.812 1.00 74.62 345 VAL A CA 1
ATOM 2775 C C . VAL A 1 345 ? -4.876 -3.199 21.495 1.00 74.62 345 VAL A C 1
ATOM 2777 O O . VAL A 1 345 ? -4.482 -2.234 20.841 1.00 74.62 345 VAL A O 1
ATOM 2780 N N . HIS A 1 346 ? -4.700 -3.289 22.815 1.00 72.69 346 HIS A N 1
ATOM 2781 C CA . HIS A 1 346 ? -4.089 -2.232 23.625 1.00 72.69 346 HIS A CA 1
ATOM 2782 C C . HIS A 1 346 ? -2.647 -2.576 24.018 1.00 72.69 346 HIS A C 1
ATOM 2784 O O . HIS A 1 346 ? -2.380 -3.389 24.893 1.00 72.69 346 HIS A O 1
ATOM 2790 N N . GLN A 1 347 ? -1.677 -1.946 23.373 1.00 67.25 347 GLN A N 1
ATOM 2791 C CA . GLN A 1 347 ? -0.255 -2.172 23.605 1.00 67.25 347 GLN A CA 1
ATOM 2792 C C . GLN A 1 347 ? 0.321 -1.207 24.650 1.00 67.25 347 GLN A C 1
ATOM 2794 O O . GLN A 1 347 ? -0.123 -0.072 24.770 1.00 67.25 347 GLN A O 1
ATOM 2799 N N . ASN A 1 348 ? 1.390 -1.621 25.334 1.00 62.75 348 ASN A N 1
ATOM 2800 C CA . ASN A 1 348 ? 2.214 -0.802 26.230 1.00 62.75 348 ASN A CA 1
ATOM 2801 C C . ASN A 1 348 ? 1.472 -0.225 27.463 1.00 62.75 348 ASN A C 1
ATOM 2803 O O . ASN A 1 348 ? 1.427 0.985 27.683 1.00 62.75 348 ASN A O 1
ATOM 2807 N N . VAL A 1 349 ? 0.917 -1.116 28.289 1.00 57.00 349 VAL A N 1
ATOM 2808 C CA . VAL A 1 349 ? 0.181 -0.802 29.535 1.00 57.00 349 VAL A CA 1
ATOM 2809 C C . VAL A 1 349 ? 1.053 -1.128 30.771 1.00 57.00 349 VAL A C 1
ATOM 2811 O O . VAL A 1 349 ? 1.832 -2.082 30.737 1.00 57.00 349 VAL A O 1
ATOM 2814 N N . GLY A 1 350 ? 0.990 -0.335 31.855 1.00 50.69 350 GLY A N 1
ATOM 2815 C CA . GLY A 1 350 ? 1.907 -0.432 33.018 1.00 50.69 350 GLY A CA 1
ATOM 2816 C C . GLY A 1 350 ? 1.646 -1.571 34.039 1.00 50.69 350 GLY A C 1
ATOM 2817 O O . GLY A 1 350 ? 0.516 -2.015 34.211 1.00 50.69 350 GLY A O 1
ATOM 2818 N N . HIS A 1 351 ? 2.690 -1.991 34.788 1.00 42.62 351 HIS A N 1
ATOM 2819 C CA . HIS A 1 351 ? 2.773 -3.250 35.579 1.00 42.62 351 HIS A CA 1
ATOM 2820 C C . HIS A 1 351 ? 1.772 -3.447 36.736 1.00 42.62 351 HIS A C 1
ATOM 2822 O O . HIS A 1 351 ? 1.493 -4.574 37.143 1.00 42.62 351 HIS A O 1
ATOM 2828 N N . ILE A 1 352 ? 1.277 -2.385 37.368 1.00 43.00 352 ILE A N 1
ATOM 2829 C CA . ILE A 1 352 ? 0.941 -2.472 38.805 1.00 43.00 352 ILE A CA 1
ATOM 2830 C C . ILE A 1 352 ? -0.487 -2.976 39.105 1.00 43.00 352 ILE A C 1
ATOM 2832 O O . ILE A 1 352 ? -0.856 -3.106 40.267 1.00 43.00 352 ILE A O 1
ATOM 2836 N N . THR A 1 353 ? -1.342 -3.261 38.120 1.00 43.16 353 THR A N 1
ATOM 2837 C CA . THR A 1 353 ? -2.782 -3.412 38.413 1.00 43.16 353 THR A CA 1
ATOM 2838 C C . THR A 1 353 ? -3.454 -4.558 37.660 1.00 43.16 353 THR A C 1
ATOM 2840 O O . THR A 1 353 ? -4.328 -4.331 36.830 1.00 43.16 353 THR A O 1
ATOM 2843 N N . ALA A 1 354 ? -3.042 -5.791 37.949 1.00 48.88 354 ALA A N 1
ATOM 2844 C CA . ALA A 1 354 ? -3.639 -7.001 37.390 1.00 48.88 354 ALA A CA 1
ATOM 2845 C C . ALA A 1 354 ? -4.927 -7.375 38.153 1.00 48.88 354 ALA A C 1
ATOM 2847 O O . ALA A 1 354 ? -4.888 -7.601 39.360 1.00 48.88 354 ALA A O 1
ATOM 2848 N N . GLY A 1 355 ? -6.068 -7.404 37.459 1.00 47.94 355 GLY A N 1
ATOM 2849 C CA . GLY A 1 355 ? -7.361 -7.863 37.987 1.00 47.94 355 GLY A CA 1
ATOM 2850 C C . GLY A 1 355 ? -8.430 -6.768 38.034 1.00 47.94 355 GLY A C 1
ATOM 2851 O O . GLY A 1 355 ? -9.135 -6.539 37.056 1.00 47.94 355 GLY A O 1
ATOM 2852 N N . GLU A 1 356 ? -8.556 -6.065 39.160 1.00 40.12 356 GLU A N 1
ATOM 2853 C CA . GLU A 1 356 ? -9.695 -5.166 39.432 1.00 40.12 356 GLU A CA 1
ATOM 2854 C C . GLU A 1 356 ? -9.657 -3.842 38.648 1.00 40.12 356 GLU A C 1
ATOM 2856 O O . GLU A 1 356 ? -10.700 -3.338 38.228 1.00 40.12 356 GLU A O 1
ATOM 2861 N N . LYS A 1 357 ? -8.467 -3.292 38.355 1.00 47.00 357 LYS A N 1
ATOM 2862 C CA . LYS A 1 357 ? -8.375 -2.086 37.510 1.00 47.00 357 LYS A CA 1
ATOM 2863 C C . LYS A 1 357 ? -8.594 -2.366 36.032 1.00 47.00 357 LYS A C 1
ATOM 2865 O O . LYS A 1 357 ? -8.868 -1.415 35.316 1.00 47.00 357 LYS A O 1
ATOM 2870 N N . ASN A 1 358 ? -8.502 -3.610 35.563 1.00 50.97 358 ASN A N 1
ATOM 2871 C CA . ASN A 1 358 ? -8.807 -3.914 34.164 1.00 50.97 358 ASN A CA 1
ATOM 2872 C C . ASN A 1 358 ? -10.305 -3.787 33.888 1.00 50.97 358 ASN A C 1
ATOM 2874 O O . ASN A 1 358 ? -10.668 -3.243 32.854 1.00 50.97 358 ASN A O 1
ATOM 2878 N N . MET A 1 359 ? -11.162 -4.183 34.835 1.00 54.59 359 MET A N 1
ATOM 2879 C CA . MET A 1 359 ? -12.611 -3.962 34.741 1.00 54.59 359 MET A CA 1
ATOM 2880 C C . MET A 1 359 ? -12.964 -2.472 34.808 1.00 54.59 359 MET A C 1
ATOM 2882 O O . MET A 1 359 ? -13.702 -1.983 33.964 1.00 54.59 359 MET A O 1
ATOM 2886 N N . GLU A 1 360 ? -12.388 -1.723 35.752 1.00 54.72 360 GLU A N 1
ATOM 2887 C CA . GLU A 1 360 ? -12.635 -0.278 35.881 1.00 54.72 360 GLU A CA 1
ATOM 2888 C C . GLU A 1 360 ? -12.054 0.531 34.703 1.00 54.72 360 GLU A C 1
ATOM 2890 O O . GLU A 1 360 ? -12.671 1.481 34.231 1.00 54.72 360 GLU A O 1
ATOM 2895 N N . ARG A 1 361 ? -10.876 0.158 34.185 1.00 55.09 361 ARG A N 1
ATOM 2896 C CA . ARG A 1 361 ? -10.287 0.774 32.982 1.00 55.09 361 ARG A CA 1
ATOM 2897 C C . ARG A 1 361 ? -11.110 0.456 31.738 1.00 55.09 361 ARG A C 1
ATOM 2899 O O . ARG A 1 361 ? -11.341 1.363 30.949 1.00 55.09 361 ARG A O 1
ATOM 2906 N N . ARG A 1 362 ? -11.576 -0.789 31.592 1.00 55.06 362 ARG A N 1
ATOM 2907 C CA . ARG A 1 362 ? -12.479 -1.209 30.511 1.00 55.06 362 ARG A CA 1
ATOM 2908 C C . ARG A 1 362 ? -13.787 -0.434 30.571 1.00 55.06 362 ARG A C 1
ATOM 2910 O O . ARG A 1 362 ? -14.144 0.188 29.585 1.00 55.06 362 ARG A O 1
ATOM 2917 N N . ARG A 1 363 ? -14.392 -0.332 31.756 1.00 61.88 363 ARG A N 1
ATOM 2918 C CA . ARG A 1 363 ? -15.586 0.482 31.992 1.00 61.88 363 ARG A CA 1
ATOM 2919 C C . ARG A 1 363 ? -15.367 1.955 31.634 1.00 61.88 363 ARG A C 1
ATOM 2921 O O . ARG A 1 363 ? -16.194 2.541 30.955 1.00 61.88 363 ARG A O 1
ATOM 2928 N N . ARG A 1 364 ? -14.251 2.573 32.040 1.00 62.19 364 ARG A N 1
ATOM 2929 C CA . ARG A 1 364 ? -13.941 3.971 31.667 1.00 62.19 364 ARG A CA 1
ATOM 2930 C C . ARG A 1 364 ? -13.714 4.151 30.171 1.00 62.19 364 ARG A C 1
ATOM 2932 O O . ARG A 1 364 ? -14.031 5.207 29.635 1.00 62.19 364 ARG A O 1
ATOM 2939 N N . LEU A 1 365 ? -13.118 3.160 29.515 1.00 60.59 365 LEU A N 1
ATOM 2940 C CA . LEU A 1 365 ? -12.893 3.188 28.076 1.00 60.59 365 LEU A CA 1
ATOM 2941 C C . LEU A 1 365 ? -14.212 3.015 27.312 1.00 60.59 365 LEU A C 1
ATOM 2943 O O . LEU A 1 365 ? -14.439 3.760 26.368 1.00 60.59 365 LEU A O 1
ATOM 2947 N N . GLU A 1 366 ? -15.097 2.129 27.772 1.00 60.81 366 GLU A N 1
ATOM 2948 C CA . GLU A 1 366 ? -16.485 1.994 27.305 1.00 60.81 366 GLU A CA 1
ATOM 2949 C C . GLU A 1 366 ? -17.261 3.311 27.508 1.00 60.81 366 GLU A C 1
ATOM 2951 O O . GLU A 1 366 ? -17.800 3.864 26.558 1.00 60.81 366 GLU A O 1
ATOM 2956 N N . GLU A 1 367 ? -17.206 3.918 28.699 1.00 64.94 367 GLU A N 1
ATOM 2957 C CA . GLU A 1 367 ? -17.841 5.221 28.972 1.00 64.94 367 GLU A CA 1
ATOM 2958 C C . GLU A 1 367 ? -17.269 6.362 28.100 1.00 64.94 367 GLU A C 1
ATOM 2960 O O . GLU A 1 367 ? -17.967 7.332 27.785 1.00 64.94 367 GLU A O 1
ATOM 2965 N N . ASN A 1 368 ? -15.992 6.284 27.719 1.00 64.44 368 ASN A N 1
ATOM 2966 C CA . ASN A 1 368 ? -15.354 7.235 26.809 1.00 64.44 368 ASN A CA 1
ATOM 2967 C C . ASN A 1 368 ? -15.762 6.994 25.350 1.00 64.44 368 ASN A C 1
ATOM 2969 O O . ASN A 1 368 ? -16.030 7.963 24.639 1.00 64.44 368 ASN A O 1
ATOM 2973 N N . LEU A 1 369 ? -15.860 5.733 24.927 1.00 61.94 369 LEU A N 1
ATOM 2974 C CA . LEU A 1 369 ? -16.396 5.325 23.629 1.00 61.94 369 LEU A CA 1
ATOM 2975 C C . LEU A 1 369 ? -17.827 5.821 23.438 1.00 61.94 369 LEU A C 1
ATOM 2977 O O . LEU A 1 369 ? -18.107 6.458 22.427 1.00 61.94 369 LEU A O 1
ATOM 2981 N N . ASP A 1 370 ? -18.688 5.644 24.443 1.00 61.62 370 ASP A N 1
ATOM 2982 C CA . ASP A 1 370 ? -20.060 6.161 24.451 1.00 61.62 370 ASP A CA 1
ATOM 2983 C C . ASP A 1 370 ? -20.107 7.672 24.214 1.00 61.62 370 ASP A C 1
ATOM 2985 O O . ASP A 1 370 ? -20.945 8.185 23.470 1.00 61.62 370 ASP A O 1
ATOM 2989 N N . LYS A 1 371 ? -19.215 8.427 24.864 1.00 66.19 371 LYS A N 1
ATOM 2990 C CA . LYS A 1 371 ? -19.149 9.886 24.701 1.00 66.19 371 LYS A CA 1
ATOM 2991 C C . LYS A 1 371 ? -18.643 10.280 23.316 1.00 66.19 371 LYS A C 1
ATOM 2993 O O . LYS A 1 371 ? -19.198 11.202 22.723 1.00 66.19 371 LYS A O 1
ATOM 2998 N N . MET A 1 372 ? -17.611 9.611 22.809 1.00 63.44 372 MET A N 1
ATOM 2999 C CA . MET A 1 372 ? -17.014 9.919 21.504 1.00 63.44 372 MET A CA 1
ATOM 3000 C C . MET A 1 372 ? -17.941 9.546 20.355 1.00 63.44 372 MET A C 1
ATOM 3002 O O . MET A 1 372 ? -18.059 10.309 19.402 1.00 63.44 372 MET A O 1
ATOM 3006 N N . ALA A 1 373 ? -18.671 8.442 20.479 1.00 59.50 373 ALA A N 1
ATOM 3007 C CA . ALA A 1 373 ? -19.660 8.051 19.491 1.00 59.50 373 ALA A CA 1
ATOM 3008 C C . ALA A 1 373 ? -20.792 9.069 19.358 1.00 59.50 373 ALA A C 1
ATOM 3010 O O . ALA A 1 373 ? -21.170 9.419 18.243 1.00 59.50 373 ALA A O 1
ATOM 3011 N N . LYS A 1 374 ? -21.260 9.638 20.478 1.00 62.53 374 LYS A N 1
ATOM 3012 C CA . LYS A 1 374 ? -22.235 10.743 20.460 1.00 62.53 374 LYS A CA 1
ATOM 3013 C C . LYS A 1 374 ? -21.710 11.985 19.749 1.00 62.53 374 LYS A C 1
ATOM 3015 O O . LYS A 1 374 ? -22.498 12.714 19.157 1.00 62.53 374 LYS A O 1
ATOM 3020 N N . LEU A 1 375 ? -20.412 12.269 19.855 1.00 65.75 375 LEU A N 1
ATOM 3021 C CA . LEU A 1 375 ? -19.793 13.403 19.168 1.00 65.75 375 LEU A CA 1
ATOM 3022 C C . LEU A 1 375 ? -19.662 13.120 17.666 1.00 65.75 375 LEU A C 1
ATOM 3024 O O . LEU A 1 375 ? -20.117 13.931 16.867 1.00 65.75 375 LEU A O 1
ATOM 3028 N N . ALA A 1 376 ? -19.156 11.943 17.288 1.00 62.66 376 ALA A N 1
ATOM 3029 C CA . ALA A 1 376 ? -19.005 11.535 15.891 1.00 62.66 376 ALA A CA 1
ATOM 3030 C C . ALA A 1 376 ? -20.351 11.457 15.146 1.00 62.66 376 ALA A C 1
ATOM 3032 O O . ALA A 1 376 ? -20.450 11.896 14.004 1.00 62.66 376 ALA A O 1
ATOM 3033 N N . ALA A 1 377 ? -21.411 10.965 15.798 1.00 61.19 377 ALA A N 1
ATOM 3034 C CA . ALA A 1 377 ? -22.752 10.916 15.211 1.00 61.19 377 ALA A CA 1
ATOM 3035 C C . ALA A 1 377 ? -23.331 12.314 14.927 1.00 61.19 377 ALA A C 1
ATOM 3037 O O . ALA A 1 377 ? -24.008 12.505 13.918 1.00 61.19 377 ALA A O 1
ATOM 3038 N N . LYS A 1 378 ? -23.032 13.299 15.788 1.00 63.25 378 LYS A N 1
ATOM 3039 C CA . LYS A 1 378 ? -23.422 14.704 15.582 1.00 63.25 378 LYS A CA 1
ATOM 3040 C C . LYS A 1 378 ? -22.639 15.371 14.452 1.00 63.25 378 LYS A C 1
ATOM 3042 O O . LYS A 1 378 ? -23.200 16.200 13.750 1.00 63.25 378 LYS A O 1
ATOM 3047 N N . GLU A 1 379 ? -21.360 15.034 14.290 1.00 63.59 379 GLU A N 1
ATOM 3048 C CA . GLU A 1 379 ? -20.505 15.569 13.218 1.00 63.59 379 GLU A CA 1
ATOM 3049 C C . GLU A 1 379 ? -20.861 15.006 11.830 1.00 63.59 379 GLU A C 1
ATOM 3051 O O . GLU A 1 379 ? -20.663 15.681 10.826 1.00 63.59 379 GLU A O 1
ATOM 3056 N N . GLU A 1 380 ? -21.407 13.789 11.762 1.00 60.06 380 GLU A N 1
ATOM 3057 C CA . GLU A 1 380 ? -21.798 13.100 10.518 1.00 60.06 380 GLU A CA 1
ATOM 3058 C C . GLU A 1 380 ? -23.212 13.447 10.005 1.00 60.06 380 GLU A C 1
ATOM 3060 O O . GLU A 1 380 ? -23.724 12.740 9.128 1.00 60.06 380 GLU A O 1
ATOM 3065 N N . ASP A 1 381 ? -23.829 14.498 10.561 1.00 56.28 381 ASP A N 1
ATOM 3066 C CA . ASP A 1 381 ? -25.164 15.025 10.225 1.00 56.28 381 ASP A CA 1
ATOM 3067 C C . ASP A 1 381 ? -26.237 13.928 10.115 1.00 56.28 381 ASP A C 1
ATOM 3069 O O . ASP A 1 381 ? -27.006 13.832 9.158 1.00 56.28 381 ASP A O 1
ATOM 3073 N N . CYS A 1 382 ? -26.257 13.023 11.098 1.00 52.44 382 CYS A N 1
ATOM 3074 C CA . CYS A 1 382 ? -27.370 12.095 11.246 1.00 52.44 382 CYS A CA 1
ATOM 3075 C C . CYS A 1 382 ? -28.573 12.915 11.733 1.00 52.44 382 CYS A C 1
ATOM 3077 O O . CYS A 1 382 ? -28.595 13.314 12.899 1.00 52.44 382 CYS A O 1
ATOM 3079 N N . GLU A 1 383 ? -29.528 13.219 10.845 1.00 45.28 383 GLU A N 1
ATOM 3080 C CA . GLU A 1 383 ? -30.711 14.022 11.173 1.00 45.28 383 GLU A CA 1
ATOM 3081 C C . GLU A 1 383 ? -31.351 13.590 12.505 1.00 45.28 383 GLU A C 1
ATOM 3083 O O . GLU A 1 383 ? -31.508 12.405 12.806 1.00 45.28 383 GLU A O 1
ATOM 3088 N N . ALA A 1 384 ? -31.765 14.587 13.288 1.00 42.78 384 ALA A N 1
ATOM 3089 C CA . ALA A 1 384 ? -32.253 14.491 14.665 1.00 42.78 384 ALA A CA 1
ATOM 3090 C C . ALA A 1 384 ? -33.518 13.625 14.892 1.00 42.78 384 ALA A C 1
ATOM 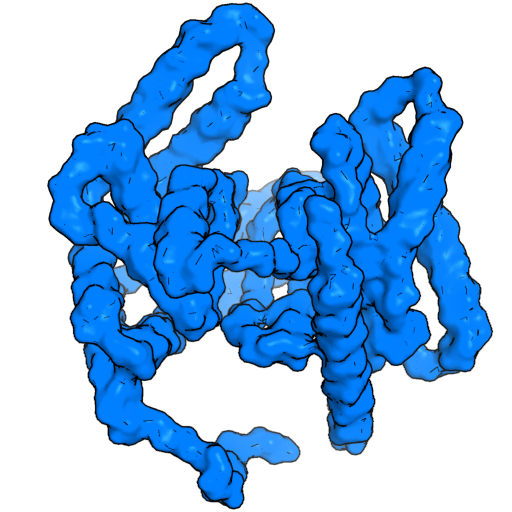3092 O O . ALA A 1 384 ? -34.043 13.594 16.003 1.00 42.78 384 ALA A O 1
ATOM 3093 N N . ASN A 1 385 ? -34.015 12.909 13.880 1.00 43.56 385 ASN A N 1
ATOM 3094 C CA . ASN A 1 385 ? -35.224 12.084 13.969 1.00 43.56 385 ASN A CA 1
ATOM 3095 C C . ASN A 1 385 ? -34.979 10.649 14.458 1.00 43.56 385 ASN A C 1
ATOM 3097 O O . ASN A 1 385 ? -35.936 9.895 14.608 1.00 43.56 385 ASN A O 1
ATOM 3101 N N . LEU A 1 386 ? -33.729 10.265 14.728 1.00 47.72 386 LEU A N 1
ATOM 3102 C CA . LEU A 1 386 ? -33.354 8.872 14.974 1.00 47.72 386 LEU A CA 1
ATOM 3103 C C . LEU A 1 386 ? -32.475 8.688 16.213 1.00 47.72 386 LEU A C 1
ATOM 3105 O O . LEU A 1 386 ? -31.576 7.857 16.201 1.00 47.72 386 LEU A O 1
ATOM 3109 N N . GLU A 1 387 ? -32.709 9.420 17.308 1.00 48.19 387 GLU A N 1
ATOM 3110 C CA . GLU A 1 387 ? -31.968 9.147 18.552 1.00 48.19 387 GLU A CA 1
ATOM 3111 C C . GLU A 1 387 ? -32.126 7.674 18.972 1.00 48.19 387 GLU A C 1
ATOM 3113 O O . GLU A 1 387 ? -31.131 7.026 19.276 1.00 48.19 387 GLU A O 1
ATOM 3118 N N . SER A 1 388 ? -33.333 7.096 18.910 1.00 50.62 388 SER A N 1
ATOM 3119 C CA . SER A 1 388 ? -33.568 5.689 19.275 1.00 50.62 388 SER A CA 1
ATOM 3120 C C . SER A 1 388 ? -32.895 4.683 18.338 1.00 50.62 388 SER A C 1
ATOM 3122 O O . SER A 1 388 ? -32.282 3.735 18.823 1.00 50.62 388 SER A O 1
ATOM 3124 N N . GLU A 1 389 ? -32.954 4.891 17.018 1.00 51.81 389 GLU A N 1
ATOM 3125 C CA . GLU A 1 389 ? -32.277 4.005 16.058 1.00 51.81 389 GLU A CA 1
ATOM 3126 C C . GLU A 1 389 ? -30.757 4.171 16.131 1.00 51.81 389 GLU A C 1
ATOM 3128 O O . GLU A 1 389 ? -30.043 3.186 16.021 1.00 51.81 389 GLU A O 1
ATOM 3133 N N . MET A 1 390 ? -30.249 5.378 16.409 1.00 50.41 390 MET A N 1
ATOM 3134 C CA . MET A 1 390 ? -28.830 5.634 16.677 1.00 50.41 390 MET A CA 1
ATOM 3135 C C . MET A 1 390 ? -28.356 4.920 17.951 1.00 50.41 390 MET A C 1
ATOM 3137 O O . MET A 1 390 ? -27.227 4.436 17.994 1.00 50.41 390 MET A O 1
ATOM 3141 N N . TRP A 1 391 ? -29.197 4.830 18.986 1.00 53.53 391 TRP A N 1
ATOM 3142 C CA . TRP A 1 391 ? -28.878 4.103 20.216 1.00 53.53 391 TRP A CA 1
ATOM 3143 C C . TRP A 1 391 ? -28.884 2.587 20.028 1.00 53.53 391 TRP A C 1
ATOM 3145 O O . TRP A 1 391 ? -27.957 1.935 20.498 1.00 53.53 391 TRP A O 1
ATOM 3155 N N . GLU A 1 392 ? -29.868 2.024 19.321 1.00 57.41 392 GLU A N 1
ATOM 3156 C CA . GLU A 1 392 ? -29.859 0.598 18.954 1.00 57.41 392 GLU A CA 1
ATOM 3157 C C . GLU A 1 392 ? -28.676 0.270 18.039 1.00 57.41 392 GLU A C 1
ATOM 3159 O O . GLU A 1 392 ? -27.984 -0.726 18.241 1.00 57.41 392 GLU A O 1
ATOM 3164 N N . PHE A 1 393 ? -28.393 1.158 17.087 1.00 54.34 393 PHE A N 1
ATOM 3165 C CA . PHE A 1 393 ? -27.238 1.103 16.204 1.00 54.34 393 PHE A CA 1
ATOM 3166 C C . PHE A 1 393 ? -25.909 1.113 16.966 1.00 54.34 393 PHE A C 1
ATOM 3168 O O . PHE A 1 393 ? -24.990 0.358 16.652 1.00 54.34 393 PHE A O 1
ATOM 3175 N N . PHE A 1 394 ? -25.801 1.977 17.971 1.00 55.00 394 PHE A N 1
ATOM 3176 C CA . PHE A 1 394 ? -24.620 2.092 18.809 1.00 55.00 394 PHE A CA 1
ATOM 3177 C C . PHE A 1 394 ? -24.457 0.882 19.731 1.00 55.00 394 PHE A C 1
ATOM 3179 O O . PHE A 1 394 ? -23.352 0.365 19.862 1.00 55.00 394 PHE A O 1
ATOM 3186 N N . ASP A 1 395 ? -25.540 0.404 20.340 1.00 58.16 395 ASP A N 1
ATOM 3187 C CA . ASP A 1 395 ? -25.512 -0.788 21.185 1.00 58.16 395 ASP A CA 1
ATOM 3188 C C . ASP A 1 395 ? -25.128 -2.028 20.354 1.00 58.16 395 ASP A C 1
ATOM 3190 O O . ASP A 1 395 ? -24.337 -2.850 20.806 1.00 58.16 395 ASP A O 1
ATOM 3194 N N . ASP A 1 396 ? -25.589 -2.128 19.101 1.00 58.91 396 ASP A N 1
ATOM 3195 C CA . ASP A 1 396 ? -25.137 -3.139 18.132 1.00 58.91 396 ASP A CA 1
ATOM 3196 C C . ASP A 1 396 ? -23.647 -2.982 17.780 1.00 58.91 396 ASP A C 1
ATOM 3198 O O . ASP A 1 396 ? -22.886 -3.948 17.839 1.00 58.91 396 ASP A O 1
ATOM 3202 N N . LEU A 1 397 ? -23.188 -1.755 17.505 1.00 55.88 397 LEU A N 1
ATOM 3203 C CA . LEU A 1 397 ? -21.779 -1.458 17.246 1.00 55.88 397 LEU A CA 1
ATOM 3204 C C . LEU A 1 397 ? -20.889 -1.882 18.425 1.00 55.88 397 LEU A C 1
ATOM 3206 O O . LEU A 1 397 ? -19.913 -2.602 18.230 1.00 55.88 397 LEU A O 1
ATOM 3210 N N . VAL A 1 398 ? -21.232 -1.472 19.649 1.00 55.09 398 VAL A N 1
ATOM 3211 C CA . VAL A 1 398 ? -20.500 -1.816 20.878 1.00 55.09 398 VAL A CA 1
ATOM 3212 C C . VAL A 1 398 ? -20.549 -3.311 21.163 1.00 55.09 398 VAL A C 1
ATOM 3214 O O . VAL A 1 398 ? -19.524 -3.878 21.540 1.00 55.09 398 VAL A O 1
ATOM 3217 N N . LYS A 1 399 ? -21.681 -3.981 20.926 1.00 59.25 399 LYS A N 1
ATOM 3218 C CA . LYS A 1 399 ? -21.779 -5.447 21.026 1.00 59.25 399 LYS A CA 1
ATOM 3219 C C . LYS A 1 399 ? -20.875 -6.157 20.020 1.00 59.25 399 LYS A C 1
ATOM 3221 O O . LYS A 1 399 ? -20.274 -7.176 20.366 1.00 59.25 399 LYS A O 1
ATOM 3226 N N . ASN A 1 400 ? -20.753 -5.622 18.806 1.00 54.12 400 ASN A N 1
ATOM 3227 C CA . ASN A 1 400 ? -19.881 -6.160 17.762 1.00 54.12 400 ASN A CA 1
ATOM 3228 C C . ASN A 1 400 ? -18.393 -5.860 18.013 1.00 54.12 400 ASN A C 1
ATOM 3230 O O . ASN A 1 400 ? -17.527 -6.585 17.513 1.00 54.12 400 ASN A O 1
ATOM 3234 N N . MET A 1 401 ? -18.075 -4.846 18.826 1.00 58.88 401 MET A N 1
ATOM 3235 C CA . MET A 1 401 ? -16.719 -4.585 19.307 1.00 58.88 401 MET A CA 1
ATOM 3236 C C . MET A 1 401 ? -16.305 -5.658 20.320 1.00 58.88 401 MET A C 1
ATOM 3238 O O . MET A 1 401 ? -16.550 -5.567 21.524 1.00 58.88 401 MET A O 1
ATOM 3242 N N . LYS A 1 402 ? -15.615 -6.694 19.835 1.00 56.22 402 LYS A N 1
ATOM 3243 C CA . LYS A 1 402 ? -14.973 -7.664 20.721 1.00 56.22 402 LYS A CA 1
ATOM 3244 C C . LYS A 1 402 ? -13.722 -7.044 21.334 1.00 56.22 402 LYS A C 1
ATOM 3246 O O . LYS A 1 402 ? -12.914 -6.415 20.655 1.00 56.22 402 LYS A O 1
ATOM 3251 N N . TRP A 1 403 ? -13.527 -7.294 22.621 1.00 52.97 403 TRP A N 1
ATOM 3252 C CA . TRP A 1 403 ? -12.300 -6.960 23.337 1.00 52.97 403 TRP A CA 1
ATOM 3253 C C . TRP A 1 403 ? -11.658 -8.253 23.809 1.00 52.97 403 TRP A C 1
ATOM 3255 O O . TRP A 1 403 ? -11.954 -8.746 24.901 1.00 52.97 403 TRP A O 1
ATOM 3265 N N . ASN A 1 404 ? -10.767 -8.795 22.996 1.00 48.94 404 ASN A N 1
ATOM 3266 C CA . ASN A 1 404 ? -9.785 -9.744 23.485 1.00 48.94 404 ASN A CA 1
ATOM 3267 C C . ASN A 1 404 ? -8.527 -8.933 23.745 1.00 48.94 404 ASN A C 1
ATOM 3269 O O . ASN A 1 404 ? -8.090 -8.224 22.850 1.00 48.94 404 ASN A O 1
ATOM 3273 N N . LEU A 1 405 ? -7.979 -9.057 24.958 1.00 40.66 405 LEU A N 1
ATOM 3274 C CA . LEU A 1 405 ? -6.742 -8.440 25.470 1.00 40.66 405 LEU A CA 1
ATOM 3275 C C . LEU A 1 405 ? -6.953 -7.354 26.526 1.00 40.66 405 LEU A C 1
ATOM 3277 O O . LEU A 1 405 ? -6.370 -6.279 26.482 1.00 40.66 405 LEU A O 1
ATOM 3281 N N . SER A 1 406 ? -7.644 -7.724 27.603 1.00 35.69 406 SER A N 1
ATOM 3282 C CA . SER A 1 406 ? -7.350 -7.165 28.927 1.00 35.69 406 SER A CA 1
ATOM 3283 C C . SER A 1 406 ? -6.031 -7.698 29.530 1.00 35.69 406 SER A C 1
ATOM 3285 O O . SER A 1 406 ? -5.783 -7.482 30.712 1.00 35.69 406 SER A O 1
ATOM 3287 N N . GLU A 1 407 ? -5.173 -8.396 28.769 1.00 39.97 407 GLU A N 1
ATOM 3288 C CA . GLU A 1 407 ? -3.930 -9.007 29.289 1.00 39.97 407 GLU A CA 1
ATOM 3289 C C . GLU A 1 407 ? -2.663 -8.858 28.422 1.00 39.97 407 GLU A C 1
ATOM 3291 O O . GLU A 1 407 ? -1.594 -9.339 28.819 1.00 39.97 407 GLU A O 1
ATOM 3296 N N . ALA A 1 408 ? -2.699 -8.166 27.283 1.00 36.06 408 ALA A N 1
ATOM 3297 C CA . ALA A 1 408 ? -1.482 -7.879 26.517 1.00 36.06 408 ALA A CA 1
ATOM 3298 C C . ALA A 1 408 ? -1.532 -6.464 25.949 1.00 36.06 408 ALA A C 1
ATOM 3300 O O . ALA A 1 408 ? -2.617 -5.998 25.665 1.00 36.06 408 ALA A O 1
ATOM 3301 N N . LEU A 1 409 ? -0.433 -5.733 25.769 1.00 39.06 409 LEU A N 1
ATOM 3302 C CA . LEU A 1 409 ? 0.971 -6.142 25.731 1.00 39.06 409 LEU A CA 1
ATOM 3303 C C . LEU A 1 409 ? 1.815 -5.242 26.635 1.00 39.06 409 LEU A C 1
ATOM 3305 O O . LEU A 1 409 ? 1.689 -4.021 26.638 1.00 39.06 409 LEU A O 1
ATOM 3309 N N . TRP A 1 410 ? 2.713 -5.851 27.389 1.00 35.91 410 TRP A N 1
ATOM 3310 C CA . TRP A 1 410 ? 3.607 -5.150 28.291 1.00 35.91 410 TRP A CA 1
ATOM 3311 C C . TRP A 1 410 ? 4.881 -4.714 27.593 1.00 35.91 410 TRP A C 1
ATOM 3313 O O . TRP A 1 410 ? 5.666 -5.560 27.179 1.00 35.91 410 TRP A O 1
ATOM 3323 N N . MET A 1 411 ? 5.136 -3.408 27.544 1.00 35.69 411 MET A N 1
ATOM 3324 C CA . MET A 1 411 ? 6.498 -2.909 27.364 1.00 35.69 411 MET A CA 1
ATOM 3325 C C . MET A 1 411 ? 6.667 -1.524 27.976 1.00 35.69 411 MET A C 1
ATOM 3327 O O . MET A 1 411 ? 6.717 -0.517 27.281 1.00 35.69 411 MET A O 1
ATOM 3331 N N . GLN A 1 412 ? 6.864 -1.497 29.297 1.00 34.19 412 GLN A N 1
ATOM 3332 C CA . GLN A 1 412 ? 7.445 -0.333 29.952 1.00 34.19 412 GLN A CA 1
ATOM 3333 C C . GLN A 1 412 ? 8.734 0.060 29.218 1.00 34.19 412 GLN A C 1
ATOM 3335 O O . GLN A 1 412 ? 9.648 -0.743 29.013 1.00 34.19 412 GLN A O 1
ATOM 3340 N N . ASN A 1 413 ? 8.767 1.314 28.795 1.00 34.94 413 ASN A N 1
ATOM 3341 C CA . ASN A 1 413 ? 9.905 1.950 28.174 1.00 34.94 413 ASN A CA 1
ATOM 3342 C C . ASN A 1 413 ? 10.988 2.142 29.251 1.00 34.94 413 ASN A C 1
ATOM 3344 O O . ASN A 1 413 ? 11.027 3.179 29.906 1.00 34.94 413 ASN A O 1
ATOM 3348 N N . THR A 1 414 ? 11.849 1.150 29.486 1.00 33.56 414 THR A N 1
ATOM 3349 C CA . THR A 1 414 ? 13.013 1.343 30.361 1.00 33.56 414 THR A CA 1
ATOM 3350 C C . THR A 1 414 ? 14.257 0.694 29.785 1.00 33.56 414 THR A C 1
ATOM 3352 O O . THR A 1 414 ? 14.392 -0.519 29.646 1.00 33.56 414 THR A O 1
ATOM 3355 N N . ARG A 1 415 ? 15.213 1.572 29.497 1.00 34.41 415 ARG A N 1
ATOM 3356 C CA . ARG A 1 415 ? 16.613 1.357 29.127 1.00 34.41 415 ARG A CA 1
ATOM 3357 C C . ARG A 1 415 ? 17.433 0.555 30.168 1.00 34.41 415 ARG A C 1
ATOM 3359 O O . ARG A 1 415 ? 18.653 0.639 30.144 1.00 34.41 415 ARG A O 1
ATOM 3366 N N . GLU A 1 416 ? 16.816 -0.245 31.043 1.00 34.34 416 GLU A N 1
ATOM 3367 C CA . GLU A 1 416 ? 17.467 -0.928 32.176 1.00 34.34 416 GLU A CA 1
ATOM 3368 C C . GLU A 1 416 ? 17.458 -2.471 32.042 1.00 34.34 416 GLU A C 1
ATOM 3370 O O . GLU A 1 416 ? 16.739 -3.235 32.678 1.00 34.34 416 GLU A O 1
ATOM 3375 N N . THR A 1 417 ? 18.287 -2.919 31.106 1.00 39.25 417 THR A N 1
ATOM 3376 C CA . THR A 1 417 ? 19.288 -4.006 31.162 1.00 39.25 417 THR A CA 1
ATOM 3377 C C . THR A 1 417 ? 19.084 -5.401 31.800 1.00 39.25 417 THR A C 1
ATOM 3379 O O . THR A 1 417 ? 20.018 -6.177 31.616 1.00 39.25 417 THR A O 1
ATOM 3382 N N . PHE A 1 418 ? 17.986 -5.848 32.439 1.00 35.03 418 PHE A N 1
ATOM 3383 C CA . PHE A 1 418 ? 18.028 -7.217 33.045 1.00 35.03 418 PHE A CA 1
ATOM 3384 C C . PHE A 1 418 ? 16.866 -8.209 32.812 1.00 35.03 418 PHE A C 1
ATOM 3386 O O . PHE A 1 418 ? 17.138 -9.405 32.743 1.00 35.03 418 PHE A O 1
ATOM 3393 N N . ASN A 1 419 ? 15.617 -7.796 32.548 1.00 44.34 419 ASN A N 1
ATOM 3394 C CA . ASN A 1 419 ? 14.477 -8.746 32.444 1.00 44.34 419 ASN A CA 1
ATOM 3395 C C . ASN A 1 419 ? 14.015 -9.132 31.020 1.00 44.34 419 ASN A C 1
ATOM 3397 O O . ASN A 1 419 ? 13.001 -9.801 30.842 1.00 44.34 419 ASN A O 1
ATOM 3401 N N . ARG A 1 420 ? 14.793 -8.779 29.991 1.00 46.94 420 ARG A N 1
ATOM 3402 C CA . ARG A 1 420 ? 14.403 -8.820 28.565 1.00 46.94 420 ARG A CA 1
ATOM 3403 C C . ARG A 1 420 ? 13.977 -10.192 28.003 1.00 46.94 420 ARG A C 1
ATOM 3405 O O . ARG A 1 420 ? 13.278 -10.225 27.002 1.00 46.94 420 ARG A O 1
ATOM 3412 N N . LYS A 1 421 ? 14.407 -11.324 28.575 1.00 45.22 421 LYS A N 1
ATOM 3413 C CA . LYS A 1 421 ? 14.103 -12.659 28.007 1.00 45.22 421 LYS A CA 1
ATOM 3414 C C . LYS A 1 421 ? 12.752 -13.227 28.442 1.00 45.22 421 LYS A C 1
ATOM 3416 O O . LYS A 1 421 ? 12.114 -13.895 27.640 1.00 45.22 421 LYS A O 1
ATOM 3421 N N . ALA A 1 422 ? 12.337 -12.988 29.685 1.00 45.06 422 ALA A N 1
ATOM 3422 C CA . ALA A 1 422 ? 11.067 -13.504 30.196 1.00 45.06 422 ALA A CA 1
ATOM 3423 C C . ALA A 1 422 ? 9.885 -12.702 29.635 1.00 45.06 422 ALA A C 1
ATOM 3425 O O . ALA A 1 422 ? 8.928 -13.289 29.144 1.00 45.06 422 ALA A O 1
ATOM 3426 N N . THR A 1 423 ? 10.012 -11.371 29.602 1.00 51.72 423 THR A N 1
ATOM 3427 C CA . THR A 1 423 ? 8.975 -10.468 29.083 1.00 51.72 423 THR A CA 1
ATOM 3428 C C . THR A 1 423 ? 8.795 -10.568 27.570 1.00 51.72 423 THR A C 1
ATOM 3430 O O . THR A 1 423 ? 7.664 -10.562 27.099 1.00 51.72 423 THR A O 1
ATOM 3433 N N . GLN A 1 424 ? 9.880 -10.726 26.799 1.00 54.12 424 GLN A N 1
ATOM 3434 C CA . GLN A 1 424 ? 9.779 -10.955 25.352 1.00 54.12 424 GLN A CA 1
ATOM 3435 C C . GLN A 1 424 ? 9.118 -12.301 25.041 1.00 54.12 424 GLN A C 1
ATOM 3437 O O . GLN A 1 424 ? 8.273 -12.378 24.162 1.00 54.12 424 GLN A O 1
ATOM 3442 N N . LYS A 1 425 ? 9.463 -13.357 25.788 1.00 59.94 425 LYS A N 1
ATOM 3443 C CA . LYS A 1 425 ? 8.866 -14.679 25.591 1.00 59.94 425 LYS A CA 1
ATOM 3444 C C . LYS A 1 425 ? 7.362 -14.668 25.877 1.00 59.94 425 LYS A C 1
ATOM 3446 O O . LYS A 1 425 ? 6.599 -15.227 25.102 1.00 59.94 425 LYS A O 1
ATOM 3451 N N . GLU A 1 426 ? 6.940 -14.005 26.952 1.00 59.97 426 GLU A N 1
ATOM 3452 C CA . GLU A 1 426 ? 5.519 -13.855 27.286 1.00 59.97 426 GLU A CA 1
ATOM 3453 C C . GLU A 1 426 ? 4.763 -13.023 26.232 1.00 59.97 426 GLU A C 1
ATOM 3455 O O . GLU A 1 426 ? 3.642 -13.361 25.855 1.00 59.97 426 GLU A O 1
ATOM 3460 N N . TYR A 1 427 ? 5.389 -11.961 25.717 1.00 61.69 427 TYR A N 1
ATOM 3461 C CA . TYR A 1 427 ? 4.867 -11.152 24.611 1.00 61.69 427 TYR A CA 1
ATOM 3462 C C . TYR A 1 427 ? 4.658 -11.996 23.345 1.00 61.69 427 TYR A C 1
ATOM 3464 O O . TYR A 1 427 ? 3.569 -11.990 22.768 1.00 61.69 427 TYR A O 1
ATOM 3472 N N . ASP A 1 428 ? 5.677 -12.762 22.949 1.00 65.00 428 ASP A N 1
ATOM 3473 C CA . ASP A 1 428 ? 5.639 -13.614 21.760 1.00 65.00 428 ASP A CA 1
ATOM 3474 C C . ASP A 1 428 ? 4.592 -14.737 21.916 1.00 65.00 428 ASP A C 1
ATOM 3476 O O . ASP A 1 428 ? 3.848 -15.025 20.980 1.00 65.00 428 ASP A O 1
ATOM 3480 N N . GLU A 1 429 ? 4.469 -15.337 23.109 1.00 67.81 429 GLU A N 1
ATOM 3481 C CA . GLU A 1 429 ? 3.442 -16.345 23.422 1.00 67.81 429 GLU A CA 1
ATOM 3482 C C . GLU A 1 429 ? 2.019 -15.771 23.336 1.00 67.81 429 GLU A C 1
ATOM 3484 O O . GLU A 1 429 ? 1.126 -16.419 22.784 1.00 67.81 429 GLU A O 1
ATOM 3489 N N . LYS A 1 430 ? 1.798 -14.544 23.820 1.00 66.06 430 LYS A N 1
ATOM 3490 C CA . LYS A 1 430 ? 0.493 -13.867 23.744 1.00 66.06 430 LYS A CA 1
ATOM 3491 C C . LYS A 1 430 ? 0.114 -13.499 22.311 1.00 66.06 430 LYS A C 1
ATOM 3493 O O . LYS A 1 430 ? -1.020 -13.755 21.912 1.00 66.06 430 LYS A O 1
ATOM 3498 N N . LEU A 1 431 ? 1.047 -12.967 21.515 1.00 69.06 431 LEU A N 1
ATOM 3499 C CA . LEU A 1 431 ? 0.805 -12.718 20.088 1.00 69.06 431 LEU A CA 1
ATOM 3500 C C . LEU A 1 431 ? 0.541 -14.009 19.316 1.00 69.06 431 LEU A C 1
ATOM 3502 O O . LEU A 1 431 ? -0.327 -14.035 18.444 1.00 69.06 431 LEU A O 1
ATOM 3506 N N . LEU A 1 432 ? 1.248 -15.088 19.652 1.00 71.88 432 LEU A N 1
ATOM 3507 C CA . LEU A 1 432 ? 1.012 -16.396 19.055 1.00 71.88 432 LEU A CA 1
ATOM 3508 C C . LEU A 1 432 ? -0.383 -16.931 19.406 1.00 71.88 432 LEU A C 1
ATOM 3510 O O . LEU A 1 432 ? -1.047 -17.498 18.542 1.00 71.88 432 LEU A O 1
ATOM 3514 N N . ASN A 1 433 ? -0.841 -16.755 20.647 1.00 72.38 433 ASN A N 1
ATOM 3515 C CA . ASN A 1 433 ? -2.191 -17.150 21.050 1.00 72.38 433 ASN A CA 1
ATOM 3516 C C . ASN A 1 433 ? -3.257 -16.312 20.344 1.00 72.38 433 ASN A C 1
ATOM 3518 O O . ASN A 1 433 ? -4.175 -16.896 19.781 1.00 72.38 433 ASN A O 1
ATOM 3522 N N . LEU A 1 434 ? -3.086 -14.989 20.259 1.00 71.50 434 LEU A N 1
ATOM 3523 C CA . LEU A 1 434 ? -3.982 -14.133 19.480 1.00 71.50 434 LEU A CA 1
ATOM 3524 C C . LEU A 1 434 ? -4.019 -14.556 18.004 1.00 71.50 434 LEU A C 1
ATOM 3526 O O . LEU A 1 434 ? -5.090 -14.682 17.423 1.00 71.50 434 LEU A O 1
ATOM 3530 N N . SER A 1 435 ? -2.859 -14.819 17.396 1.00 77.56 435 SER A N 1
ATOM 3531 C CA . SER A 1 435 ? -2.767 -15.311 16.015 1.00 77.56 435 SER A CA 1
ATOM 3532 C C . SER A 1 435 ? -3.527 -16.633 15.833 1.00 77.56 435 SER A C 1
ATOM 3534 O O . SER A 1 435 ? -4.267 -16.795 14.862 1.00 77.56 435 SER A O 1
ATOM 3536 N N . LYS A 1 436 ? -3.426 -17.558 16.799 1.00 77.50 436 LYS A N 1
ATOM 3537 C CA . LYS A 1 436 ? -4.182 -18.823 16.802 1.00 77.50 436 LYS A CA 1
ATOM 3538 C C . LYS A 1 436 ? -5.683 -18.614 16.976 1.00 77.50 436 LYS A C 1
ATOM 3540 O O . LYS A 1 436 ? -6.443 -19.250 16.255 1.00 77.50 436 LYS A O 1
ATOM 3545 N N . GLU A 1 437 ? -6.101 -17.770 17.915 1.00 76.31 437 GLU A N 1
ATOM 3546 C CA . GLU A 1 437 ? -7.510 -17.445 18.163 1.00 76.31 437 GLU A CA 1
ATOM 3547 C C . GLU A 1 437 ? -8.142 -16.818 16.928 1.00 76.31 437 GLU A C 1
ATOM 3549 O O . GLU A 1 437 ? -9.180 -17.291 16.471 1.00 76.31 437 GLU A O 1
ATOM 3554 N N . LEU A 1 438 ? -7.466 -15.832 16.330 1.00 76.00 438 LEU A N 1
ATOM 3555 C CA . LEU A 1 438 ? -7.885 -15.251 15.064 1.00 76.00 438 LEU A CA 1
ATOM 3556 C C . LEU A 1 438 ? -7.997 -16.346 14.013 1.00 76.00 438 LEU A C 1
ATOM 3558 O O . LEU A 1 438 ? -9.078 -16.537 13.481 1.00 76.00 438 LEU A O 1
ATOM 3562 N N . ALA A 1 439 ? -6.948 -17.139 13.777 1.00 74.19 439 ALA A N 1
ATOM 3563 C CA . ALA A 1 439 ? -6.982 -18.221 12.793 1.00 74.19 439 ALA A CA 1
ATOM 3564 C C . ALA A 1 439 ? -8.108 -19.251 13.038 1.00 74.19 439 ALA A C 1
ATOM 3566 O O . ALA A 1 439 ? -8.618 -19.832 12.080 1.00 74.19 439 ALA A O 1
ATOM 3567 N N . GLN A 1 440 ? -8.506 -19.491 14.291 1.00 71.56 440 GLN A N 1
ATOM 3568 C CA . GLN A 1 440 ? -9.651 -20.336 14.641 1.00 71.56 440 GLN A CA 1
ATOM 3569 C C . GLN A 1 440 ? -10.986 -19.647 14.341 1.00 71.56 440 GLN A C 1
ATOM 3571 O O . GLN A 1 440 ? -11.845 -20.268 13.715 1.00 71.56 440 GLN A O 1
ATOM 3576 N N . GLU A 1 441 ? -11.152 -18.373 14.709 1.00 66.56 441 GLU A N 1
ATOM 3577 C CA . GLU A 1 441 ? -12.322 -17.575 14.318 1.00 66.56 441 GLU A CA 1
ATOM 3578 C C . GLU A 1 441 ? -12.444 -17.480 12.787 1.00 66.56 441 GLU A C 1
ATOM 3580 O O . GLU A 1 441 ? -13.548 -17.602 12.255 1.00 66.56 441 GLU A O 1
ATOM 3585 N N . LEU A 1 442 ? -11.316 -17.357 12.075 1.00 65.69 442 LEU A N 1
ATOM 3586 C CA . LEU A 1 442 ? -11.256 -17.322 10.610 1.00 65.69 442 LEU A CA 1
ATOM 3587 C C . LEU A 1 442 ? -11.714 -18.645 9.983 1.00 65.69 442 LEU A C 1
ATOM 3589 O O . LEU A 1 442 ? -12.295 -18.639 8.904 1.00 65.69 442 LEU A O 1
ATOM 3593 N N . LYS A 1 443 ? -11.461 -19.782 10.643 1.00 63.78 443 LYS A N 1
ATOM 3594 C CA . LYS A 1 443 ? -11.904 -21.109 10.181 1.00 63.78 443 LYS A CA 1
ATOM 3595 C C . LYS A 1 443 ? -13.367 -21.408 10.507 1.00 63.78 443 LYS A C 1
ATOM 3597 O O . LYS A 1 443 ? -13.976 -22.202 9.801 1.00 63.78 443 LYS A O 1
ATOM 3602 N N . GLY A 1 444 ? -13.895 -20.841 11.593 1.00 55.78 444 GLY A N 1
ATOM 3603 C CA . GLY A 1 444 ? -15.245 -21.125 12.093 1.00 55.78 444 GLY A CA 1
ATOM 3604 C C . GLY A 1 444 ? -16.348 -20.254 11.489 1.00 55.78 444 GLY A C 1
ATOM 3605 O O . GLY A 1 444 ? -17.513 -20.639 11.534 1.00 55.78 444 GLY A O 1
ATOM 3606 N N . LYS A 1 445 ? -16.006 -19.095 10.915 1.00 52.56 445 LYS A N 1
ATOM 3607 C CA . LYS A 1 445 ? -16.954 -18.247 10.186 1.00 52.56 445 LYS A CA 1
ATOM 3608 C C . LYS A 1 445 ? -17.092 -18.740 8.743 1.00 52.56 445 LYS A C 1
ATOM 3610 O O . LYS A 1 445 ? -16.508 -18.177 7.823 1.00 52.56 445 LYS A O 1
ATOM 3615 N N . GLU A 1 446 ? -17.891 -19.784 8.536 1.00 41.19 446 GLU A N 1
ATOM 3616 C CA . GLU A 1 446 ? -18.576 -19.946 7.252 1.00 41.19 446 GLU A CA 1
ATOM 3617 C C . GLU A 1 446 ? -19.567 -18.782 7.135 1.00 41.19 446 GLU A C 1
ATOM 3619 O O . GLU A 1 446 ? -20.649 -18.812 7.716 1.00 41.19 446 GLU A O 1
ATOM 3624 N N . THR A 1 447 ? -19.169 -17.690 6.482 1.00 40.50 447 THR A N 1
ATOM 3625 C CA . THR A 1 447 ? -20.141 -16.676 6.064 1.00 40.50 447 THR A CA 1
ATOM 3626 C C . THR A 1 447 ? -21.043 -17.287 4.985 1.00 40.50 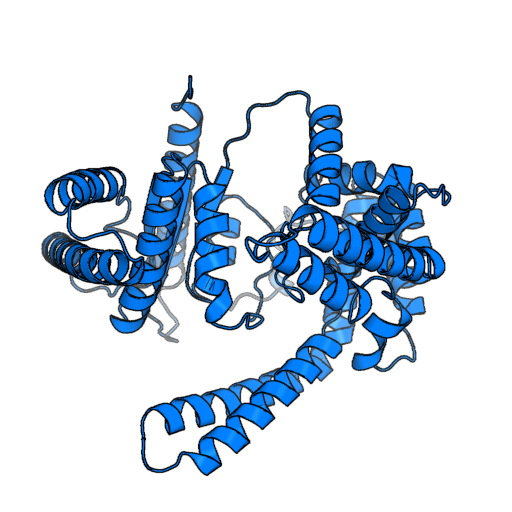447 THR A C 1
ATOM 3628 O O . THR A 1 447 ? -20.508 -18.006 4.130 1.00 40.50 447 THR A O 1
ATOM 3631 N N . PRO A 1 448 ? -22.369 -17.060 5.060 1.00 36.69 448 PRO A N 1
ATOM 3632 C CA . PRO A 1 448 ? -23.360 -17.681 4.181 1.00 36.69 448 PRO A CA 1
ATOM 3633 C C . PRO A 1 448 ? -23.136 -17.394 2.695 1.00 36.69 448 PRO A C 1
ATOM 3635 O O . PRO A 1 448 ? -22.571 -16.322 2.372 1.00 36.69 448 PRO A O 1
#

Mean predicted aligned error: 11.21 Å